Protein AF-A0A948D813-F1 (afdb_monomer_lite)

Sequence (535 aa):
MAGKLILIAVLAFLVSTSWILPLLPQMRSGVESLAISNVVDFDSWIRSTSSPLAYTFSLRHFSDMHFPQNFYYKDWTFLQNFFIALAFLPILIITWSLTKINKLEKNKKIIFFSLLALLLLFVMLVARVRPPFEISNYYIYHLWGFNTLRGYDKTAIYIPFVISCLLLITLIGIKNKKWFYGLIILALLAPLPFYVGKLQQTAGYRVNSQKDYKEAKMSFLVKIPKEYYAIQDILNSEQSKSKIATLPATYSDGSGISYFPKWEFYGADITQHLYKKKLIEANSFSFPNWNYADDFSESNLKDNDWIIGLLGMMNAKYIIYHKDAPDDAVIKTLSKMKDLESRGLIKNLEENDYFILYKISPDYFMPYISWQKENVEIQGSITSVERNSQKIIEASIEASMQEINPKKFEIDFESSDFSKNIILAEKYDSLWKAYAIDKNGKEREIQNHFVARGYANGWEICGVESEKLSSYKVGDGKLSNCDDISKIIIEYYPIRLMWRGMWISGITVFLLLVYLIFSVWRLFKKRKMYKAGEL

Secondary structure (DSSP, 8-state):
-HHHHHHHHHHHHHHHHHHHTTTHHHHHHHHHHHHHS----HHHHHHHT---HHHHHTT--SSTTSTTTS---GGGGGGHHHHHHHHTHHHHHHHHHHTTGGGS-HHHHHHHHHHHHHHHHHHHHHHTT-TTSHHHHHHHHTSTTGGGG-SHHHHTTHHHHHHHHHHHHHHHT-S-HHHHHHHHHHHTTTTHHHHSS-HHHHH-SSS-TTS-TTT-SSBSS-PPPHHHHHTHHHHHS--S--EEEEES-S-TTSS-EEEEGGGTEEEE-GGGGT-SSPEE-TTS-SBTTB-HHHHHHH---S--HHHHHHHHHTTEEEEEEETTS-HHHHHHHHHHHHHHHHTTSEEEEEE-SSEEEEEE-GGG---SEEEESS-----SSHHHHHHHHHHHHHTEEE--EEEEETTEEEEE----TTTTEEEEEEE--TTEEEEEEETT--EEE---EEEETTTEEEEESS----TT--S----S---S-GGGEEEEEEEEHHHHHHHHHHHHHHHHHHHHHHHHHHHHHHHHHHHHHHHTT--

pLDDT: mean 85.83, std 13.33, range [38.66, 98.81]

Foldseek 3Di:
DVVVVVLVVVLVVLLVCLVCQLCVVVVVVVVVVVVVDPDPVVVVVLVVQAAALLCLLLVHDRDCQAPLSLPQPVVVVVCSVVLSVLSNLLVVLLVVLVVQLVLDDPVLSVLLVVLVVVLVLLSLLRRQCPPDCNPVSVVSCPPPPSVVCNGCVNCSVVNVVSSVSSLVSSLVSDPPNPVVVVSVVSSVCSVVCVPVPLVCLRVVPPQPVNDDLVPGLAHQDFDDDCVLLVCQCVQAVDPAQAAEEEDAQQDAPQPCWHAQRVGRYIGNPPSQVSYPHGYPGQSHCLFVPARVNVCLQPDPDPADCLVLLLNQLLRHFKYWYFPRGPPSSCVSHVVVVVVCCVVPQWDFDDDDNTTTMIGGDPLRHDGQKKFFLDFQEQDRDSVSSVVPSNVRSVRIDDWQWDDPDPFKIKTFDDDDSRNQKMWGSAFDDPQKWKWFQFPVRDTATQDAWDQGHSGTIMGGQAPDPPVPPPDDPDPDRHPPDPVGGGIMMIGRNSVVSSVVSVVSSVVSVVVVVVVVVVVVVVVVVVVVCVVVPPD

Structure (mmCIF, N/CA/C/O backbone):
data_AF-A0A948D813-F1
#
_entry.id   AF-A0A948D813-F1
#
loop_
_atom_site.group_PDB
_atom_site.id
_atom_site.type_symbol
_atom_site.label_atom_id
_atom_site.label_alt_id
_atom_site.label_comp_id
_atom_site.label_asym_id
_atom_site.label_entity_id
_atom_site.label_seq_id
_atom_site.pdbx_PDB_ins_code
_atom_site.Cartn_x
_atom_site.Cartn_y
_atom_site.Cartn_z
_atom_site.occupancy
_atom_site.B_iso_or_equiv
_atom_site.auth_seq_id
_atom_site.auth_comp_id
_atom_site.auth_asym_id
_atom_site.auth_atom_id
_atom_site.pdbx_PDB_model_num
ATOM 1 N N . MET A 1 1 ? 0.479 -17.786 42.944 1.00 47.06 1 MET A N 1
ATOM 2 C CA . MET A 1 1 ? -0.151 -16.784 42.051 1.00 47.06 1 MET A CA 1
ATOM 3 C C . MET A 1 1 ? 0.903 -16.047 41.222 1.00 47.06 1 MET A C 1
ATOM 5 O O . MET A 1 1 ? 0.774 -16.051 40.007 1.00 47.06 1 MET A O 1
ATOM 9 N N . ALA A 1 2 ? 1.986 -15.548 41.837 1.00 46.88 2 ALA A N 1
ATOM 10 C CA . ALA A 1 2 ? 3.109 -14.886 41.154 1.00 46.88 2 ALA A CA 1
ATOM 11 C C . ALA A 1 2 ? 3.685 -15.660 39.950 1.00 46.88 2 ALA A C 1
ATOM 13 O O . ALA A 1 2 ? 3.757 -15.108 38.863 1.00 46.88 2 ALA A O 1
ATOM 14 N N . GLY A 1 3 ? 3.977 -16.961 40.086 1.00 58.84 3 GLY A N 1
ATOM 15 C CA . GLY A 1 3 ? 4.496 -17.758 38.961 1.00 58.84 3 GLY A CA 1
ATOM 16 C C . GLY A 1 3 ? 3.557 -17.839 37.748 1.00 58.84 3 GLY A C 1
ATOM 17 O O . GLY A 1 3 ? 4.023 -17.883 36.618 1.00 58.84 3 GLY A O 1
ATOM 18 N N . LYS A 1 4 ? 2.231 -17.785 37.958 1.00 63.25 4 LYS A N 1
ATOM 19 C CA . LYS A 1 4 ? 1.253 -17.744 36.856 1.00 63.25 4 LYS A CA 1
ATOM 20 C C . LYS A 1 4 ? 1.222 -16.372 36.181 1.00 63.25 4 LYS A C 1
ATOM 22 O O . LYS A 1 4 ? 1.092 -16.310 34.969 1.00 63.25 4 LYS A O 1
ATOM 27 N N . LEU A 1 5 ? 1.360 -15.292 36.954 1.00 52.75 5 LEU A N 1
ATOM 28 C CA . LEU A 1 5 ? 1.431 -13.927 36.424 1.00 52.75 5 LEU A CA 1
ATOM 29 C C . LEU A 1 5 ? 2.723 -13.695 35.635 1.00 52.75 5 LEU A C 1
ATOM 31 O O . LEU A 1 5 ? 2.662 -13.134 34.550 1.00 52.75 5 LEU A O 1
ATOM 35 N N . ILE A 1 6 ? 3.862 -14.186 36.135 1.00 60.53 6 ILE A N 1
ATOM 36 C CA . ILE A 1 6 ? 5.148 -14.138 35.423 1.00 60.53 6 ILE A CA 1
ATOM 37 C C . ILE A 1 6 ? 5.055 -14.931 34.122 1.00 60.53 6 ILE A C 1
ATOM 39 O O . ILE A 1 6 ? 5.446 -14.426 33.078 1.00 60.53 6 ILE A O 1
ATOM 43 N N . LEU A 1 7 ? 4.480 -16.137 34.163 1.00 66.00 7 LEU A N 1
ATOM 44 C CA . LEU A 1 7 ? 4.271 -16.940 32.962 1.00 66.00 7 LEU A CA 1
ATOM 45 C C . LEU A 1 7 ? 3.399 -16.193 31.940 1.00 66.00 7 LEU A C 1
ATOM 47 O O . LEU A 1 7 ? 3.801 -16.060 30.793 1.00 66.00 7 LEU A O 1
ATOM 51 N N . ILE A 1 8 ? 2.253 -15.640 32.353 1.00 68.75 8 ILE A N 1
ATOM 52 C CA . ILE A 1 8 ? 1.385 -14.842 31.470 1.00 68.75 8 ILE A CA 1
ATOM 53 C C . ILE A 1 8 ? 2.136 -13.632 30.898 1.00 68.75 8 ILE A C 1
ATOM 55 O O . ILE A 1 8 ? 2.016 -13.368 29.708 1.00 68.75 8 ILE A O 1
ATOM 59 N N . ALA A 1 9 ? 2.929 -12.926 31.707 1.00 60.75 9 ALA A N 1
ATOM 60 C CA . ALA A 1 9 ? 3.701 -11.767 31.264 1.00 60.75 9 ALA A CA 1
ATOM 61 C C . ALA A 1 9 ? 4.791 -12.143 30.248 1.00 60.75 9 ALA A C 1
ATOM 63 O O . ALA A 1 9 ? 4.891 -11.505 29.204 1.00 60.75 9 ALA A O 1
ATOM 64 N N . VAL A 1 10 ? 5.564 -13.202 30.511 1.00 69.06 10 VAL A N 1
ATOM 65 C CA . VAL A 1 10 ? 6.600 -13.710 29.594 1.00 69.06 10 VAL A CA 1
ATOM 66 C C . VAL A 1 10 ? 5.975 -14.162 28.279 1.00 69.06 10 VAL A C 1
ATOM 68 O O . VAL A 1 10 ? 6.497 -13.866 27.212 1.00 69.06 10 VAL A O 1
ATOM 71 N N . LEU A 1 11 ? 4.831 -14.837 28.333 1.00 67.69 11 LEU A N 1
ATOM 72 C CA . LEU A 1 11 ? 4.147 -15.312 27.135 1.00 67.69 11 LEU A CA 1
ATOM 73 C C . LEU A 1 11 ? 3.511 -14.179 26.337 1.00 67.69 11 LEU A C 1
ATOM 75 O O . LEU A 1 11 ? 3.650 -14.150 25.118 1.00 67.69 11 LEU A O 1
ATOM 79 N N . ALA A 1 12 ? 2.858 -13.229 27.007 1.00 69.06 12 ALA A N 1
ATOM 80 C CA . ALA A 1 12 ? 2.339 -12.027 26.368 1.00 69.06 12 ALA A CA 1
ATOM 81 C C . ALA A 1 12 ? 3.472 -11.237 25.702 1.00 69.06 12 ALA A C 1
ATOM 83 O O . ALA A 1 12 ? 3.309 -10.783 24.569 1.00 69.06 12 ALA A O 1
ATOM 84 N N . PHE A 1 13 ? 4.631 -11.138 26.362 1.00 72.75 13 PHE A N 1
ATOM 85 C CA . PHE A 1 13 ? 5.834 -10.551 25.786 1.00 72.75 13 PHE A CA 1
ATOM 86 C C . PHE A 1 13 ? 6.290 -11.325 24.549 1.00 72.75 13 PHE A C 1
ATOM 88 O O . PHE A 1 13 ? 6.345 -10.733 23.486 1.00 72.75 13 PHE A O 1
ATOM 95 N N . LEU A 1 14 ? 6.536 -12.637 24.630 1.00 69.94 14 LEU A N 1
ATOM 96 C CA . LEU A 1 14 ? 7.017 -13.436 23.493 1.00 69.94 14 LEU A CA 1
ATOM 97 C C . LEU A 1 14 ? 6.070 -13.385 22.284 1.00 69.94 14 LEU A C 1
ATOM 99 O O . LEU A 1 14 ? 6.526 -13.200 21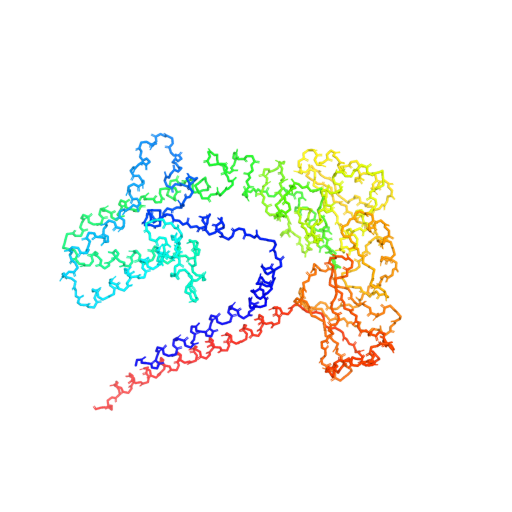.155 1.00 69.94 14 LEU A O 1
ATOM 103 N N . VAL A 1 15 ? 4.756 -13.479 22.518 1.00 69.31 15 VAL A N 1
ATOM 104 C CA . VAL A 1 15 ? 3.746 -13.317 21.463 1.00 69.31 15 VAL A CA 1
ATOM 105 C C . VAL A 1 15 ? 3.836 -11.916 20.861 1.00 69.31 15 VAL A C 1
ATOM 107 O O . VAL A 1 15 ? 3.941 -11.791 19.645 1.00 69.31 15 VAL A O 1
ATOM 110 N N . SER A 1 16 ? 3.874 -10.863 21.678 1.00 68.12 16 SER A N 1
ATOM 111 C CA . SER A 1 16 ? 3.970 -9.481 21.183 1.00 68.12 16 SER A CA 1
ATOM 112 C C . SER A 1 16 ? 5.267 -9.235 20.407 1.00 68.12 16 SER A C 1
ATOM 114 O O . SER A 1 16 ? 5.239 -8.683 19.311 1.00 68.12 16 SER A O 1
ATOM 116 N N . THR A 1 17 ? 6.400 -9.706 20.924 1.00 66.56 17 THR A N 1
ATOM 117 C CA . THR A 1 17 ? 7.720 -9.590 20.297 1.00 66.56 17 THR A CA 1
ATOM 118 C C . THR A 1 17 ? 7.739 -10.270 18.936 1.00 66.56 17 THR A C 1
ATOM 120 O O . THR A 1 17 ? 8.351 -9.750 18.012 1.00 66.56 17 THR A O 1
ATOM 123 N N . SER A 1 18 ? 7.011 -11.372 18.757 1.00 65.88 18 SER A N 1
ATOM 124 C CA . SER A 1 18 ? 6.926 -12.021 17.450 1.00 65.88 18 SER A CA 1
ATOM 125 C C . SER A 1 18 ? 6.182 -11.232 16.377 1.00 65.88 18 SER A C 1
ATOM 127 O O . SER A 1 18 ? 6.544 -11.317 15.207 1.00 65.88 18 SER A O 1
ATOM 129 N N . TRP A 1 19 ? 5.192 -10.431 16.774 1.00 61.88 19 TRP A N 1
ATOM 130 C CA . TRP A 1 19 ? 4.503 -9.506 15.875 1.00 61.88 19 TRP A CA 1
ATOM 131 C C . TRP A 1 19 ? 5.337 -8.250 15.607 1.00 61.88 19 TRP A C 1
ATOM 133 O O . TRP A 1 19 ? 5.257 -7.677 14.525 1.00 61.88 19 TRP A O 1
ATOM 143 N N . ILE A 1 20 ? 6.155 -7.828 16.576 1.00 67.38 20 ILE A N 1
ATOM 144 C CA . ILE A 1 20 ? 6.957 -6.599 16.499 1.00 67.38 20 ILE A CA 1
ATOM 145 C C . ILE A 1 20 ? 8.281 -6.818 15.752 1.00 67.38 20 ILE A C 1
ATOM 147 O O . ILE A 1 20 ? 8.689 -5.952 14.987 1.00 67.38 20 ILE A O 1
ATOM 151 N N . LEU A 1 21 ? 8.954 -7.960 15.931 1.00 68.81 21 LEU A N 1
ATOM 152 C CA . LEU A 1 21 ? 10.268 -8.251 15.334 1.00 68.81 21 LEU A CA 1
ATOM 153 C C . LEU A 1 21 ? 10.335 -8.029 13.809 1.00 68.81 21 LEU A C 1
ATOM 155 O O . LEU A 1 21 ? 11.298 -7.404 13.365 1.00 68.81 21 LEU A O 1
ATOM 159 N N . PRO A 1 22 ? 9.352 -8.469 12.998 1.00 64.88 22 PRO A N 1
ATOM 160 C CA . PRO A 1 22 ? 9.376 -8.258 11.548 1.00 64.88 22 PRO A CA 1
ATOM 161 C C . PRO A 1 22 ? 9.132 -6.794 11.168 1.00 64.88 22 PRO A C 1
ATOM 163 O O . PRO A 1 22 ? 9.554 -6.352 10.102 1.00 64.88 22 PRO A O 1
ATOM 166 N N . LEU A 1 23 ? 8.477 -6.042 12.058 1.00 65.94 23 LEU A N 1
ATOM 167 C CA . LEU A 1 23 ? 8.210 -4.618 11.905 1.00 65.94 23 LEU A CA 1
ATOM 168 C C . LEU A 1 23 ? 9.388 -3.761 12.368 1.00 65.94 23 LEU A C 1
ATOM 170 O O . LEU A 1 23 ? 9.487 -2.631 11.919 1.00 65.94 23 LEU A O 1
ATOM 174 N N . LEU A 1 24 ? 10.305 -4.255 13.211 1.00 68.62 24 LEU A N 1
ATOM 175 C CA . LEU A 1 24 ? 11.435 -3.454 13.707 1.00 68.62 24 LEU A CA 1
ATOM 176 C C . LEU A 1 24 ? 12.281 -2.814 12.591 1.00 68.62 24 LEU A C 1
ATOM 178 O O . LEU A 1 24 ? 12.575 -1.625 12.718 1.00 68.62 24 LEU A O 1
ATOM 182 N N . PRO A 1 25 ? 12.652 -3.510 11.494 1.00 69.50 25 PRO A N 1
ATOM 183 C CA . PRO A 1 25 ? 13.367 -2.872 10.391 1.00 69.50 25 PRO A CA 1
ATOM 184 C C . PRO A 1 25 ? 12.525 -1.802 9.691 1.00 69.50 25 PRO A C 1
ATOM 186 O O . PRO A 1 25 ? 13.053 -0.749 9.359 1.00 69.50 25 PRO A O 1
ATOM 189 N N . GLN A 1 26 ? 11.217 -2.033 9.522 1.00 60.03 26 GLN A N 1
ATOM 190 C CA . GLN A 1 26 ? 10.297 -1.052 8.933 1.00 60.03 26 GLN A CA 1
ATOM 191 C C . GLN A 1 26 ? 10.080 0.151 9.854 1.00 60.03 26 GLN A C 1
ATOM 193 O O . GLN A 1 26 ? 10.018 1.278 9.387 1.00 60.03 26 GLN A O 1
ATOM 198 N N . MET A 1 27 ? 10.007 -0.062 11.168 1.00 63.19 27 MET A N 1
ATOM 199 C CA . MET A 1 27 ? 9.925 0.999 12.170 1.00 63.19 27 MET A CA 1
ATOM 200 C C . MET A 1 27 ? 11.216 1.813 12.191 1.00 63.19 27 MET A C 1
ATOM 202 O O . MET A 1 27 ? 11.151 3.034 12.237 1.00 63.19 27 MET A O 1
ATOM 206 N N . ARG A 1 28 ? 12.381 1.157 12.113 1.00 66.62 28 ARG A N 1
ATOM 207 C CA . ARG A 1 28 ? 13.679 1.828 11.997 1.00 66.62 28 ARG A CA 1
ATOM 208 C C . ARG A 1 28 ? 13.770 2.633 10.702 1.00 66.62 28 ARG A C 1
ATOM 210 O O . ARG A 1 28 ? 14.097 3.806 10.773 1.00 66.62 28 ARG A O 1
ATOM 217 N N . SER A 1 29 ? 13.410 2.040 9.565 1.00 51.25 29 SER A N 1
ATOM 218 C CA . SER A 1 29 ? 13.353 2.721 8.267 1.00 51.25 29 SER A CA 1
ATOM 219 C C . SER A 1 29 ? 12.360 3.887 8.285 1.00 51.25 29 SER A C 1
ATOM 221 O O . SER A 1 29 ? 12.678 4.968 7.811 1.00 51.25 29 SER A O 1
ATOM 223 N N . GLY A 1 30 ? 11.198 3.723 8.921 1.00 54.00 30 GLY A N 1
ATOM 224 C CA . GLY A 1 30 ? 10.228 4.794 9.133 1.00 54.00 30 GLY A CA 1
ATOM 225 C C . GLY A 1 30 ? 10.801 5.930 9.982 1.00 54.00 30 GLY A C 1
ATOM 226 O O . GLY A 1 30 ? 10.637 7.092 9.632 1.00 54.00 30 GLY A O 1
ATOM 227 N N . VAL A 1 31 ? 11.537 5.621 11.052 1.00 57.72 31 VAL A N 1
ATOM 228 C CA . VAL A 1 31 ? 12.236 6.620 11.879 1.00 57.72 31 VAL A CA 1
ATOM 229 C C . VAL A 1 31 ? 13.357 7.314 11.100 1.00 57.72 31 VAL A C 1
ATOM 231 O O . VAL A 1 31 ? 13.463 8.534 11.160 1.00 57.72 31 VAL A O 1
ATOM 234 N N . GLU A 1 32 ? 14.153 6.569 10.332 1.00 53.66 32 GLU A N 1
ATOM 235 C CA . GLU A 1 32 ? 15.188 7.116 9.445 1.00 53.66 32 GLU A CA 1
ATOM 236 C C . GLU A 1 32 ? 14.558 8.008 8.360 1.00 53.66 32 GLU A C 1
ATOM 238 O O . GLU A 1 32 ? 15.040 9.108 8.116 1.00 53.66 32 GLU A O 1
ATOM 243 N N . SER A 1 33 ? 13.412 7.616 7.793 1.00 46.53 33 SER A N 1
ATOM 244 C CA . SER A 1 33 ? 12.666 8.432 6.830 1.00 46.53 33 SER A CA 1
ATOM 245 C C . SER A 1 33 ? 12.068 9.689 7.457 1.00 46.53 33 SER A C 1
ATOM 247 O O . SER A 1 33 ? 12.046 10.721 6.802 1.00 46.53 33 SER A O 1
ATOM 249 N N . LEU A 1 34 ? 11.647 9.642 8.727 1.00 51.16 34 LEU A N 1
ATOM 250 C CA . LEU A 1 34 ? 11.164 10.814 9.464 1.00 51.16 34 LEU A CA 1
ATOM 251 C C . LEU A 1 34 ? 12.301 11.795 9.770 1.00 51.16 34 LEU A C 1
ATOM 253 O O . LEU A 1 34 ? 12.061 12.995 9.834 1.00 51.16 34 LEU A O 1
ATOM 257 N N . ALA A 1 35 ? 13.530 11.297 9.941 1.00 52.12 35 ALA A N 1
ATOM 258 C CA . ALA A 1 35 ? 14.718 12.135 10.096 1.00 52.12 35 ALA A CA 1
ATOM 259 C C . ALA A 1 35 ? 15.138 12.821 8.780 1.00 52.12 35 ALA A C 1
ATOM 261 O O . ALA A 1 35 ? 15.823 13.839 8.821 1.00 52.12 35 ALA A O 1
ATOM 262 N N . ILE A 1 36 ? 14.729 12.268 7.632 1.00 45.50 36 ILE A N 1
ATOM 263 C CA . ILE A 1 36 ? 15.059 12.765 6.286 1.00 45.50 36 ILE A CA 1
ATOM 264 C C . ILE A 1 36 ? 13.891 13.559 5.669 1.00 45.50 36 ILE A C 1
ATOM 266 O O . ILE A 1 36 ? 14.109 14.417 4.816 1.00 45.50 36 ILE A O 1
ATOM 270 N N . SER A 1 37 ? 12.645 13.303 6.080 1.00 41.88 37 SER A N 1
ATOM 271 C CA . SER A 1 37 ? 11.467 13.985 5.545 1.00 41.88 37 SER A CA 1
ATOM 272 C C . SER A 1 37 ? 11.423 15.440 6.002 1.00 41.88 37 SER A C 1
ATOM 274 O O . SER A 1 37 ? 11.575 15.722 7.192 1.00 41.88 37 SER A O 1
ATOM 276 N N . ASN A 1 38 ? 11.155 16.344 5.058 1.00 49.50 38 ASN A N 1
ATOM 277 C CA . ASN A 1 38 ? 10.926 17.762 5.320 1.00 49.50 38 ASN A CA 1
ATOM 278 C C . ASN A 1 38 ? 9.941 17.984 6.472 1.00 49.50 38 ASN A C 1
ATOM 280 O O . ASN A 1 38 ? 9.009 17.204 6.656 1.00 49.50 38 ASN A O 1
ATOM 284 N N . VAL A 1 39 ? 10.177 19.080 7.199 1.00 53.25 39 VAL A N 1
ATOM 285 C CA . VAL A 1 39 ? 9.460 19.585 8.378 1.00 53.25 39 VAL A CA 1
ATOM 286 C C . VAL A 1 39 ? 7.952 19.327 8.283 1.00 53.25 39 VAL A C 1
ATOM 288 O O . VAL A 1 39 ? 7.184 20.166 7.816 1.00 53.25 39 VAL A O 1
ATOM 291 N N . VAL A 1 40 ? 7.504 18.158 8.748 1.00 58.25 40 VAL A N 1
ATOM 292 C CA . VAL A 1 40 ? 6.105 17.986 9.124 1.00 58.25 40 VAL A CA 1
ATOM 293 C C . VAL A 1 40 ? 5.927 18.918 10.306 1.00 58.25 40 VAL A C 1
ATOM 295 O O . VAL A 1 40 ? 6.574 18.722 11.335 1.00 58.25 40 VAL A O 1
ATOM 298 N N . ASP A 1 41 ? 5.098 19.948 10.146 1.00 74.75 41 ASP A N 1
ATOM 299 C CA . ASP A 1 41 ? 4.693 20.797 11.259 1.00 74.75 41 ASP A CA 1
ATOM 300 C C . ASP A 1 41 ? 4.009 19.905 12.302 1.00 74.75 41 ASP A C 1
ATOM 302 O O . ASP A 1 41 ? 2.837 19.527 12.191 1.00 74.75 41 ASP A O 1
ATOM 306 N N . PHE A 1 42 ? 4.805 19.491 13.285 1.00 76.81 42 PHE A N 1
ATOM 307 C CA . PHE A 1 42 ? 4.425 18.526 14.300 1.00 76.81 42 PHE A CA 1
ATOM 308 C C . PHE A 1 42 ? 3.237 19.034 15.110 1.00 76.81 42 PHE A C 1
ATOM 310 O O . PHE A 1 42 ? 2.370 18.241 15.476 1.00 76.81 42 PHE A O 1
ATOM 317 N N . ASP A 1 43 ? 3.144 20.348 15.316 1.00 81.19 43 ASP A N 1
ATOM 318 C CA . ASP A 1 43 ? 2.030 20.968 16.017 1.00 81.19 43 ASP A CA 1
ATOM 319 C C . ASP A 1 43 ? 0.747 20.874 15.195 1.00 81.19 43 ASP A C 1
ATOM 321 O O . ASP A 1 43 ? -0.290 20.458 15.722 1.00 81.19 43 ASP A O 1
ATOM 325 N N . SER A 1 44 ? 0.804 21.186 13.898 1.00 82.25 44 SER A N 1
ATOM 326 C CA . SER A 1 44 ? -0.335 21.006 12.987 1.00 82.25 44 SER A CA 1
ATOM 327 C C . SER A 1 44 ? -0.785 19.539 12.923 1.00 82.25 44 SER A C 1
ATOM 329 O O . SER A 1 44 ? -1.976 19.224 13.056 1.00 82.25 44 SER A O 1
ATOM 331 N N . TRP A 1 45 ? 0.161 18.602 12.829 1.00 80.94 45 TRP A N 1
ATOM 332 C CA . TRP A 1 45 ? -0.127 17.167 12.803 1.00 80.94 45 TRP A CA 1
ATOM 333 C C . TRP A 1 45 ? -0.712 16.647 14.131 1.00 80.94 45 TRP A C 1
ATOM 335 O O . TRP A 1 45 ? -1.691 15.892 14.149 1.00 80.94 45 TRP A O 1
ATOM 345 N N . ILE A 1 46 ? -0.178 17.079 15.278 1.00 84.19 46 ILE A N 1
ATOM 346 C CA . ILE A 1 46 ? -0.732 16.725 16.590 1.00 84.19 46 ILE A CA 1
ATOM 347 C C . ILE A 1 46 ? -2.135 17.305 16.753 1.00 84.19 46 ILE A C 1
ATOM 349 O O . ILE A 1 46 ? -3.031 16.605 17.230 1.00 84.19 46 ILE A O 1
ATOM 353 N N . ARG A 1 47 ? -2.349 18.569 16.368 1.00 86.50 47 ARG A N 1
ATOM 354 C CA . ARG A 1 47 ? -3.652 19.233 16.495 1.00 86.50 47 ARG A CA 1
ATOM 355 C C . ARG A 1 47 ? -4.703 18.565 15.616 1.00 86.50 47 ARG A C 1
ATOM 357 O O . ARG A 1 47 ? -5.801 18.302 16.114 1.00 86.50 47 ARG A O 1
ATOM 364 N N . SER A 1 48 ? -4.368 18.235 14.369 1.00 83.69 48 SER A N 1
ATOM 365 C CA . SER A 1 48 ? -5.278 17.561 13.428 1.00 83.69 48 SER A CA 1
ATOM 366 C C . SER A 1 48 ? -5.659 16.141 13.858 1.00 83.69 48 SER A C 1
ATOM 368 O O . SER A 1 48 ? -6.751 15.683 13.542 1.00 83.69 48 SER A O 1
ATOM 370 N N . THR A 1 49 ? -4.812 15.470 14.641 1.00 84.62 49 THR A N 1
ATOM 371 C CA . THR A 1 49 ? -5.067 14.110 15.150 1.00 84.62 49 THR A CA 1
ATOM 372 C C . THR A 1 49 ? -5.533 14.060 16.612 1.00 84.62 49 THR A C 1
ATOM 374 O O . THR A 1 49 ? -5.683 12.974 17.177 1.00 84.62 49 THR A O 1
ATOM 377 N N . SER A 1 50 ? -5.761 15.216 17.240 1.00 89.38 50 SER A N 1
ATOM 378 C CA . SER A 1 50 ? -6.269 15.331 18.614 1.00 89.38 50 SER A CA 1
ATOM 379 C C . SER A 1 50 ? -7.790 15.501 18.643 1.00 89.38 50 SER A C 1
ATOM 381 O O . SER A 1 50 ? -8.340 16.278 17.860 1.00 89.38 50 SER A O 1
ATOM 383 N N . SER A 1 51 ? -8.472 14.827 19.576 1.00 90.06 51 SER A N 1
ATOM 384 C CA . SER A 1 51 ? -9.934 14.919 19.709 1.00 90.06 51 SER A CA 1
ATOM 385 C C . SER A 1 51 ? -10.339 15.697 20.965 1.00 90.06 51 SER A C 1
ATOM 387 O O . SER A 1 51 ? -9.878 15.370 22.059 1.00 90.06 51 SER A O 1
ATOM 389 N N . PRO A 1 52 ? -11.212 16.713 20.857 1.00 92.06 52 PRO A N 1
ATOM 390 C CA . PRO A 1 52 ? -11.838 17.347 22.012 1.00 92.06 52 PRO A CA 1
ATOM 391 C C . PRO A 1 52 ? -12.415 16.337 23.014 1.00 92.06 52 PRO A C 1
ATOM 393 O O . PRO A 1 52 ? -13.074 15.371 22.629 1.00 92.06 52 PRO A O 1
ATOM 396 N N . LEU A 1 53 ? -12.245 16.603 24.314 1.00 91.44 53 LEU A N 1
ATOM 397 C CA . LEU A 1 53 ? -12.714 15.715 25.391 1.00 91.44 53 LEU A CA 1
ATOM 398 C C . LEU A 1 53 ? -14.195 15.350 25.258 1.00 91.44 53 LEU A C 1
ATOM 400 O O . LEU A 1 53 ? -14.574 14.200 25.459 1.00 91.44 53 LEU A O 1
ATOM 404 N N . ALA A 1 54 ? -15.025 16.325 24.879 1.00 92.38 54 ALA A N 1
ATOM 405 C CA . ALA A 1 54 ? -16.454 16.133 24.673 1.00 92.38 54 ALA A CA 1
ATOM 406 C C . ALA A 1 54 ? -16.749 15.062 23.609 1.00 92.38 54 ALA A C 1
ATOM 408 O O . ALA A 1 54 ? -17.654 14.249 23.798 1.00 92.38 54 ALA A O 1
ATOM 409 N N . TYR A 1 55 ? -15.979 15.018 22.518 1.00 91.25 55 TYR A N 1
ATOM 410 C CA . TYR A 1 55 ? -16.133 14.003 21.477 1.00 91.25 55 TYR A CA 1
ATOM 411 C C . TYR A 1 55 ? -15.654 12.636 21.952 1.00 91.25 55 TYR A C 1
ATOM 413 O O . TYR A 1 55 ? -16.385 11.661 21.804 1.00 91.25 55 TYR A O 1
ATOM 421 N N . THR A 1 56 ? -14.511 12.565 22.636 1.00 90.12 56 THR A N 1
ATOM 422 C CA . THR A 1 56 ? -14.008 11.300 23.190 1.00 90.12 56 THR A CA 1
ATOM 423 C C . THR A 1 56 ? -14.974 10.693 24.213 1.00 90.12 56 THR A C 1
ATOM 425 O O . THR A 1 56 ? -15.269 9.503 24.142 1.00 90.12 56 THR A O 1
ATOM 428 N N . PHE A 1 57 ? -15.532 11.497 25.127 1.00 91.00 57 PHE A N 1
ATOM 429 C CA . PHE A 1 57 ? -16.516 11.027 26.111 1.00 91.00 57 PHE A CA 1
ATOM 430 C C . PHE A 1 57 ? -17.838 10.586 25.483 1.00 91.00 57 PHE A C 1
ATOM 432 O O . PHE A 1 57 ? -18.455 9.641 25.966 1.00 91.00 57 PHE A O 1
ATOM 439 N N . SER A 1 58 ? -18.263 11.246 24.406 1.00 90.81 58 SER A N 1
ATOM 440 C CA . SER A 1 58 ? -19.465 10.855 23.662 1.00 90.81 58 SER A CA 1
ATOM 441 C C . SER A 1 58 ? -19.203 9.774 22.607 1.00 90.81 58 SER A C 1
ATOM 443 O O . SER A 1 58 ? -20.106 9.441 21.849 1.00 90.81 58 SER A O 1
ATOM 445 N N . LEU A 1 59 ? -17.984 9.217 22.542 1.00 87.94 59 LEU A N 1
ATOM 446 C CA . LEU A 1 59 ? -17.560 8.250 21.520 1.00 87.94 59 LEU A CA 1
ATOM 447 C C . LEU A 1 59 ? -17.798 8.737 20.082 1.00 87.94 59 LEU A C 1
ATOM 449 O O . LEU A 1 59 ? -17.992 7.935 19.172 1.00 87.94 59 LEU A O 1
ATOM 453 N N . ARG A 1 60 ? -17.781 10.056 19.872 1.00 87.19 60 ARG A N 1
ATOM 454 C CA . ARG A 1 60 ? -17.984 10.680 18.565 1.00 87.19 60 ARG A CA 1
ATOM 455 C C . ARG A 1 60 ? -16.652 10.925 17.875 1.00 87.19 60 ARG A C 1
ATOM 457 O O . ARG A 1 60 ? -15.643 11.216 18.520 1.00 87.19 60 ARG A O 1
ATOM 464 N N . HIS A 1 61 ? -16.678 10.864 16.549 1.00 82.44 61 HIS A N 1
ATOM 465 C CA . HIS A 1 61 ? -15.573 11.353 15.739 1.00 82.44 61 HIS A CA 1
ATOM 466 C C . HIS A 1 61 ? -15.507 12.888 15.831 1.00 82.44 61 HIS A C 1
ATOM 468 O O . HIS A 1 61 ? -16.535 13.551 15.979 1.00 82.44 61 HIS A O 1
ATOM 474 N N . PHE A 1 62 ? -14.302 13.458 15.758 1.00 81.31 62 PHE A N 1
ATOM 475 C CA . PHE A 1 62 ? -14.107 14.910 15.875 1.00 81.31 62 PHE A CA 1
ATOM 476 C C . PHE A 1 62 ? -14.536 15.684 14.619 1.00 81.31 62 PHE A C 1
ATOM 478 O O . PHE A 1 62 ? -14.694 16.898 14.678 1.00 81.31 62 PHE A O 1
ATOM 485 N N . SER A 1 63 ? -14.675 14.990 13.485 1.00 81.81 63 SER A N 1
ATOM 486 C CA . SER A 1 63 ? -15.140 15.579 12.229 1.00 81.81 63 SER A CA 1
ATOM 487 C C . SER A 1 63 ? -16.664 15.631 12.192 1.00 81.81 63 SER A C 1
ATOM 489 O O . SER A 1 63 ? -17.331 14.617 12.411 1.00 81.81 63 SER A O 1
ATOM 491 N N . ASP A 1 64 ? -17.193 16.793 11.818 1.00 81.19 64 ASP A N 1
ATOM 492 C CA . ASP A 1 64 ? -18.630 17.033 11.663 1.00 81.19 64 ASP A CA 1
ATOM 493 C C . ASP A 1 64 ? -19.248 16.268 10.485 1.00 81.19 64 ASP A C 1
ATOM 495 O O . ASP A 1 64 ? -20.462 16.276 10.323 1.00 81.19 64 ASP A O 1
ATOM 499 N N . MET A 1 65 ? -18.435 15.566 9.686 1.00 79.94 65 MET A N 1
ATOM 500 C CA . MET A 1 65 ? -18.894 14.704 8.596 1.00 79.94 65 MET A CA 1
ATOM 501 C C . MET A 1 65 ? -19.539 13.400 9.081 1.00 79.94 65 MET A C 1
ATOM 503 O O . MET A 1 65 ? -20.162 12.707 8.281 1.00 79.94 65 MET A O 1
ATOM 507 N N . HIS A 1 66 ? -19.437 13.059 10.369 1.00 83.62 66 HIS A N 1
ATOM 508 C CA . HIS A 1 66 ? -19.976 11.812 10.914 1.00 83.62 66 HIS A CA 1
ATOM 509 C C . HIS A 1 66 ? -21.236 12.035 11.749 1.00 83.62 66 HIS A C 1
ATOM 511 O O . HIS A 1 66 ? -21.439 13.080 12.364 1.00 83.62 66 HIS A O 1
ATOM 517 N N . PHE A 1 67 ? -22.075 11.007 11.815 1.00 85.38 67 PHE A N 1
ATOM 518 C CA . PHE A 1 67 ? -23.218 10.959 12.719 1.00 85.38 67 PHE A CA 1
ATOM 519 C C . PHE A 1 67 ? -22.745 11.038 14.183 1.00 85.38 67 PHE A C 1
ATOM 521 O O . PHE A 1 67 ? -21.729 10.422 14.521 1.00 85.38 67 PHE A O 1
ATOM 528 N N . PRO A 1 68 ? -23.486 11.707 15.085 1.00 89.00 68 PRO A N 1
ATOM 529 C CA . PRO A 1 68 ? -24.754 12.416 14.867 1.00 89.00 68 PRO A CA 1
ATOM 530 C C . PRO A 1 68 ? -24.635 13.854 14.339 1.00 89.00 68 PRO A C 1
ATOM 532 O O . PRO A 1 68 ? -25.665 14.460 14.066 1.00 89.00 68 PRO A O 1
ATOM 535 N N . GLN A 1 69 ? -23.434 14.423 14.192 1.00 87.06 69 GLN A N 1
ATOM 536 C CA . GLN A 1 69 ? -23.254 15.787 13.672 1.00 87.06 69 GLN A CA 1
ATOM 537 C C . GLN A 1 69 ? -23.728 15.902 12.224 1.00 87.06 69 GLN A C 1
ATOM 539 O O . GLN A 1 69 ? -24.470 16.822 11.900 1.00 87.06 69 GLN A O 1
ATOM 544 N N . ASN A 1 70 ? -23.391 14.927 11.385 1.00 84.94 70 ASN A N 1
ATOM 545 C CA . ASN A 1 70 ? -23.976 14.795 10.062 1.00 84.94 70 ASN A CA 1
ATOM 546 C C . ASN A 1 70 ? -25.218 13.903 10.134 1.00 84.94 70 ASN A C 1
ATOM 548 O O . ASN A 1 70 ? -25.125 12.672 10.158 1.00 84.94 70 ASN A O 1
ATOM 552 N N . PHE A 1 71 ? -26.389 14.523 10.263 1.00 86.62 71 PHE A N 1
ATOM 553 C CA . PHE A 1 71 ? -27.646 13.815 10.476 1.00 86.62 71 PHE A CA 1
ATOM 554 C C . PHE A 1 71 ? -28.374 13.556 9.150 1.00 86.62 71 PHE A C 1
ATOM 556 O O . PHE A 1 71 ? -29.051 14.424 8.608 1.00 86.62 71 PHE A O 1
ATOM 563 N N . TYR A 1 72 ? -28.249 12.334 8.632 1.00 80.44 72 TYR A N 1
ATOM 564 C CA . TYR A 1 72 ? -28.703 11.968 7.281 1.00 80.44 72 TYR A CA 1
ATOM 565 C C . TYR A 1 72 ? -30.217 11.773 7.115 1.00 80.44 72 TYR A C 1
ATOM 567 O O . TYR A 1 72 ? -30.707 11.656 5.991 1.00 80.44 72 TYR A O 1
ATOM 575 N N . TYR A 1 73 ? -30.972 11.724 8.212 1.00 86.12 73 TYR A N 1
ATOM 576 C CA . TYR A 1 73 ? -32.413 11.477 8.185 1.00 86.12 73 TYR A CA 1
ATOM 577 C C . TYR A 1 73 ? -33.158 12.810 8.070 1.00 86.12 73 TYR A C 1
ATOM 579 O O . TYR A 1 73 ? -33.497 13.425 9.080 1.00 86.12 73 TYR A O 1
ATOM 587 N N . LYS A 1 74 ? -33.378 13.265 6.828 1.00 85.81 74 LYS A N 1
ATOM 588 C CA . LYS A 1 74 ? -33.953 14.589 6.512 1.00 85.81 74 LYS A CA 1
ATOM 589 C C . LYS A 1 74 ? -35.275 14.863 7.236 1.00 85.81 74 LYS A C 1
ATOM 591 O O . LYS A 1 74 ? -35.449 15.947 7.787 1.00 85.81 74 LYS A O 1
ATOM 596 N N . ASP A 1 75 ? -36.147 13.863 7.316 1.00 91.00 75 ASP A N 1
ATOM 597 C CA . ASP A 1 75 ? -37.457 13.996 7.967 1.00 91.00 75 ASP A CA 1
ATOM 598 C C . ASP A 1 75 ? -37.355 14.084 9.498 1.00 91.00 75 ASP A C 1
ATOM 600 O O . ASP A 1 75 ? -38.294 14.506 10.170 1.00 91.00 75 ASP A O 1
ATOM 604 N N . TRP A 1 76 ? -36.212 13.694 10.072 1.00 91.12 76 TRP A N 1
ATOM 605 C CA . TRP A 1 76 ? -35.984 13.598 11.516 1.00 91.12 76 TRP A CA 1
ATOM 606 C C . TRP A 1 76 ? -34.864 14.520 12.006 1.00 91.12 76 TRP A C 1
ATOM 608 O O . TRP A 1 76 ? -34.304 14.284 13.073 1.00 91.12 76 TRP A O 1
ATOM 618 N N . THR A 1 77 ? -34.516 15.572 11.261 1.00 90.69 77 THR A N 1
ATOM 619 C CA . THR A 1 77 ? -33.427 16.506 11.624 1.00 90.69 77 THR A CA 1
ATOM 620 C C . THR A 1 77 ? -33.578 17.094 13.030 1.00 90.69 77 THR A C 1
ATOM 622 O O . THR A 1 77 ? -32.582 17.297 13.721 1.00 90.69 77 THR A O 1
ATOM 625 N N . PHE A 1 78 ? -34.811 17.258 13.519 1.00 94.38 78 PHE A N 1
ATOM 626 C CA . PHE A 1 78 ? -35.092 17.677 14.897 1.00 94.38 78 PHE A CA 1
ATOM 627 C C . PHE A 1 78 ? -34.526 16.722 15.972 1.00 94.38 78 PHE A C 1
ATOM 629 O O . PHE A 1 78 ? -34.271 17.148 17.098 1.00 94.38 78 PHE A O 1
ATOM 636 N N . LEU A 1 79 ? -34.285 15.445 15.643 1.00 94.56 79 LEU A N 1
ATOM 637 C CA . LEU A 1 79 ? -33.678 14.455 16.540 1.00 94.56 79 LEU A CA 1
ATOM 638 C C . LEU A 1 79 ? -32.149 14.554 16.613 1.00 94.56 79 LEU A C 1
ATOM 640 O O . LEU A 1 79 ? -31.550 13.899 17.463 1.00 94.56 79 LEU A O 1
ATOM 644 N N . GLN A 1 80 ? -31.489 15.366 15.786 1.00 93.00 80 GLN A N 1
ATOM 645 C CA . GLN A 1 80 ? -30.027 15.482 15.783 1.00 93.00 80 GLN A CA 1
ATOM 646 C C . GLN A 1 80 ? -29.467 15.799 17.178 1.00 93.00 80 GLN A C 1
ATOM 648 O O . GLN A 1 80 ? -28.611 15.079 17.696 1.00 93.00 80 GLN A O 1
ATOM 653 N N . ASN A 1 81 ? -30.006 16.833 17.829 1.00 94.88 81 ASN A N 1
ATOM 654 C CA . ASN A 1 81 ? -29.600 17.224 19.181 1.00 94.88 81 ASN A CA 1
ATOM 655 C C . ASN A 1 81 ? -29.910 16.135 20.214 1.00 94.88 81 ASN A C 1
ATOM 657 O O . ASN A 1 81 ? -29.142 15.942 21.157 1.00 94.88 81 ASN A O 1
ATOM 661 N N . PHE A 1 82 ? -30.998 15.387 20.012 1.00 94.69 82 PHE A N 1
ATOM 662 C CA . PHE A 1 82 ? -31.330 14.239 20.848 1.00 94.69 82 PHE A CA 1
ATOM 663 C C . PHE A 1 82 ? -30.257 13.148 20.741 1.00 94.69 82 PHE A C 1
ATOM 665 O O . PHE A 1 82 ? -29.773 12.688 21.771 1.00 94.69 82 PHE A O 1
ATOM 672 N N . PHE A 1 83 ? -29.802 12.791 19.535 1.00 93.62 83 PHE A N 1
ATOM 673 C CA . PHE A 1 83 ? -28.728 11.805 19.357 1.00 93.62 83 PHE A CA 1
ATOM 674 C C . PHE A 1 83 ? -27.365 12.297 19.860 1.00 93.62 83 PHE A C 1
ATOM 676 O O . PHE A 1 83 ? -26.596 11.509 20.412 1.00 93.62 83 PHE A O 1
ATOM 683 N N . ILE A 1 84 ? -27.075 13.597 19.741 1.00 92.56 84 ILE A N 1
ATOM 684 C CA . ILE A 1 84 ? -25.885 14.204 20.356 1.00 92.56 84 ILE A CA 1
ATOM 685 C C . ILE A 1 84 ? -25.933 14.046 21.880 1.00 92.56 84 ILE A C 1
ATOM 687 O O . ILE A 1 84 ? -24.958 13.589 22.475 1.00 92.56 84 ILE A O 1
ATOM 691 N N . ALA A 1 85 ? -27.058 14.384 22.514 1.00 94.00 85 ALA A N 1
ATOM 692 C CA . ALA A 1 85 ? -27.231 14.237 23.958 1.00 94.00 85 ALA A CA 1
ATOM 693 C C . ALA A 1 85 ? -27.167 12.764 24.389 1.00 94.00 85 ALA A C 1
ATOM 695 O O . ALA A 1 85 ? -26.538 12.423 25.392 1.00 94.00 85 ALA A O 1
ATOM 696 N N . LEU A 1 86 ? -27.765 11.880 23.592 1.00 93.81 86 LEU A N 1
ATOM 697 C CA . LEU A 1 86 ? -27.790 10.448 23.836 1.00 93.81 86 LEU A CA 1
ATOM 698 C C . LEU A 1 86 ? -26.388 9.832 23.873 1.00 93.81 86 LEU A C 1
ATOM 700 O O . LEU A 1 86 ? -26.120 8.958 24.695 1.00 93.81 86 LEU A O 1
ATOM 704 N N . ALA A 1 87 ? -25.473 10.325 23.039 1.00 92.88 87 ALA A N 1
ATOM 705 C CA . ALA A 1 87 ? -24.090 9.866 23.003 1.00 92.88 87 ALA A CA 1
ATOM 706 C C . ALA A 1 87 ? -23.331 10.121 24.326 1.00 92.88 87 ALA A C 1
ATOM 708 O O . ALA A 1 87 ? -22.395 9.394 24.651 1.00 92.88 87 ALA A O 1
ATOM 709 N N . PHE A 1 88 ? -23.752 11.100 25.138 1.00 94.69 88 PHE A N 1
ATOM 710 C CA . PHE A 1 88 ? -23.180 11.348 26.472 1.00 94.69 88 PHE A CA 1
ATOM 711 C C . PHE A 1 88 ? -23.759 10.454 27.573 1.00 94.69 88 PHE A C 1
ATOM 713 O O . PHE A 1 88 ? -23.193 10.387 28.668 1.00 94.69 88 PHE A O 1
ATOM 720 N N . LEU A 1 89 ? -24.865 9.754 27.310 1.00 94.19 89 LEU A N 1
ATOM 721 C CA . LEU A 1 89 ? -25.592 8.993 28.322 1.00 94.19 89 LEU A CA 1
ATOM 722 C C . LEU A 1 89 ? -24.727 7.951 29.062 1.00 94.19 89 LEU A C 1
ATOM 724 O O . LEU A 1 89 ? -24.823 7.899 30.292 1.00 94.19 89 LEU A O 1
ATOM 728 N N . PRO A 1 90 ? -23.831 7.182 28.403 1.00 93.31 90 PRO A N 1
ATOM 729 C CA . PRO A 1 90 ? -22.919 6.271 29.097 1.00 93.31 90 PRO A CA 1
ATOM 730 C C . PRO A 1 90 ? -22.060 6.961 30.164 1.00 93.31 90 PRO A C 1
ATOM 732 O O . PRO A 1 90 ? -21.981 6.496 31.301 1.00 93.31 90 PRO A O 1
ATOM 735 N N . ILE A 1 91 ? -21.451 8.100 29.825 1.00 95.31 91 ILE A N 1
ATOM 736 C CA . ILE A 1 91 ? -20.591 8.844 30.751 1.00 95.31 91 ILE A CA 1
ATOM 737 C C . ILE A 1 91 ? -21.415 9.500 31.856 1.00 95.31 91 ILE A C 1
ATOM 739 O O . ILE A 1 91 ? -20.989 9.466 33.007 1.00 95.31 91 ILE A O 1
ATOM 743 N N . LEU A 1 92 ? -22.612 10.014 31.556 1.00 95.19 92 LEU A N 1
ATOM 744 C CA . LEU A 1 92 ? -23.524 10.558 32.570 1.00 95.19 92 LEU A CA 1
ATOM 745 C C . LEU A 1 92 ? -23.958 9.497 33.595 1.00 95.19 92 LEU A C 1
ATOM 747 O O . LEU A 1 92 ? -24.043 9.781 34.789 1.00 95.19 92 LEU A O 1
ATOM 751 N N . ILE A 1 93 ? -24.191 8.255 33.159 1.00 92.94 93 ILE A N 1
ATOM 752 C CA . ILE A 1 93 ? -24.488 7.134 34.062 1.00 92.94 93 ILE A CA 1
ATOM 753 C C . ILE A 1 93 ? -23.278 6.816 34.949 1.00 92.94 93 ILE A C 1
ATOM 755 O O . ILE A 1 93 ? -23.428 6.638 36.163 1.00 92.94 93 ILE A O 1
ATOM 759 N N . ILE A 1 94 ? -22.079 6.758 34.362 1.00 94.44 94 ILE A N 1
ATOM 760 C CA . ILE A 1 94 ? -20.837 6.484 35.096 1.00 94.44 94 ILE A CA 1
ATOM 761 C C . ILE A 1 94 ? -20.572 7.586 36.129 1.00 94.44 94 ILE A C 1
ATOM 763 O O . ILE A 1 94 ? -20.303 7.273 37.291 1.00 94.44 94 ILE A O 1
ATOM 767 N N . THR A 1 95 ? -20.702 8.862 35.761 1.00 95.19 95 THR A N 1
ATOM 768 C CA . THR A 1 95 ? -20.484 9.995 36.675 1.00 95.19 95 THR A CA 1
ATOM 769 C C . THR A 1 95 ? -21.534 10.027 37.780 1.00 95.19 95 THR A C 1
ATOM 771 O O . THR A 1 95 ? -21.181 10.167 38.949 1.00 95.19 95 THR A O 1
ATOM 774 N N . TRP A 1 96 ? -22.810 9.785 37.464 1.00 94.00 96 TRP A N 1
ATOM 775 C CA . TRP A 1 96 ? -23.861 9.651 38.474 1.00 94.00 96 TRP A CA 1
ATOM 776 C C . TRP A 1 96 ? -23.563 8.521 39.466 1.00 94.00 96 TRP A C 1
ATOM 778 O O . TRP A 1 96 ? -23.794 8.665 40.672 1.00 94.00 96 TRP A O 1
ATOM 788 N N . SER A 1 97 ? -22.990 7.410 38.993 1.00 92.56 97 SER A N 1
ATOM 789 C CA . SER A 1 97 ? -22.649 6.267 39.843 1.00 92.56 97 SER A CA 1
ATOM 790 C C . SER A 1 97 ? -21.588 6.574 40.902 1.00 92.56 97 SER A C 1
ATOM 792 O O . SER A 1 97 ? -21.604 5.944 41.963 1.00 92.56 97 SER A O 1
ATOM 794 N N . LEU A 1 98 ? -20.754 7.604 40.698 1.00 94.75 98 LEU A N 1
ATOM 795 C CA . LEU A 1 98 ? -19.817 8.090 41.715 1.00 94.75 98 LEU A CA 1
ATOM 796 C C . LEU A 1 98 ? -20.548 8.492 43.003 1.00 94.75 98 LEU A C 1
ATOM 798 O O . LEU A 1 98 ? -20.074 8.193 44.097 1.00 94.75 98 LEU A O 1
ATOM 802 N N . THR A 1 99 ? -21.759 9.052 42.896 1.00 93.56 99 THR A N 1
ATOM 803 C CA . THR A 1 99 ? -22.583 9.422 44.064 1.00 93.56 99 THR A CA 1
ATOM 804 C C . THR A 1 99 ? -23.085 8.212 44.860 1.00 93.56 99 THR A C 1
ATOM 806 O O . THR A 1 99 ? -23.507 8.341 46.011 1.00 93.56 99 THR A O 1
ATOM 809 N N . LYS A 1 100 ? -23.062 7.014 44.262 1.00 90.69 100 LYS A N 1
ATOM 810 C CA . LYS A 1 100 ? -23.521 5.755 44.867 1.00 90.69 100 LYS A CA 1
ATOM 811 C C . LYS A 1 100 ? -22.383 4.765 45.127 1.00 90.69 100 LYS A C 1
ATOM 813 O O . LYS A 1 100 ? -22.649 3.685 45.651 1.00 90.69 100 LYS A O 1
ATOM 818 N N . ILE A 1 101 ? -21.133 5.132 44.839 1.00 91.62 101 ILE A N 1
ATOM 819 C CA . ILE A 1 101 ? -19.973 4.228 44.877 1.00 91.62 101 ILE A CA 1
ATOM 820 C C . ILE A 1 101 ? -19.742 3.596 46.256 1.00 91.62 101 ILE A C 1
ATOM 822 O O . ILE A 1 101 ? -19.280 2.464 46.354 1.00 91.62 101 ILE A O 1
ATOM 826 N N . ASN A 1 102 ? -20.115 4.291 47.336 1.00 91.25 102 ASN A N 1
ATOM 827 C CA . ASN A 1 102 ? -19.965 3.791 48.706 1.00 91.25 102 ASN A CA 1
ATOM 828 C C . ASN A 1 102 ? -20.864 2.585 49.020 1.00 91.25 102 ASN A C 1
ATOM 830 O O . ASN A 1 102 ? -20.669 1.938 50.041 1.00 91.25 102 ASN A O 1
ATOM 834 N N . LYS A 1 103 ? -21.827 2.266 48.145 1.00 90.75 103 LYS A N 1
ATOM 835 C CA . LYS A 1 103 ? -22.672 1.070 48.257 1.00 90.75 103 LYS A CA 1
ATOM 836 C C . LYS A 1 103 ? -22.054 -0.169 47.603 1.00 90.75 103 LYS A C 1
ATOM 838 O O . LYS A 1 103 ? -22.604 -1.256 47.749 1.00 90.75 103 LYS A O 1
ATOM 843 N N . LEU A 1 104 ? -20.957 -0.019 46.858 1.00 91.75 104 LEU A N 1
ATOM 844 C CA . LEU A 1 104 ? -20.255 -1.138 46.237 1.00 91.75 104 LEU A CA 1
ATOM 845 C C . LEU A 1 104 ? -19.336 -1.834 47.243 1.00 91.75 104 LEU A C 1
ATOM 847 O O . LEU A 1 104 ? -18.699 -1.196 48.080 1.00 91.75 104 LEU A O 1
ATOM 851 N N . GLU A 1 105 ? -19.204 -3.151 47.101 1.00 93.56 105 GLU A N 1
ATOM 852 C CA . GLU A 1 105 ? -18.175 -3.924 47.800 1.00 93.56 105 GLU A CA 1
ATOM 853 C C . GLU A 1 105 ? -16.772 -3.377 47.494 1.00 93.56 105 GLU A C 1
ATOM 855 O O . GLU A 1 105 ? -16.490 -2.936 46.375 1.00 93.56 105 GLU A O 1
ATOM 860 N N . LYS A 1 106 ? -15.859 -3.481 48.468 1.00 94.88 106 LYS A N 1
ATOM 861 C CA . LYS A 1 106 ? -14.484 -2.960 48.376 1.00 94.88 106 LYS A CA 1
ATOM 862 C C . LYS A 1 106 ? -13.765 -3.378 47.085 1.00 94.88 106 LYS A C 1
ATOM 864 O O . LYS A 1 106 ? -13.174 -2.532 46.422 1.00 94.88 106 LYS A O 1
ATOM 869 N N . ASN A 1 107 ? -13.865 -4.650 46.692 1.00 91.31 107 ASN A N 1
ATOM 870 C CA . ASN A 1 107 ? -13.208 -5.164 45.484 1.00 91.31 107 ASN A CA 1
ATOM 871 C C . ASN A 1 107 ? -13.768 -4.521 44.206 1.00 91.31 107 ASN A C 1
ATOM 873 O O . ASN A 1 107 ? -13.006 -4.095 43.342 1.00 91.31 107 ASN A O 1
ATOM 877 N N . LYS A 1 108 ? -15.096 -4.383 44.110 1.00 91.31 108 LYS A N 1
ATOM 878 C CA . LYS A 1 108 ? -15.770 -3.735 42.972 1.00 91.31 108 LYS A CA 1
ATOM 879 C C . LYS A 1 108 ? -15.421 -2.249 42.898 1.00 91.31 108 LYS A C 1
ATOM 881 O O . LYS A 1 108 ? -15.202 -1.736 41.807 1.00 91.31 108 LYS A O 1
ATOM 886 N N . LYS A 1 109 ? -15.308 -1.580 44.051 1.00 94.69 109 LYS A N 1
ATOM 887 C CA . LYS A 1 109 ? -14.873 -0.180 44.153 1.00 94.69 109 LYS A CA 1
ATOM 888 C C . LYS A 1 109 ? -13.452 0.008 43.612 1.00 94.69 109 LYS A C 1
ATOM 890 O O . LYS A 1 109 ? -13.235 0.920 42.823 1.00 94.69 109 LYS A O 1
ATOM 895 N N . ILE A 1 110 ? -12.510 -0.864 43.983 1.00 94.25 110 ILE A N 1
ATOM 896 C CA . ILE A 1 110 ? -11.129 -0.818 43.469 1.00 94.25 110 ILE A CA 1
ATOM 897 C C . ILE A 1 110 ? -11.123 -0.980 41.947 1.00 94.25 110 ILE A C 1
ATOM 899 O O . ILE A 1 110 ? -10.581 -0.125 41.255 1.00 94.25 110 ILE A O 1
ATOM 903 N N . ILE A 1 111 ? -11.788 -2.018 41.425 1.00 92.75 111 ILE A N 1
ATOM 904 C CA . ILE A 1 111 ? -11.862 -2.271 39.977 1.00 92.75 111 ILE A CA 1
ATOM 905 C C . ILE A 1 111 ? -12.480 -1.074 39.244 1.00 92.75 111 ILE A C 1
ATOM 907 O O . ILE A 1 111 ? -11.955 -0.649 38.218 1.00 92.75 111 ILE A O 1
ATOM 911 N N . PHE A 1 112 ? -13.559 -0.501 39.782 1.00 95.31 112 PHE A N 1
ATOM 912 C CA . PHE A 1 112 ? -14.208 0.676 39.210 1.00 95.31 112 PHE A CA 1
ATOM 913 C C . PHE A 1 112 ? -13.241 1.859 39.094 1.00 95.31 112 PHE A C 1
ATOM 915 O O . PHE A 1 112 ? -13.116 2.437 38.019 1.00 95.31 112 PHE A O 1
ATOM 922 N N . PHE A 1 113 ? -12.524 2.206 40.168 1.00 96.81 113 PHE A N 1
ATOM 923 C CA . PHE A 1 113 ? -11.575 3.321 40.127 1.00 96.81 113 PHE A CA 1
ATOM 924 C C . PHE A 1 113 ? -10.369 3.040 39.229 1.00 96.81 113 PHE A C 1
ATOM 926 O O . PHE A 1 113 ? -9.909 3.956 38.554 1.00 96.81 113 PHE A O 1
ATOM 933 N N . SER A 1 114 ? -9.892 1.794 39.153 1.00 94.88 114 SER A N 1
ATOM 934 C CA . SER A 1 114 ? -8.838 1.413 38.206 1.00 94.88 114 SER A CA 1
ATOM 935 C C . SER A 1 114 ? -9.286 1.590 36.753 1.00 94.88 114 SER A C 1
ATOM 937 O O . SER A 1 114 ? -8.553 2.164 35.952 1.00 94.88 114 SER A O 1
ATOM 939 N N . LEU A 1 115 ? -10.502 1.150 36.415 1.00 94.69 115 LEU A N 1
ATOM 940 C CA . LEU A 1 115 ? -11.073 1.327 35.078 1.00 94.69 115 LEU A CA 1
ATOM 941 C C . LEU A 1 115 ? -11.360 2.799 34.764 1.00 94.69 115 LEU A C 1
ATOM 943 O O . LEU A 1 115 ? -11.126 3.235 33.643 1.00 94.69 115 LEU A O 1
ATOM 947 N N . LEU A 1 116 ? -11.821 3.581 35.743 1.00 97.00 116 LEU A N 1
ATOM 948 C CA . LEU A 1 116 ? -12.040 5.016 35.573 1.00 97.00 116 LEU A CA 1
ATOM 949 C C . LEU A 1 116 ? -10.719 5.759 35.340 1.00 97.00 116 LEU A C 1
ATOM 951 O O . LEU A 1 116 ? -10.646 6.599 34.450 1.00 97.00 116 LEU A O 1
ATOM 955 N N . ALA A 1 117 ? -9.668 5.425 36.093 1.00 96.31 117 ALA A N 1
ATOM 956 C CA . ALA A 1 117 ? -8.335 5.983 35.883 1.00 96.31 117 ALA A CA 1
ATOM 957 C C . ALA A 1 117 ? -7.797 5.631 34.489 1.00 96.31 117 ALA A C 1
ATOM 959 O O . ALA A 1 117 ? -7.267 6.499 33.799 1.00 96.31 117 ALA A O 1
ATOM 960 N N . LEU A 1 118 ? -7.999 4.387 34.041 1.00 94.44 118 LEU A N 1
ATOM 961 C CA . LEU A 1 118 ? -7.633 3.953 32.694 1.00 94.44 118 LEU A CA 1
ATOM 962 C C . LEU A 1 118 ? -8.425 4.698 31.606 1.00 94.44 118 LEU A C 1
ATOM 964 O O . LEU A 1 118 ? -7.848 5.109 30.603 1.00 94.44 118 LEU A O 1
ATOM 968 N N . LEU A 1 119 ? -9.729 4.914 31.808 1.00 95.12 119 LEU A N 1
ATOM 969 C CA . LEU A 1 119 ? -10.560 5.703 30.897 1.00 95.12 119 LEU A CA 1
ATOM 970 C C . LEU A 1 119 ? -10.048 7.140 30.787 1.00 95.12 119 LEU A C 1
ATOM 972 O O . LEU A 1 119 ? -9.870 7.638 29.679 1.00 95.12 119 LEU A O 1
ATOM 976 N N . LEU A 1 120 ? -9.794 7.796 31.924 1.00 94.75 120 LEU A N 1
ATOM 977 C CA . LEU A 1 120 ? -9.262 9.159 31.955 1.00 94.75 120 LEU A CA 1
ATOM 978 C C . LEU A 1 120 ? -7.912 9.231 31.245 1.00 94.75 120 LEU A C 1
ATOM 980 O O . LEU A 1 120 ? -7.708 10.116 30.424 1.00 94.75 120 LEU A O 1
ATOM 984 N N . LEU A 1 121 ? -7.036 8.257 31.480 1.00 93.31 121 LEU A N 1
ATOM 985 C CA . LEU A 1 121 ? -5.750 8.165 30.805 1.00 93.31 121 LEU A CA 1
ATOM 986 C C . LEU A 1 121 ? -5.899 8.087 29.277 1.00 93.31 121 LEU A C 1
ATOM 988 O O . LEU A 1 121 ? -5.243 8.843 28.563 1.00 93.31 121 LEU A O 1
ATOM 992 N N . PHE A 1 122 ? -6.786 7.229 28.761 1.00 93.38 122 PHE A N 1
ATOM 993 C CA . PHE A 1 122 ? -7.057 7.164 27.319 1.00 93.38 122 PHE A CA 1
ATOM 994 C C . PHE A 1 122 ? -7.640 8.468 26.778 1.00 93.38 122 PHE A C 1
ATOM 996 O O . PHE A 1 122 ? -7.227 8.933 25.719 1.00 93.38 122 PHE A O 1
ATOM 1003 N N . VAL A 1 123 ? -8.556 9.091 27.516 1.00 93.00 123 VAL A N 1
ATOM 1004 C CA . VAL A 1 123 ? -9.145 10.375 27.134 1.00 93.00 123 VAL A CA 1
ATOM 1005 C C . VAL A 1 123 ? -8.075 11.471 27.045 1.00 93.00 123 VAL A C 1
ATOM 1007 O O . VAL A 1 123 ? -8.058 12.219 26.068 1.00 93.00 123 VAL A O 1
ATOM 1010 N N . MET A 1 124 ? -7.145 11.530 28.002 1.00 92.94 124 MET A N 1
ATOM 1011 C CA . MET A 1 124 ? -6.021 12.474 27.997 1.00 92.94 124 MET A CA 1
ATOM 1012 C C . MET A 1 124 ? -5.071 12.231 26.812 1.00 92.94 124 MET A C 1
ATOM 1014 O O . MET A 1 124 ? -4.677 13.182 26.134 1.00 92.94 124 MET A O 1
ATOM 1018 N N . LEU A 1 125 ? -4.766 10.965 26.498 1.00 91.94 125 LEU A N 1
ATOM 1019 C CA . LEU A 1 125 ? -3.926 10.590 25.349 1.00 91.94 125 LEU A CA 1
ATOM 1020 C C . LEU A 1 125 ? -4.535 10.946 23.994 1.00 91.94 125 LEU A C 1
ATOM 1022 O O . LEU A 1 125 ? -3.806 11.241 23.048 1.00 91.94 125 LEU A O 1
ATOM 1026 N N . VAL A 1 126 ? -5.860 10.900 23.890 1.00 91.69 126 VAL A N 1
ATOM 1027 C CA . VAL A 1 126 ? -6.590 11.280 22.678 1.00 91.69 126 VAL A CA 1
ATOM 1028 C C . VAL A 1 126 ? -6.723 12.801 22.570 1.00 91.69 126 VAL A C 1
ATOM 1030 O O . VAL A 1 126 ? -6.615 13.355 21.474 1.00 91.69 126 VAL A O 1
ATOM 1033 N N . ALA A 1 127 ? -6.937 13.488 23.695 1.00 92.00 127 ALA A N 1
ATOM 1034 C CA . ALA A 1 127 ? -7.095 14.937 23.728 1.00 92.00 127 ALA A CA 1
ATOM 1035 C C . ALA A 1 127 ? -5.789 15.696 23.487 1.00 92.00 127 ALA A C 1
ATOM 1037 O O . ALA A 1 127 ? -5.817 16.726 22.818 1.00 92.00 127 ALA A O 1
ATOM 1038 N N . ARG A 1 128 ? -4.646 15.183 23.961 1.00 91.00 128 ARG A N 1
ATOM 1039 C CA . ARG A 1 128 ? -3.297 15.730 23.717 1.00 91.00 128 ARG A CA 1
ATOM 1040 C C . ARG A 1 128 ? -3.205 17.240 23.973 1.00 91.00 128 ARG A C 1
ATOM 1042 O O . ARG A 1 128 ? -3.112 17.669 25.105 1.00 91.00 128 ARG A O 1
ATOM 1049 N N . VAL A 1 129 ? -3.267 18.061 22.930 1.00 91.81 129 VAL A N 1
ATOM 1050 C CA . VAL A 1 129 ? -3.111 19.524 22.990 1.00 91.81 129 VAL A CA 1
ATOM 1051 C C . VAL A 1 129 ? -4.446 20.274 23.066 1.00 91.81 129 VAL A C 1
ATOM 1053 O O . VAL A 1 129 ? -4.496 21.480 22.830 1.00 91.81 129 VAL A O 1
ATOM 1056 N N . ARG A 1 130 ? -5.554 19.571 23.328 1.00 91.88 130 ARG A N 1
ATOM 1057 C CA . ARG A 1 130 ? -6.890 20.170 23.434 1.00 91.88 130 ARG A CA 1
ATOM 1058 C C . ARG A 1 130 ? -7.194 20.617 24.871 1.00 91.88 130 ARG A C 1
ATOM 1060 O O . ARG A 1 130 ? -6.889 19.872 25.808 1.00 91.88 130 ARG A O 1
ATOM 1067 N N . PRO A 1 131 ? -7.856 21.778 25.036 1.00 92.06 131 PRO A N 1
ATOM 1068 C CA . PRO A 1 131 ? -8.254 22.280 26.344 1.00 92.06 131 PRO A CA 1
ATOM 1069 C C . PRO A 1 131 ? -9.263 21.368 27.053 1.00 92.06 131 PRO A C 1
ATOM 1071 O O . PRO A 1 131 ? -9.960 20.585 26.393 1.00 92.06 131 PRO A O 1
ATOM 1074 N N . PRO A 1 132 ? -9.369 21.456 28.396 1.00 94.00 132 PRO A N 1
ATOM 1075 C CA . PRO A 1 132 ? -8.709 22.417 29.297 1.00 94.00 132 PRO A CA 1
ATOM 1076 C C . PRO A 1 132 ? -7.434 21.882 29.980 1.00 94.00 132 PRO A C 1
ATOM 1078 O O . PRO A 1 132 ? -6.946 22.480 30.934 1.00 94.00 132 PRO A O 1
ATOM 1081 N N . PHE A 1 133 ? -6.944 20.710 29.569 1.00 94.56 133 PHE A N 1
ATOM 1082 C CA . PHE A 1 133 ? -5.825 20.016 30.215 1.00 94.56 133 PHE A CA 1
ATOM 1083 C C . PHE A 1 133 ? -4.642 19.830 29.260 1.00 94.56 133 PHE A C 1
ATOM 1085 O O . PHE A 1 133 ? -3.909 18.852 29.366 1.00 94.56 133 PHE A O 1
ATOM 1092 N N . GLU A 1 134 ? -4.458 20.739 28.303 1.00 93.81 134 GLU A N 1
ATOM 1093 C CA . GLU A 1 134 ? -3.470 20.613 27.231 1.00 93.81 134 GLU A CA 1
ATOM 1094 C C . GLU A 1 134 ? -2.055 20.367 27.763 1.00 93.81 134 GLU A C 1
ATOM 1096 O O . GLU A 1 134 ? -1.352 19.507 27.243 1.00 93.81 134 GLU A O 1
ATOM 1101 N N . ILE A 1 135 ? -1.668 21.035 28.853 1.00 94.31 135 ILE A N 1
ATOM 1102 C CA . ILE A 1 135 ? -0.339 20.891 29.455 1.00 94.31 135 ILE A CA 1
ATOM 1103 C C . ILE A 1 135 ? -0.140 19.464 29.989 1.00 94.31 135 ILE A C 1
ATOM 1105 O O . ILE A 1 135 ? 0.817 18.786 29.619 1.00 94.31 135 ILE A O 1
ATOM 1109 N N . SER A 1 136 ? -1.043 18.969 30.841 1.00 93.94 136 SER A N 1
ATOM 1110 C CA . SER A 1 136 ? -0.898 17.642 31.460 1.00 93.94 136 SER A CA 1
ATOM 1111 C C . SER A 1 136 ? -1.088 16.506 30.455 1.00 93.94 136 SER A C 1
ATOM 1113 O O . SER A 1 136 ? -0.342 15.526 30.484 1.00 93.94 136 SER A O 1
ATOM 1115 N N . ASN A 1 137 ? -2.035 16.654 29.530 1.00 92.50 137 ASN A N 1
ATOM 1116 C CA . ASN A 1 137 ? -2.248 15.727 28.425 1.00 92.50 137 ASN A CA 1
ATOM 1117 C C . ASN A 1 137 ? -1.003 15.634 27.530 1.00 92.50 137 ASN A C 1
ATOM 1119 O O . ASN A 1 137 ? -0.600 14.530 27.161 1.00 92.50 137 ASN A O 1
ATOM 1123 N N . TYR A 1 138 ? -0.365 16.768 27.214 1.00 90.88 138 TYR A N 1
ATOM 1124 C CA . TYR A 1 138 ? 0.877 16.812 26.442 1.00 90.88 138 TYR A CA 1
ATOM 1125 C C . TYR A 1 138 ? 2.025 16.097 27.163 1.00 90.88 138 TYR A C 1
ATOM 1127 O O . TYR A 1 138 ? 2.739 15.313 26.537 1.00 90.88 138 TYR A O 1
ATOM 1135 N N . TYR A 1 139 ? 2.174 16.283 28.479 1.00 92.62 139 TYR A N 1
ATOM 1136 C CA . TYR A 1 139 ? 3.176 15.551 29.263 1.00 92.62 139 TYR A CA 1
ATOM 1137 C C . TYR A 1 139 ? 2.934 14.038 29.262 1.00 92.62 139 TYR A C 1
ATOM 1139 O O . TYR A 1 139 ? 3.863 13.276 29.004 1.00 92.62 139 TYR A O 1
ATOM 1147 N N . ILE A 1 140 ? 1.696 13.592 29.501 1.00 89.06 140 ILE A N 1
ATOM 1148 C CA . ILE A 1 140 ? 1.339 12.163 29.476 1.00 89.06 140 ILE A CA 1
ATOM 1149 C C . ILE A 1 140 ? 1.575 11.557 28.096 1.00 89.06 140 ILE A C 1
ATOM 1151 O O . ILE A 1 140 ? 2.085 10.443 27.992 1.00 89.06 140 ILE A O 1
ATOM 1155 N N . TYR A 1 141 ? 1.237 12.292 27.039 1.00 85.50 141 TYR A N 1
ATOM 1156 C CA . TYR A 1 141 ? 1.498 11.879 25.667 1.00 85.50 141 TYR A CA 1
ATOM 1157 C C . TYR A 1 141 ? 2.995 11.606 25.442 1.00 85.50 141 TYR A C 1
ATOM 1159 O O . TYR A 1 141 ? 3.335 10.571 24.878 1.00 85.50 141 TYR A O 1
ATOM 1167 N N . HIS A 1 142 ? 3.888 12.450 25.972 1.00 85.81 142 HIS A N 1
ATOM 1168 C CA . HIS A 1 142 ? 5.342 12.283 25.844 1.00 85.81 142 HIS A CA 1
ATOM 1169 C C . HIS A 1 142 ? 5.951 11.192 26.735 1.00 85.81 142 HIS A C 1
ATOM 1171 O O . HIS A 1 142 ? 7.138 10.888 26.584 1.00 85.81 142 HIS A O 1
ATOM 1177 N N . LEU A 1 143 ? 5.181 10.563 27.630 1.00 84.69 143 LEU A N 1
ATOM 1178 C CA . LEU A 1 143 ? 5.684 9.433 28.405 1.00 84.69 143 LEU A CA 1
ATOM 1179 C C . LEU A 1 143 ? 6.040 8.266 27.480 1.00 84.69 143 LEU A C 1
ATOM 1181 O O . LEU A 1 143 ? 5.336 7.931 26.520 1.00 84.69 143 LEU A O 1
ATOM 1185 N N . TRP A 1 144 ? 7.160 7.616 27.783 1.00 78.19 144 TRP A N 1
ATOM 1186 C CA . TRP A 1 144 ? 7.649 6.506 26.979 1.00 78.19 144 TRP A CA 1
ATOM 1187 C C . TRP A 1 144 ? 6.617 5.366 26.916 1.00 78.19 144 TRP A C 1
ATOM 1189 O O . TRP A 1 144 ? 6.005 5.000 27.917 1.00 78.19 144 TRP A O 1
ATOM 1199 N N . GLY A 1 145 ? 6.377 4.838 25.712 1.00 71.81 145 GLY A N 1
ATOM 1200 C CA . GLY A 1 145 ? 5.347 3.830 25.433 1.00 71.81 145 GLY A CA 1
ATOM 1201 C C . GLY A 1 145 ? 3.944 4.394 25.171 1.00 71.81 145 GLY A C 1
ATOM 1202 O O . GLY A 1 145 ? 3.238 3.872 24.307 1.00 71.81 145 GLY A O 1
ATOM 1203 N N . PHE A 1 146 ? 3.554 5.502 25.805 1.00 79.06 146 PHE A N 1
ATOM 1204 C CA . PHE A 1 146 ? 2.209 6.085 25.676 1.00 79.06 146 PHE A CA 1
ATOM 1205 C C . PHE A 1 146 ? 1.956 6.695 24.294 1.00 79.06 146 PHE A C 1
ATOM 1207 O O . PHE A 1 146 ? 0.859 6.572 23.746 1.00 79.06 146 PHE A O 1
ATOM 1214 N N . ASN A 1 147 ? 3.012 7.213 23.664 1.00 72.06 147 ASN A N 1
ATOM 1215 C CA . ASN A 1 147 ? 3.013 7.641 22.266 1.00 72.06 147 ASN A CA 1
ATOM 1216 C C . ASN A 1 147 ? 2.493 6.569 21.291 1.00 72.06 147 ASN A C 1
ATOM 1218 O O . ASN A 1 147 ? 1.939 6.900 20.242 1.00 72.06 147 ASN A O 1
ATOM 1222 N N . THR A 1 148 ? 2.629 5.277 21.610 1.00 75.25 148 THR A N 1
ATOM 1223 C CA . THR A 1 148 ? 2.123 4.205 20.738 1.00 75.25 148 THR A CA 1
ATOM 1224 C C . THR A 1 148 ? 0.599 4.120 20.742 1.00 75.25 148 THR A C 1
ATOM 1226 O O . THR A 1 148 ? 0.030 3.760 19.714 1.00 75.25 148 THR A O 1
ATOM 1229 N N . LEU A 1 149 ? -0.055 4.535 21.833 1.00 78.25 149 LEU A N 1
ATOM 1230 C CA . LEU A 1 149 ? -1.508 4.540 22.034 1.00 78.25 149 LEU A CA 1
ATOM 1231 C C . LEU A 1 149 ? -2.155 5.889 21.686 1.00 78.25 149 LEU A C 1
ATOM 1233 O O . LEU A 1 149 ? -3.322 6.109 21.981 1.00 78.25 149 LEU A O 1
ATOM 1237 N N . ARG A 1 150 ? -1.417 6.808 21.054 1.00 73.56 150 ARG A N 1
ATOM 1238 C CA . ARG A 1 150 ? -1.881 8.185 20.836 1.00 73.56 150 ARG A CA 1
ATOM 1239 C C . ARG A 1 150 ? -3.096 8.329 19.921 1.00 73.56 150 ARG A C 1
ATOM 1241 O O . ARG A 1 150 ? -3.820 9.316 20.019 1.00 73.56 150 ARG A O 1
ATOM 1248 N N . GLY A 1 151 ? -3.274 7.413 18.977 1.00 75.56 151 GLY A N 1
ATOM 1249 C CA . GLY A 1 151 ? -4.316 7.501 17.957 1.00 75.56 151 GLY A CA 1
ATOM 1250 C C . GLY A 1 151 ? -5.715 7.272 18.533 1.00 75.56 151 GLY A C 1
ATOM 1251 O O . GLY A 1 151 ? -5.904 6.374 19.360 1.00 75.56 151 GLY A O 1
ATOM 1252 N N . TYR A 1 152 ? -6.700 8.072 18.104 1.00 81.56 152 TYR A N 1
ATOM 1253 C CA . TYR A 1 152 ? -8.103 7.804 18.440 1.00 81.56 152 TYR A CA 1
ATOM 1254 C C . TYR A 1 152 ? -8.507 6.409 17.957 1.00 81.56 152 TYR A C 1
ATOM 1256 O O . TYR A 1 152 ? -9.076 5.650 18.721 1.00 81.56 152 TYR A O 1
ATOM 1264 N N . ASP A 1 153 ? -8.102 6.022 16.750 1.00 75.62 153 ASP A N 1
ATOM 1265 C CA . ASP A 1 153 ? -8.237 4.676 16.182 1.00 75.62 153 ASP A CA 1
ATOM 1266 C C . ASP A 1 153 ? -7.719 3.567 17.116 1.00 75.62 153 ASP A C 1
ATOM 1268 O O . ASP A 1 153 ? -8.356 2.527 17.278 1.00 75.62 153 ASP A O 1
ATOM 1272 N N . LYS A 1 154 ? -6.600 3.811 17.804 1.00 81.25 154 LYS A N 1
ATOM 1273 C CA . LYS A 1 154 ? -5.971 2.833 18.705 1.00 81.25 154 LYS A CA 1
ATOM 1274 C C . LYS A 1 154 ? -6.696 2.705 20.037 1.00 81.25 154 LYS A C 1
ATOM 1276 O O . LYS A 1 154 ? -6.778 1.619 20.603 1.00 81.25 154 LYS A O 1
ATOM 1281 N N . THR A 1 155 ? -7.204 3.816 20.558 1.00 84.44 155 THR A N 1
ATOM 1282 C CA . THR A 1 155 ? -7.929 3.861 21.837 1.00 84.44 155 THR A CA 1
ATOM 1283 C C . THR A 1 155 ? -9.419 3.580 21.677 1.00 84.44 155 THR A C 1
ATOM 1285 O O . THR A 1 155 ? -10.038 3.096 22.621 1.00 84.44 155 THR A O 1
ATOM 1288 N N . ALA A 1 156 ? -9.988 3.785 20.488 1.00 79.31 156 ALA A N 1
ATOM 1289 C CA . ALA A 1 156 ? -11.393 3.551 20.161 1.00 79.31 156 ALA A CA 1
ATOM 1290 C C . ALA A 1 156 ? -11.813 2.084 20.314 1.00 79.31 156 ALA A C 1
ATOM 1292 O O . ALA A 1 156 ? -12.995 1.811 20.481 1.00 79.31 156 ALA A O 1
ATOM 1293 N N . ILE A 1 157 ? -10.869 1.141 20.327 1.00 78.25 157 ILE A N 1
ATOM 1294 C CA . ILE A 1 157 ? -11.146 -0.267 20.647 1.00 78.25 157 ILE A CA 1
ATOM 1295 C C . ILE A 1 157 ? -11.287 -0.461 22.167 1.00 78.25 157 ILE A C 1
ATOM 1297 O O . ILE A 1 157 ? -12.156 -1.196 22.635 1.00 78.25 157 ILE A O 1
ATOM 1301 N N . TYR A 1 158 ? -10.457 0.221 22.960 1.00 86.88 158 TYR A N 1
ATOM 1302 C CA . TYR A 1 158 ? -10.398 0.037 24.412 1.00 86.88 158 TYR A CA 1
ATOM 1303 C C . TYR A 1 158 ? -11.416 0.888 25.174 1.00 86.88 158 TYR A C 1
ATOM 1305 O O . TYR A 1 158 ? -11.984 0.421 26.160 1.00 86.88 158 TYR A O 1
ATOM 1313 N N . ILE A 1 159 ? -11.670 2.124 24.740 1.00 91.00 159 ILE A N 1
ATOM 1314 C CA . ILE A 1 159 ? -12.565 3.057 25.436 1.00 91.00 159 ILE A CA 1
ATOM 1315 C C . ILE A 1 159 ? -13.993 2.482 25.565 1.00 91.00 159 ILE A C 1
ATOM 1317 O O . ILE A 1 159 ? -14.495 2.448 26.693 1.00 91.00 159 ILE A O 1
ATOM 1321 N N . PRO A 1 160 ? -14.651 1.966 24.502 1.00 89.38 160 PRO A N 1
ATOM 1322 C CA . PRO A 1 160 ? -15.984 1.372 24.621 1.00 89.38 160 PRO A CA 1
ATOM 1323 C C . PRO A 1 160 ? -16.014 0.158 25.552 1.00 89.38 160 PRO A C 1
ATOM 1325 O O . PRO A 1 160 ? -16.972 -0.014 26.307 1.00 89.38 160 PRO A O 1
ATOM 1328 N N . PHE A 1 161 ? -14.955 -0.659 25.552 1.00 89.00 161 PHE A N 1
ATOM 1329 C CA . PHE A 1 161 ? -14.822 -1.791 26.469 1.00 89.00 161 PHE A CA 1
ATOM 1330 C C . PHE A 1 161 ? -14.745 -1.323 27.928 1.00 89.00 161 PHE A C 1
ATOM 1332 O O . PHE A 1 161 ? -15.517 -1.786 28.767 1.00 89.00 161 PHE A O 1
ATOM 1339 N N . VAL A 1 162 ? -13.876 -0.352 28.226 1.00 93.25 162 VAL A N 1
ATOM 1340 C CA . VAL A 1 162 ? -13.731 0.212 29.577 1.00 93.25 162 VAL A CA 1
ATOM 1341 C C . VAL A 1 162 ? -15.041 0.850 30.050 1.00 93.25 162 VAL A C 1
ATOM 1343 O O . VAL A 1 162 ? -15.472 0.588 31.173 1.00 93.25 162 VAL A O 1
ATOM 1346 N N . ILE A 1 163 ? -15.719 1.620 29.190 1.00 93.31 163 ILE A N 1
ATOM 1347 C CA . ILE A 1 163 ? -17.041 2.196 29.481 1.00 93.31 163 ILE A CA 1
ATOM 1348 C C . ILE A 1 163 ? -18.065 1.093 29.762 1.00 93.31 163 ILE A C 1
ATOM 1350 O O . ILE A 1 163 ? -18.797 1.183 30.743 1.00 93.31 163 ILE A O 1
ATOM 1354 N N . SER A 1 164 ? -18.092 0.025 28.964 1.00 91.00 164 SER A N 1
ATOM 1355 C CA . SER A 1 164 ? -19.014 -1.101 29.162 1.00 91.00 164 SER A CA 1
ATOM 1356 C C . SER A 1 164 ? -18.785 -1.801 30.504 1.00 91.00 164 SER A C 1
ATOM 1358 O O . SER A 1 164 ? -19.741 -2.098 31.221 1.00 91.00 164 SER A O 1
ATOM 1360 N N . CYS A 1 165 ? -17.525 -2.015 30.895 1.00 93.00 165 CYS A N 1
ATOM 1361 C CA . CYS A 1 165 ? -17.187 -2.568 32.206 1.00 93.00 165 CYS A CA 1
ATOM 1362 C C . CYS A 1 165 ? -17.602 -1.635 33.353 1.00 93.00 165 CYS A C 1
ATOM 1364 O O . CYS A 1 165 ? -18.162 -2.103 34.346 1.00 93.00 165 CYS A O 1
ATOM 1366 N N . LEU A 1 166 ? -17.367 -0.326 33.218 1.00 94.50 166 LEU A N 1
ATOM 1367 C CA . LEU A 1 166 ? -17.800 0.667 34.203 1.00 94.50 166 LEU A CA 1
ATOM 1368 C C . LEU A 1 166 ? -19.325 0.667 34.350 1.00 94.50 166 LEU A C 1
ATOM 1370 O O . LEU A 1 166 ? -19.820 0.557 35.471 1.00 94.50 166 LEU A O 1
ATOM 1374 N N . LEU A 1 167 ? -20.065 0.683 33.237 1.00 92.44 167 LEU A N 1
ATOM 1375 C CA . LEU A 1 167 ? -21.526 0.582 33.224 1.00 92.44 167 LEU A CA 1
ATOM 1376 C C . LEU A 1 167 ? -22.018 -0.702 33.900 1.00 92.44 167 LEU A C 1
ATOM 1378 O O . LEU A 1 167 ? -22.945 -0.652 34.707 1.00 92.44 167 LEU A O 1
ATOM 1382 N N . LEU A 1 168 ? -21.387 -1.848 33.630 1.00 92.25 168 LEU A N 1
ATOM 1383 C CA . LEU A 1 168 ? -21.746 -3.116 34.265 1.00 92.25 168 LEU A CA 1
ATOM 1384 C C . LEU A 1 168 ? -21.574 -3.058 35.789 1.00 92.25 168 LEU A C 1
ATOM 1386 O O . LEU A 1 168 ? -22.469 -3.468 36.531 1.00 92.25 168 LEU A O 1
ATOM 1390 N N . ILE A 1 169 ? -20.450 -2.518 36.271 1.00 92.56 169 ILE A N 1
ATOM 1391 C CA . ILE A 1 169 ? -20.206 -2.356 37.711 1.00 92.56 169 ILE A CA 1
ATOM 1392 C C . ILE A 1 169 ? -21.237 -1.400 38.324 1.00 92.56 169 ILE A C 1
ATOM 1394 O O . ILE A 1 169 ? -21.790 -1.694 39.388 1.00 92.56 169 ILE A O 1
ATOM 1398 N N . THR A 1 170 ? -21.550 -0.300 37.635 1.00 91.31 170 THR A N 1
ATOM 1399 C CA . THR A 1 170 ? -22.599 0.646 38.030 1.00 91.31 170 THR A CA 1
ATOM 1400 C C . THR A 1 170 ? -23.953 -0.056 38.182 1.00 91.31 170 THR A C 1
ATOM 1402 O O . THR A 1 170 ? -24.591 0.080 39.227 1.00 91.31 170 THR A O 1
ATOM 1405 N N . LEU A 1 171 ? -24.372 -0.868 37.205 1.00 89.62 171 LEU A N 1
ATOM 1406 C CA . LEU A 1 171 ? -25.643 -1.608 37.231 1.00 89.62 171 LEU A CA 1
ATOM 1407 C C . LEU A 1 171 ? -25.753 -2.586 38.402 1.00 89.62 171 LEU A C 1
ATOM 1409 O O . LEU A 1 171 ? -26.833 -2.745 38.976 1.00 89.62 171 LEU A O 1
ATOM 1413 N N . ILE A 1 172 ? -24.650 -3.244 38.767 1.00 88.56 172 ILE A N 1
ATOM 1414 C CA . ILE A 1 172 ? -24.615 -4.178 39.899 1.00 88.56 172 ILE A CA 1
ATOM 1415 C C . ILE A 1 172 ? -24.936 -3.453 41.215 1.00 88.56 172 ILE A C 1
ATOM 1417 O O . ILE A 1 172 ? -25.581 -4.034 42.087 1.00 88.56 172 ILE A O 1
ATOM 1421 N N . GLY A 1 173 ? -24.529 -2.188 41.357 1.00 84.94 173 GLY A N 1
ATOM 1422 C CA . GLY A 1 173 ? -24.723 -1.394 42.574 1.00 84.94 173 GLY A CA 1
ATOM 1423 C C . GLY A 1 173 ? -26.101 -0.738 42.732 1.00 84.94 173 GLY A C 1
ATOM 1424 O O . GLY A 1 173 ? -26.380 -0.152 43.783 1.00 84.94 173 GLY A O 1
ATOM 1425 N N . ILE A 1 174 ? -26.971 -0.796 41.719 1.00 86.88 174 ILE A N 1
ATOM 1426 C CA . ILE A 1 174 ? -28.234 -0.044 41.697 1.00 86.88 174 ILE A CA 1
ATOM 1427 C C . ILE A 1 174 ? -29.423 -0.938 42.060 1.00 86.88 174 ILE A C 1
ATOM 1429 O O . ILE A 1 174 ? -29.645 -1.990 41.464 1.00 86.88 174 ILE A O 1
ATOM 1433 N N . LYS A 1 175 ? -30.248 -0.474 43.013 1.00 85.69 175 LYS A N 1
ATOM 1434 C CA . LYS A 1 175 ? -31.468 -1.181 43.444 1.00 85.69 175 LYS A CA 1
ATOM 1435 C C . LYS A 1 175 ? -32.555 -1.208 42.359 1.00 85.69 175 LYS A C 1
ATOM 1437 O O . LYS A 1 175 ? -33.143 -2.255 42.118 1.00 85.69 175 LYS A O 1
ATOM 1442 N N . ASN A 1 176 ? -32.824 -0.079 41.696 1.00 86.75 176 ASN A N 1
ATOM 1443 C CA . ASN A 1 176 ? -33.864 0.015 40.666 1.00 86.75 176 ASN A CA 1
ATOM 1444 C C . ASN A 1 176 ? -33.275 -0.129 39.256 1.00 86.75 176 ASN A C 1
ATOM 1446 O O . ASN A 1 176 ? -32.995 0.857 38.576 1.00 86.75 176 ASN A O 1
ATOM 1450 N N . LYS A 1 177 ? -33.073 -1.376 38.824 1.00 85.88 177 LYS A N 1
ATOM 1451 C CA . LYS A 1 177 ? -32.430 -1.680 37.537 1.00 85.88 177 LYS A CA 1
ATOM 1452 C C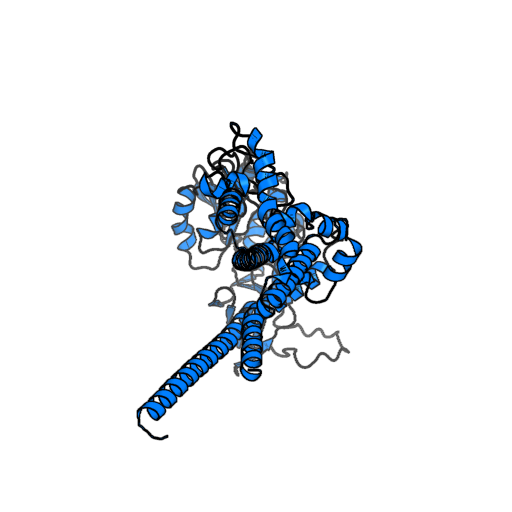 . LYS A 1 177 ? -33.287 -1.317 36.317 1.00 85.88 177 LYS A C 1
ATOM 1454 O O . LYS A 1 177 ? -32.728 -1.059 35.260 1.00 85.88 177 LYS A O 1
ATOM 1459 N N . LYS A 1 178 ? -34.621 -1.245 36.457 1.00 90.38 178 LYS A N 1
ATOM 1460 C CA . LYS A 1 178 ? -35.555 -1.016 35.333 1.00 90.38 178 LYS A CA 1
ATOM 1461 C C . LYS A 1 178 ? -35.282 0.302 34.602 1.00 90.38 178 LYS A C 1
ATOM 1463 O O . LYS A 1 178 ? -35.160 0.301 33.383 1.00 90.38 178 LYS A O 1
ATOM 1468 N N . TRP A 1 179 ? -35.113 1.398 35.345 1.00 87.19 179 TRP A N 1
ATOM 1469 C CA . TRP A 1 179 ? -34.785 2.705 34.760 1.00 87.19 179 TRP A CA 1
ATOM 1470 C C . TRP A 1 179 ? -33.438 2.693 34.035 1.00 87.19 179 TRP A C 1
ATOM 1472 O O . TRP A 1 179 ? -33.321 3.238 32.944 1.00 87.19 179 TRP A O 1
ATOM 1482 N N . PHE A 1 180 ? -32.437 2.015 34.598 1.00 84.62 180 PHE A N 1
ATOM 1483 C CA . PHE A 1 180 ? -31.120 1.904 33.972 1.00 84.62 180 PHE A CA 1
ATOM 1484 C C . PHE A 1 180 ? -31.127 1.055 32.709 1.00 84.62 180 PHE A C 1
ATOM 1486 O O . PHE A 1 180 ? -30.466 1.421 31.744 1.00 84.62 180 PHE A O 1
ATOM 1493 N N . TYR A 1 181 ? -31.894 -0.036 32.682 1.00 85.50 181 TYR A N 1
ATOM 1494 C CA . TYR A 1 181 ? -32.103 -0.786 31.448 1.00 85.50 181 TYR A CA 1
ATOM 1495 C C . TYR A 1 181 ? -32.756 0.088 30.377 1.00 85.50 181 TYR A C 1
ATOM 1497 O O . TYR A 1 181 ? -32.292 0.067 29.245 1.00 85.50 181 TYR A O 1
ATOM 1505 N N . GLY A 1 182 ? -33.738 0.921 30.740 1.00 90.69 182 GLY A N 1
ATOM 1506 C CA . GLY A 1 182 ? -34.318 1.911 29.827 1.00 90.69 182 GLY A CA 1
ATOM 1507 C C . GLY A 1 182 ? -33.278 2.885 29.264 1.00 90.69 182 GLY A C 1
ATOM 1508 O O . GLY A 1 182 ? -33.219 3.076 28.054 1.00 90.69 182 GLY A O 1
ATOM 1509 N N . LEU A 1 183 ? -32.405 3.441 30.112 1.00 89.00 183 LEU A N 1
ATOM 1510 C CA . LEU A 1 183 ? -31.326 4.334 29.668 1.00 89.00 183 LEU A CA 1
ATOM 1511 C C . LEU A 1 183 ? -30.295 3.624 28.780 1.00 89.00 183 LEU A C 1
ATOM 1513 O O . LEU A 1 183 ? -29.823 4.204 27.811 1.00 89.00 183 LEU A O 1
ATOM 1517 N N . ILE A 1 184 ? -29.951 2.371 29.077 1.00 82.88 184 ILE A N 1
ATOM 1518 C CA . ILE A 1 184 ? -29.032 1.588 28.240 1.00 82.88 184 ILE A CA 1
ATOM 1519 C C . ILE A 1 184 ? -29.668 1.275 26.890 1.00 82.88 184 ILE A C 1
ATOM 1521 O O . ILE A 1 184 ? -29.014 1.452 25.870 1.00 82.88 184 ILE A O 1
ATOM 1525 N N . ILE A 1 185 ? -30.937 0.861 26.868 1.00 86.50 185 ILE A N 1
ATOM 1526 C CA . ILE A 1 185 ? -31.691 0.650 25.626 1.00 86.50 185 ILE A CA 1
ATOM 1527 C C . ILE A 1 185 ? -31.720 1.942 24.810 1.00 86.50 185 ILE A C 1
ATOM 1529 O O . ILE A 1 185 ? -31.499 1.903 23.605 1.00 86.50 185 ILE A O 1
ATOM 1533 N N . LEU A 1 186 ? -31.914 3.089 25.467 1.00 90.19 186 LEU A N 1
ATOM 1534 C CA . LEU A 1 186 ? -31.833 4.380 24.800 1.00 90.19 186 LEU A CA 1
ATOM 1535 C C . LEU A 1 186 ? -30.433 4.596 24.219 1.00 90.19 186 LEU A C 1
ATOM 1537 O O . LEU A 1 186 ? -30.322 4.919 23.046 1.00 90.19 186 LEU A O 1
ATOM 1541 N N . ALA A 1 187 ? -29.364 4.379 24.993 1.00 86.19 187 ALA A N 1
ATOM 1542 C CA . ALA A 1 187 ? -27.984 4.533 24.524 1.00 86.19 187 ALA A CA 1
ATOM 1543 C C . ALA A 1 187 ? -27.662 3.615 23.332 1.00 86.19 187 ALA A C 1
ATOM 1545 O O . ALA A 1 187 ? -26.885 3.997 22.460 1.00 86.19 187 ALA A O 1
ATOM 1546 N N . LEU A 1 188 ? -28.292 2.438 23.250 1.00 84.81 188 LEU A N 1
ATOM 1547 C CA . LEU A 1 188 ? -28.165 1.536 22.106 1.00 84.81 188 LEU A CA 1
ATOM 1548 C C . LEU A 1 188 ? -28.771 2.100 20.819 1.00 84.81 188 LEU A C 1
ATOM 1550 O O . LEU A 1 188 ? -28.432 1.580 19.764 1.00 84.81 188 LEU A O 1
ATOM 1554 N N . LEU A 1 189 ? -29.590 3.157 20.872 1.00 89.19 189 LEU A N 1
ATOM 1555 C CA . LEU A 1 189 ? -30.041 3.881 19.680 1.00 89.19 189 LEU A CA 1
ATOM 1556 C C . LEU A 1 189 ? -28.951 4.803 19.113 1.00 89.19 189 LEU A C 1
ATOM 1558 O O . LEU A 1 189 ? -29.040 5.175 17.949 1.00 89.19 189 LEU A O 1
ATOM 1562 N N . ALA A 1 190 ? -27.920 5.164 19.891 1.00 85.62 190 ALA A N 1
ATOM 1563 C CA . ALA A 1 190 ? -26.875 6.095 19.460 1.00 85.62 190 ALA A CA 1
ATOM 1564 C C . ALA A 1 190 ? -26.198 5.699 18.129 1.00 85.62 190 ALA A C 1
ATOM 1566 O O . ALA A 1 190 ? -26.015 6.581 17.297 1.00 85.62 190 ALA A O 1
ATOM 1567 N N . PRO A 1 191 ? -25.885 4.422 17.839 1.00 85.00 191 PRO A N 1
ATOM 1568 C CA . PRO A 1 191 ? -25.426 4.014 16.512 1.00 85.00 191 PRO A CA 1
ATOM 1569 C C . PRO A 1 191 ? -26.587 3.789 15.519 1.00 85.00 191 PRO A C 1
ATOM 1571 O O . PRO A 1 191 ? -26.599 2.788 14.809 1.00 85.00 191 PRO A O 1
ATOM 1574 N N . LEU A 1 192 ? -27.562 4.707 15.425 1.00 89.19 192 LEU A N 1
ATOM 1575 C CA . LEU A 1 192 ? -28.738 4.584 14.542 1.00 89.19 192 LEU A CA 1
ATOM 1576 C C . LEU A 1 192 ? -28.397 4.164 13.092 1.00 89.19 192 LEU A C 1
ATOM 1578 O O . LEU A 1 192 ? -29.066 3.257 12.586 1.00 89.19 192 LEU A O 1
ATOM 1582 N N . PRO A 1 193 ? -27.354 4.725 12.431 1.00 86.31 193 PRO A N 1
ATOM 1583 C CA . PRO A 1 193 ? -26.969 4.322 11.072 1.00 86.31 193 PRO A CA 1
ATOM 1584 C C . PRO A 1 193 ? -26.564 2.853 10.911 1.00 86.31 193 PRO A C 1
ATOM 1586 O O . PRO A 1 193 ? -26.524 2.334 9.797 1.00 86.31 193 PRO A O 1
ATOM 1589 N N . PHE A 1 194 ? -26.248 2.163 12.007 1.00 85.12 194 PHE A N 1
ATOM 1590 C CA . PHE A 1 194 ? -25.987 0.729 11.975 1.00 85.12 194 PHE A CA 1
ATOM 1591 C C . PHE A 1 194 ? -27.279 -0.081 11.799 1.00 85.12 194 PHE A C 1
ATOM 1593 O O . PHE A 1 194 ? -27.284 -1.067 11.071 1.00 85.12 194 PHE A O 1
ATOM 1600 N N . TYR A 1 195 ? -28.381 0.342 12.429 1.00 87.25 195 TYR A N 1
ATOM 1601 C CA . TYR A 1 195 ? -29.644 -0.409 12.416 1.00 87.25 195 TYR A CA 1
ATOM 1602 C C . TYR A 1 195 ? -30.546 -0.055 11.239 1.00 87.25 195 TYR A C 1
ATOM 1604 O O . TYR A 1 195 ? -31.210 -0.926 10.690 1.00 87.25 195 TYR A O 1
ATOM 1612 N N . VAL A 1 196 ? -30.594 1.227 10.873 1.00 87.38 196 VAL A N 1
ATOM 1613 C CA . VAL A 1 196 ? -31.525 1.741 9.851 1.00 87.38 196 VAL A CA 1
ATOM 1614 C C . VAL A 1 196 ? -30.845 1.845 8.474 1.00 87.38 196 VAL A C 1
ATOM 1616 O O . VAL A 1 196 ? -31.474 2.185 7.475 1.00 87.38 196 VAL A O 1
ATOM 1619 N N . GLY A 1 197 ? -29.555 1.507 8.394 1.00 82.38 197 GLY A N 1
ATOM 1620 C CA . GLY A 1 197 ? -28.722 1.726 7.217 1.00 82.38 197 GLY A CA 1
ATOM 1621 C C . GLY A 1 197 ? -28.130 3.136 7.195 1.00 82.38 197 GLY A C 1
ATOM 1622 O O . GLY A 1 197 ? -28.252 3.902 8.142 1.00 82.38 197 GLY A O 1
ATOM 1623 N N . LYS A 1 198 ? -27.464 3.492 6.095 1.00 81.56 198 LYS A N 1
ATOM 1624 C CA . LYS A 1 198 ? -26.670 4.727 5.942 1.00 81.56 198 LYS A CA 1
ATOM 1625 C C . LYS A 1 198 ? -25.303 4.750 6.637 1.00 81.56 198 LYS A C 1
ATOM 1627 O O . LYS A 1 198 ? -24.658 5.799 6.718 1.00 81.56 198 LYS A O 1
ATOM 1632 N N . LEU A 1 199 ? -24.814 3.591 7.088 1.00 80.75 199 LEU A N 1
ATOM 1633 C CA . LEU A 1 199 ? -23.468 3.462 7.654 1.00 80.75 199 LEU A CA 1
ATOM 1634 C C . LEU A 1 199 ? -22.387 3.947 6.679 1.00 80.75 199 LEU A C 1
ATOM 1636 O O . LEU A 1 199 ? -21.461 4.622 7.104 1.00 80.75 199 LEU A O 1
ATOM 1640 N N . GLN A 1 200 ? -22.509 3.656 5.382 1.00 75.69 200 GLN A N 1
ATOM 1641 C CA . GLN A 1 200 ? -21.512 4.066 4.388 1.00 75.69 200 GLN A CA 1
ATOM 1642 C C . GLN A 1 200 ? -21.503 5.577 4.142 1.00 75.69 200 GLN A C 1
ATOM 1644 O O . GLN A 1 200 ? -20.427 6.153 4.062 1.00 75.69 200 GLN A O 1
ATOM 1649 N N . GLN A 1 201 ? -22.665 6.234 4.118 1.00 76.38 201 GLN A N 1
ATOM 1650 C CA . GLN A 1 201 ? -22.757 7.698 4.084 1.00 76.38 201 GLN A CA 1
ATOM 1651 C C . GLN A 1 201 ? -22.160 8.319 5.354 1.00 76.38 201 GLN A C 1
ATOM 1653 O O . GLN A 1 201 ? -21.545 9.375 5.303 1.00 76.38 201 GLN A O 1
ATOM 1658 N N . THR A 1 202 ? -22.312 7.632 6.490 1.00 71.12 202 THR A N 1
ATOM 1659 C CA . THR A 1 202 ? -21.856 8.094 7.805 1.00 71.12 202 THR A CA 1
ATOM 1660 C C . THR A 1 202 ? -20.363 7.906 8.043 1.00 71.12 202 THR A C 1
ATOM 1662 O O . THR A 1 202 ? -19.729 8.763 8.651 1.00 71.12 202 THR A O 1
ATOM 1665 N N . ALA A 1 203 ? -19.812 6.762 7.651 1.00 68.88 203 ALA A N 1
ATOM 1666 C CA . ALA A 1 203 ? -18.452 6.336 7.974 1.00 68.88 203 ALA A CA 1
ATOM 1667 C C . ALA A 1 203 ? -17.508 6.398 6.764 1.00 68.88 203 ALA A C 1
ATOM 1669 O O . ALA A 1 203 ? -16.291 6.369 6.936 1.00 68.88 203 ALA A O 1
ATOM 1670 N N . GLY A 1 204 ? -18.043 6.485 5.545 1.00 68.88 204 GLY A N 1
ATOM 1671 C CA . GLY A 1 204 ? -17.257 6.583 4.325 1.00 68.88 204 GLY A CA 1
ATOM 1672 C C . GLY A 1 204 ? -16.644 7.970 4.191 1.00 68.88 204 GLY A C 1
ATOM 1673 O O . GLY A 1 204 ? -17.330 8.920 3.846 1.00 68.88 204 GLY A O 1
ATOM 1674 N N . TYR A 1 205 ? -15.333 8.076 4.405 1.00 64.44 205 TYR A N 1
ATOM 1675 C CA . TYR A 1 205 ? -14.594 9.342 4.319 1.00 64.44 205 TYR A CA 1
ATOM 1676 C C . TYR A 1 205 ? -14.691 10.039 2.943 1.00 64.44 205 TYR A C 1
ATOM 1678 O O . TYR A 1 205 ? -14.438 11.236 2.855 1.00 64.44 205 TYR A O 1
ATOM 1686 N N . ARG A 1 206 ? -15.047 9.317 1.865 1.00 66.00 206 ARG A N 1
ATOM 1687 C CA . ARG A 1 206 ? -15.093 9.877 0.496 1.00 66.00 206 ARG A CA 1
ATOM 1688 C C . ARG A 1 206 ? -16.350 9.580 -0.313 1.00 66.00 206 ARG A C 1
ATOM 1690 O O . ARG A 1 206 ? -16.444 10.012 -1.457 1.00 66.00 206 ARG A O 1
ATOM 1697 N N . VAL A 1 207 ? -17.321 8.880 0.267 1.00 63.53 207 VAL A N 1
ATOM 1698 C CA . VAL A 1 207 ? -18.662 8.858 -0.323 1.00 63.53 207 VAL A CA 1
ATOM 1699 C C . VAL A 1 207 ? -19.270 10.200 0.053 1.00 63.53 207 VAL A C 1
ATOM 1701 O O . VAL A 1 207 ? -19.275 10.543 1.234 1.00 63.53 207 VAL A O 1
ATOM 1704 N N . ASN A 1 208 ? -19.700 11.002 -0.928 1.00 62.50 208 ASN A N 1
ATOM 1705 C CA . ASN A 1 208 ? -20.364 12.272 -0.632 1.00 62.50 208 ASN A CA 1
ATOM 1706 C C . ASN A 1 208 ? -21.454 11.992 0.404 1.00 62.50 208 ASN A C 1
ATOM 1708 O O . ASN A 1 208 ? -22.339 11.175 0.158 1.00 62.50 208 ASN A O 1
ATOM 1712 N N . SER A 1 209 ? -21.366 12.657 1.553 1.00 59.28 209 SER A N 1
ATOM 1713 C CA . SER A 1 209 ? -22.186 12.360 2.722 1.00 59.28 209 SER A CA 1
ATOM 1714 C C . SER A 1 209 ? -23.693 12.430 2.419 1.00 59.28 209 SER A C 1
ATOM 1716 O O . SER A 1 209 ? -24.509 11.789 3.072 1.00 59.28 209 SER A O 1
ATOM 1718 N N . GLN A 1 210 ? -24.084 13.129 1.352 1.00 66.62 210 GLN A N 1
ATOM 1719 C CA . GLN A 1 210 ? -25.474 13.254 0.929 1.00 66.62 210 GLN A CA 1
ATOM 1720 C C . GLN A 1 210 ? -25.978 12.152 -0.016 1.00 66.62 210 GLN A C 1
ATOM 1722 O O . GLN A 1 210 ? -27.186 12.087 -0.246 1.00 66.62 210 GLN A O 1
ATOM 1727 N N . LYS A 1 211 ? -25.107 11.308 -0.583 1.00 70.06 211 LYS A N 1
ATOM 1728 C CA . LYS A 1 211 ? -25.466 10.339 -1.633 1.00 70.06 211 LYS A CA 1
ATOM 1729 C C . LYS A 1 211 ? -25.104 8.910 -1.251 1.00 70.06 211 LYS A C 1
ATOM 1731 O O . LYS A 1 211 ? -24.151 8.663 -0.522 1.00 70.06 211 LYS A O 1
ATOM 1736 N N . ASP A 1 212 ? -25.896 7.955 -1.728 1.00 74.19 212 ASP A N 1
ATOM 1737 C CA . ASP A 1 212 ? -25.527 6.539 -1.668 1.00 74.19 212 ASP A CA 1
ATOM 1738 C C . ASP A 1 212 ? -24.288 6.265 -2.530 1.00 74.19 212 ASP A C 1
ATOM 1740 O O . ASP A 1 212 ? -24.049 6.986 -3.495 1.00 74.19 212 ASP A O 1
ATOM 1744 N N . TYR A 1 213 ? -23.507 5.229 -2.211 1.00 75.25 213 TYR A N 1
ATOM 1745 C CA . TYR A 1 213 ? -22.354 4.848 -3.035 1.00 75.25 213 TYR A CA 1
ATOM 1746 C C . TYR A 1 213 ? -22.775 4.500 -4.469 1.00 75.25 213 TYR A C 1
ATOM 1748 O O . TYR A 1 213 ? -21.974 4.642 -5.380 1.00 75.25 213 TYR A O 1
ATOM 1756 N N . LYS A 1 214 ? -24.037 4.089 -4.661 1.00 77.62 214 LYS A N 1
ATOM 1757 C CA . LYS A 1 214 ? -24.651 3.838 -5.975 1.00 77.62 214 LYS A CA 1
ATOM 1758 C C . LYS A 1 214 ? -24.972 5.101 -6.782 1.00 77.62 214 LYS A C 1
ATOM 1760 O O . LYS A 1 214 ? -25.278 4.997 -7.959 1.00 77.62 214 LYS A O 1
ATOM 1765 N N . GLU A 1 215 ? -25.016 6.261 -6.132 1.00 80.19 215 GLU A N 1
ATOM 1766 C CA . GLU A 1 215 ? -25.361 7.556 -6.743 1.00 80.19 215 GLU A CA 1
ATOM 1767 C C . GLU A 1 215 ? -24.191 8.552 -6.678 1.00 80.19 215 GLU A C 1
ATOM 1769 O O . GLU A 1 215 ? -24.280 9.697 -7.146 1.00 80.19 215 GLU A O 1
ATOM 1774 N N . ALA A 1 216 ? -23.112 8.162 -6.002 1.00 76.88 216 ALA A N 1
ATOM 1775 C CA . ALA A 1 216 ? -21.925 8.967 -5.851 1.00 76.88 216 ALA A CA 1
ATOM 1776 C C . ALA A 1 216 ? -21.114 8.886 -7.143 1.00 76.88 216 ALA A C 1
ATOM 1778 O O . ALA A 1 216 ? -20.776 7.805 -7.596 1.00 76.88 216 ALA A O 1
ATOM 1779 N N . LYS A 1 217 ? -20.704 10.044 -7.674 1.00 78.25 217 LYS A N 1
ATOM 1780 C CA . LYS A 1 217 ? -19.798 10.115 -8.837 1.00 78.25 217 LYS A CA 1
ATOM 1781 C C . LYS A 1 217 ? -18.460 9.388 -8.612 1.00 78.25 217 LYS A C 1
ATOM 1783 O O . LYS A 1 217 ? -17.720 9.161 -9.558 1.00 78.25 217 LYS A O 1
ATOM 1788 N N . MET A 1 218 ? -18.125 9.123 -7.350 1.00 81.38 218 MET A N 1
ATOM 1789 C CA . MET A 1 218 ? -16.908 8.458 -6.909 1.00 81.38 218 MET A CA 1
ATOM 1790 C C . MET A 1 218 ? -17.253 7.505 -5.766 1.00 81.38 218 MET A C 1
ATOM 1792 O O . MET A 1 218 ? -17.861 7.915 -4.771 1.00 81.38 218 MET A O 1
ATOM 1796 N N . SER A 1 219 ? -16.836 6.252 -5.897 1.00 81.81 219 SER A N 1
ATOM 1797 C CA . SER A 1 219 ? -17.084 5.184 -4.939 1.00 81.81 219 SER A CA 1
ATOM 1798 C C . SER A 1 219 ? -15.872 4.254 -4.832 1.00 81.81 219 SER A C 1
ATOM 1800 O O . SER A 1 219 ? -15.204 3.938 -5.814 1.00 81.81 219 SER A O 1
ATOM 1802 N N . PHE A 1 220 ? -15.614 3.770 -3.614 1.00 79.62 220 PHE A N 1
ATOM 1803 C CA . PHE A 1 220 ? -14.690 2.654 -3.371 1.00 79.62 220 PHE A CA 1
ATOM 1804 C C . PHE A 1 220 ? -15.356 1.292 -3.596 1.00 79.62 220 PHE A C 1
ATOM 1806 O O . PHE A 1 220 ? -14.679 0.275 -3.716 1.00 79.62 220 PHE A O 1
ATOM 1813 N N . LEU A 1 221 ? -16.691 1.262 -3.583 1.00 83.25 221 LEU A N 1
ATOM 1814 C CA . LEU A 1 221 ? -17.488 0.059 -3.745 1.00 83.25 221 LEU A CA 1
ATOM 1815 C C . LEU A 1 221 ? -18.125 0.089 -5.128 1.00 83.25 221 LEU A C 1
ATOM 1817 O O . LEU A 1 221 ? -19.221 0.614 -5.320 1.00 83.25 221 LEU A O 1
ATOM 1821 N N . VAL A 1 222 ? -17.401 -0.471 -6.082 1.00 87.56 222 VAL A N 1
ATOM 1822 C CA . VAL A 1 222 ? -17.801 -0.574 -7.482 1.00 87.56 222 VAL A CA 1
ATOM 1823 C C . VAL A 1 222 ? -17.601 -2.006 -7.952 1.00 87.56 222 VAL A C 1
ATOM 1825 O O . VAL A 1 222 ? -16.860 -2.787 -7.349 1.00 87.56 222 VAL A O 1
ATOM 1828 N N . LYS A 1 223 ? -18.266 -2.364 -9.045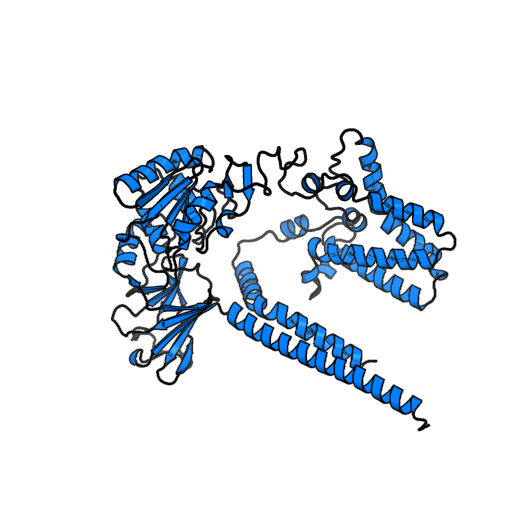 1.00 92.19 223 LYS A N 1
ATOM 1829 C CA . LYS A 1 223 ? -18.007 -3.624 -9.732 1.00 92.19 223 LYS A CA 1
ATOM 1830 C C . LYS A 1 223 ? -16.963 -3.375 -10.814 1.00 92.19 223 LYS A C 1
ATOM 1832 O O . LYS A 1 223 ? -17.202 -2.545 -11.683 1.00 92.19 223 LYS A O 1
ATOM 1837 N N . ILE A 1 224 ? -15.858 -4.120 -10.782 1.00 95.94 224 ILE A N 1
ATOM 1838 C CA . ILE A 1 224 ? -14.851 -4.046 -11.845 1.00 95.94 224 ILE A CA 1
ATOM 1839 C C . ILE A 1 224 ? -15.487 -4.503 -13.175 1.00 95.94 224 ILE A C 1
ATOM 1841 O O . ILE A 1 224 ? -16.167 -5.541 -13.182 1.00 95.94 224 ILE A O 1
ATOM 1845 N N . PRO A 1 225 ? -15.315 -3.750 -14.281 1.00 97.62 225 PRO A N 1
ATOM 1846 C CA . PRO A 1 225 ? -15.780 -4.153 -15.605 1.00 97.62 225 PRO A CA 1
ATOM 1847 C C . PRO A 1 225 ? -15.267 -5.541 -16.002 1.00 97.62 225 PRO A C 1
ATOM 1849 O O . PRO A 1 225 ? -14.164 -5.943 -15.627 1.00 97.62 225 PRO A O 1
ATOM 1852 N N . LYS A 1 226 ? -16.078 -6.303 -16.747 1.00 98.00 226 LYS A N 1
ATOM 1853 C CA . LYS A 1 226 ? -15.766 -7.703 -17.102 1.00 98.00 226 LYS A CA 1
ATOM 1854 C C . LYS A 1 226 ? -14.536 -7.809 -18.003 1.00 98.00 226 LYS A C 1
ATOM 1856 O O . LYS A 1 226 ? -13.840 -8.815 -17.973 1.00 98.00 226 LYS A O 1
ATOM 1861 N N . GLU A 1 227 ? -14.271 -6.762 -18.760 1.00 98.25 227 GLU A N 1
ATOM 1862 C CA . GLU A 1 227 ? -13.159 -6.587 -19.680 1.00 98.25 227 GLU A CA 1
ATOM 1863 C C . GLU A 1 227 ? -11.811 -6.740 -18.958 1.00 98.25 227 GLU A C 1
ATOM 1865 O O . GLU A 1 227 ? -10.919 -7.420 -19.453 1.00 98.25 227 GLU A O 1
ATOM 1870 N N . TYR A 1 228 ? -11.682 -6.226 -17.728 1.00 98.06 228 TYR A N 1
ATOM 1871 C CA . TYR A 1 228 ? -10.468 -6.419 -16.923 1.00 98.06 228 TYR A CA 1
ATOM 1872 C C . TYR A 1 228 ? -10.266 -7.884 -16.502 1.00 98.06 228 TYR A C 1
ATOM 1874 O O . TYR A 1 228 ? -9.137 -8.342 -16.342 1.00 98.06 228 TYR A O 1
ATOM 1882 N N . TYR A 1 229 ? -11.350 -8.650 -16.344 1.00 98.00 229 TYR A N 1
ATOM 1883 C CA . TYR A 1 229 ? -11.252 -10.090 -16.098 1.00 98.00 229 TYR A CA 1
ATOM 1884 C C . TYR A 1 229 ? -10.884 -10.858 -17.373 1.00 98.00 229 TYR A C 1
ATOM 1886 O O . TYR A 1 229 ? -10.170 -11.852 -17.288 1.00 98.00 229 TYR A O 1
ATOM 1894 N N . ALA A 1 230 ? -11.329 -10.402 -18.549 1.00 97.50 230 ALA A N 1
ATOM 1895 C CA . ALA A 1 230 ? -11.078 -11.082 -19.821 1.00 97.50 230 ALA A CA 1
ATOM 1896 C C . ALA A 1 230 ? -9.579 -11.164 -20.166 1.00 97.50 230 ALA A C 1
ATOM 1898 O O . ALA A 1 230 ? -9.114 -12.193 -20.651 1.00 97.50 230 ALA A O 1
ATOM 1899 N N . ILE A 1 231 ? -8.794 -10.140 -19.813 1.00 97.81 231 ILE A N 1
ATOM 1900 C CA . ILE A 1 231 ? -7.343 -10.130 -20.058 1.00 97.81 231 ILE A CA 1
ATOM 1901 C C . ILE A 1 231 ? -6.520 -10.941 -19.047 1.00 97.81 231 ILE A C 1
ATOM 1903 O O . ILE A 1 231 ? -5.296 -11.038 -19.189 1.00 97.81 231 ILE A O 1
ATOM 1907 N N . GLN A 1 232 ? -7.148 -11.544 -18.028 1.00 96.94 232 GLN A N 1
ATOM 1908 C CA . GLN A 1 232 ? -6.435 -12.350 -17.032 1.00 96.94 232 GLN A CA 1
ATOM 1909 C C . GLN A 1 232 ? -5.675 -13.505 -17.677 1.00 96.94 232 GLN A C 1
ATOM 1911 O O . GLN A 1 232 ? -4.546 -13.766 -17.276 1.00 96.94 232 GLN A O 1
ATOM 1916 N N . ASP A 1 233 ? -6.248 -14.168 -18.679 1.00 95.50 233 ASP A N 1
ATOM 1917 C CA . ASP A 1 233 ? -5.601 -15.308 -19.333 1.00 95.50 233 ASP A CA 1
ATOM 1918 C C . ASP A 1 233 ? -4.374 -14.871 -20.143 1.00 95.50 233 ASP A C 1
ATOM 1920 O O . ASP A 1 233 ? -3.327 -15.522 -20.097 1.00 95.50 233 ASP A O 1
ATOM 1924 N N . ILE A 1 234 ? -4.446 -13.712 -20.807 1.00 96.44 234 ILE A N 1
ATOM 1925 C CA . ILE A 1 234 ? -3.315 -13.131 -21.545 1.00 96.44 234 ILE A CA 1
ATOM 1926 C C . ILE A 1 234 ? -2.179 -12.790 -20.576 1.00 96.44 234 ILE A C 1
ATOM 1928 O O . ILE A 1 234 ? -1.028 -13.156 -20.808 1.00 96.44 234 ILE A O 1
ATOM 1932 N N . LEU A 1 235 ? -2.501 -12.119 -19.470 1.00 96.75 235 LEU A N 1
ATOM 1933 C CA . LEU A 1 235 ? -1.506 -11.642 -18.514 1.00 96.75 235 LEU A CA 1
ATOM 1934 C C . LEU A 1 235 ? -0.955 -12.757 -17.618 1.00 96.75 235 LEU A C 1
ATOM 1936 O O . LEU A 1 235 ? 0.218 -12.721 -17.259 1.00 96.75 235 LEU A O 1
ATOM 1940 N N . ASN A 1 236 ? -1.763 -13.752 -17.250 1.00 94.75 236 ASN A N 1
ATOM 1941 C CA . ASN A 1 236 ? -1.375 -14.801 -16.303 1.00 94.75 236 ASN A CA 1
ATOM 1942 C C . ASN A 1 236 ? -0.823 -16.068 -16.970 1.00 94.75 236 ASN A C 1
ATOM 1944 O O . ASN A 1 236 ? -0.261 -16.904 -16.259 1.00 94.75 236 ASN A O 1
ATOM 1948 N N . SER A 1 237 ? -0.988 -16.238 -18.287 1.00 94.00 237 SER A N 1
ATOM 1949 C CA . SER A 1 237 ? -0.403 -17.370 -19.026 1.00 94.00 237 SER A CA 1
ATOM 1950 C C . SER A 1 237 ? 1.121 -17.288 -19.108 1.00 94.00 237 SER A C 1
ATOM 1952 O O . SER A 1 237 ? 1.798 -18.313 -19.194 1.00 94.00 237 SER A O 1
ATOM 1954 N N . GLU A 1 238 ? 1.682 -16.081 -19.042 1.00 92.38 238 GLU A N 1
ATOM 1955 C CA . GLU A 1 238 ? 3.118 -15.887 -19.116 1.00 92.38 238 GLU A CA 1
ATOM 1956 C C . GLU A 1 238 ? 3.817 -16.160 -17.775 1.00 92.38 238 GLU A C 1
ATOM 1958 O O . GLU A 1 238 ? 3.639 -15.424 -16.801 1.00 92.38 238 GLU A O 1
ATOM 1963 N N . GLN A 1 239 ? 4.698 -17.166 -17.772 1.00 90.31 239 GLN A N 1
ATOM 1964 C CA . GLN A 1 239 ? 5.472 -17.583 -16.598 1.00 90.31 239 GLN A CA 1
ATOM 1965 C C . GLN A 1 239 ? 6.600 -16.616 -16.216 1.00 90.31 239 GLN A C 1
ATOM 1967 O O . GLN A 1 239 ? 7.018 -16.606 -15.059 1.00 90.31 239 GLN A O 1
ATOM 1972 N N . SER A 1 240 ? 7.097 -15.806 -17.159 1.00 91.69 240 SER A N 1
ATOM 1973 C CA . SER A 1 240 ? 8.184 -14.865 -16.880 1.00 91.69 240 SER A CA 1
ATOM 1974 C C . SER A 1 240 ? 7.773 -13.867 -15.794 1.00 91.69 240 SER A C 1
ATOM 1976 O O . SER A 1 240 ? 6.635 -13.376 -15.752 1.00 91.69 240 SER A O 1
ATOM 1978 N N . LYS A 1 241 ? 8.707 -13.553 -14.893 1.00 94.44 241 LYS A N 1
ATOM 1979 C CA . LYS A 1 241 ? 8.492 -12.511 -13.893 1.00 94.44 241 LYS A CA 1
ATOM 1980 C C . LYS A 1 241 ? 8.588 -11.162 -14.597 1.00 94.44 241 LYS A C 1
ATOM 1982 O O . LYS A 1 241 ? 9.665 -10.707 -14.965 1.00 94.44 241 LYS A O 1
ATOM 1987 N N . SER A 1 242 ? 7.432 -10.569 -14.848 1.00 96.75 242 SER A N 1
ATOM 1988 C CA . SER A 1 242 ? 7.294 -9.267 -15.488 1.00 96.75 242 SER A CA 1
ATOM 1989 C C . SER A 1 242 ? 6.211 -8.457 -14.795 1.00 96.75 242 SER A C 1
ATOM 1991 O O . SER A 1 242 ? 5.395 -8.995 -14.034 1.00 96.75 242 SER A O 1
ATOM 1993 N N . LYS A 1 243 ? 6.217 -7.153 -15.045 1.00 97.81 243 LYS A N 1
ATOM 1994 C CA . LYS A 1 243 ? 5.228 -6.215 -14.522 1.00 97.81 243 LYS A CA 1
ATOM 1995 C C . LYS A 1 243 ? 4.295 -5.714 -15.612 1.00 97.81 243 LYS A C 1
ATOM 1997 O O . LYS A 1 243 ? 4.562 -5.849 -16.810 1.00 97.81 243 LYS A O 1
ATOM 2002 N N . ILE A 1 244 ? 3.207 -5.112 -15.157 1.00 98.19 244 ILE A N 1
ATOM 2003 C CA . ILE A 1 244 ? 2.229 -4.416 -15.983 1.00 98.19 244 ILE A CA 1
ATOM 2004 C C . ILE A 1 244 ? 2.299 -2.941 -15.602 1.00 98.19 244 ILE A C 1
ATOM 2006 O O . ILE A 1 244 ? 2.118 -2.603 -14.439 1.00 98.19 244 ILE A O 1
ATOM 2010 N N . ALA A 1 245 ? 2.591 -2.062 -16.547 1.00 98.00 245 ALA A N 1
ATOM 2011 C CA . ALA A 1 245 ? 2.475 -0.631 -16.315 1.00 98.00 245 ALA A CA 1
ATOM 2012 C C . ALA A 1 245 ? 1.032 -0.180 -16.541 1.00 98.00 245 ALA A C 1
ATOM 2014 O O . ALA A 1 245 ? 0.343 -0.718 -17.405 1.00 98.00 245 ALA A O 1
ATOM 2015 N N . THR A 1 246 ? 0.583 0.820 -15.796 1.00 97.56 246 THR A N 1
ATOM 2016 C CA . THR A 1 246 ? -0.680 1.515 -16.072 1.00 97.56 246 THR A CA 1
ATOM 2017 C C . THR A 1 246 ? -0.371 2.897 -16.630 1.00 97.56 246 THR A C 1
ATOM 2019 O O . THR A 1 246 ? 0.557 3.541 -16.144 1.00 97.56 246 THR A O 1
ATOM 2022 N N . LEU A 1 247 ? -1.137 3.361 -17.612 1.00 97.69 247 LEU A N 1
ATOM 2023 C CA . LEU A 1 247 ? -1.103 4.729 -18.142 1.00 97.69 247 LEU A CA 1
ATOM 2024 C C . LEU A 1 247 ? -2.527 5.146 -18.546 1.00 97.69 247 LEU A C 1
ATOM 2026 O O . LEU A 1 247 ? -3.348 4.264 -18.755 1.00 97.69 247 LEU A O 1
ATOM 2030 N N . PRO A 1 248 ? -2.839 6.439 -18.718 1.00 96.75 248 PRO A N 1
ATOM 2031 C CA . PRO A 1 248 ? -2.068 7.589 -18.247 1.00 96.75 248 PRO A CA 1
ATOM 2032 C C . PRO A 1 248 ? -2.177 7.742 -16.718 1.00 96.75 248 PRO A C 1
ATOM 2034 O O . PRO A 1 248 ? -2.766 6.898 -16.040 1.00 96.75 248 PRO A O 1
ATOM 2037 N N . ALA A 1 249 ? -1.613 8.819 -16.165 1.00 94.38 249 ALA A N 1
ATOM 2038 C CA . ALA A 1 249 ? -1.967 9.232 -14.812 1.00 94.38 249 ALA A CA 1
ATOM 2039 C C . ALA A 1 249 ? -3.465 9.562 -14.763 1.00 94.38 249 ALA A C 1
ATOM 2041 O O . ALA A 1 249 ? -3.994 10.259 -15.628 1.00 94.38 249 ALA A O 1
ATOM 2042 N N . THR A 1 250 ? -4.160 9.044 -13.756 1.00 92.31 250 THR A N 1
ATOM 2043 C CA . THR A 1 250 ? -5.595 9.287 -13.565 1.00 92.31 250 THR A CA 1
ATOM 2044 C C . THR A 1 250 ? -5.877 10.298 -12.461 1.00 92.31 250 THR A C 1
ATOM 2046 O O . THR A 1 250 ? -6.987 10.816 -12.366 1.00 92.31 250 THR A O 1
ATOM 2049 N N . TYR A 1 251 ? -4.901 10.534 -11.581 1.00 85.31 251 TYR A N 1
ATOM 2050 C CA . TYR A 1 251 ? -5.001 11.491 -10.488 1.00 85.31 251 TYR A CA 1
ATOM 2051 C C . TYR A 1 251 ? -3.603 11.995 -10.095 1.00 85.31 251 TYR A C 1
ATOM 2053 O O . TYR A 1 251 ? -2.765 11.233 -9.613 1.00 85.31 251 TYR A O 1
ATOM 2061 N N . SER A 1 252 ? -3.350 13.287 -10.304 1.00 70.50 252 SER A N 1
ATOM 2062 C CA . SER A 1 252 ? -2.028 13.907 -10.131 1.00 70.50 252 SER A CA 1
ATOM 2063 C C . SER A 1 252 ? -1.898 14.573 -8.754 1.00 70.50 252 SER A C 1
ATOM 2065 O O . SER A 1 252 ? -1.892 15.793 -8.609 1.00 70.50 252 SER A O 1
ATOM 2067 N N . ASP A 1 253 ? -1.851 13.762 -7.696 1.00 72.31 253 ASP A N 1
ATOM 2068 C CA . ASP A 1 253 ? -1.430 14.213 -6.356 1.00 72.31 253 ASP A CA 1
ATOM 2069 C C . ASP A 1 253 ? -0.299 13.350 -5.767 1.00 72.31 253 ASP A C 1
ATOM 2071 O O . ASP A 1 253 ? 0.148 13.577 -4.641 1.00 72.31 253 ASP A O 1
ATOM 2075 N N . GLY A 1 254 ? 0.153 12.342 -6.525 1.00 65.75 254 GLY A N 1
ATOM 2076 C CA . GLY A 1 254 ? 1.213 11.421 -6.129 1.00 65.75 254 GLY A CA 1
ATOM 2077 C C . GLY A 1 254 ? 0.854 10.477 -4.977 1.00 65.75 254 GLY A C 1
ATOM 2078 O O . GLY A 1 254 ? 1.731 9.809 -4.425 1.00 65.75 254 GLY A O 1
ATOM 2079 N N . SER A 1 255 ? -0.423 10.409 -4.592 1.00 75.94 255 SER A N 1
ATOM 2080 C CA . SER A 1 255 ? -0.905 9.564 -3.495 1.00 75.94 255 SER A CA 1
ATOM 2081 C C . SER A 1 255 ? -1.025 8.078 -3.854 1.00 75.94 255 SER A C 1
ATOM 2083 O O . SER A 1 255 ? -1.309 7.268 -2.970 1.00 75.94 255 SER A O 1
ATOM 2085 N N . GLY A 1 256 ? -0.854 7.711 -5.132 1.00 83.75 256 GLY A N 1
ATOM 2086 C CA . GLY A 1 256 ? -1.170 6.374 -5.646 1.00 83.75 256 GLY A CA 1
ATOM 2087 C C . GLY A 1 256 ? -2.673 6.108 -5.801 1.00 83.75 256 GLY A C 1
ATOM 2088 O O . GLY A 1 256 ? -3.081 4.976 -6.041 1.00 83.75 256 GLY A O 1
ATOM 2089 N N . ILE A 1 257 ? -3.529 7.123 -5.644 1.00 89.44 257 ILE A N 1
ATOM 2090 C CA . ILE A 1 257 ? -4.968 6.979 -5.882 1.00 89.44 257 ILE A CA 1
ATOM 2091 C C . ILE A 1 257 ? -5.234 6.944 -7.387 1.00 89.44 257 ILE A C 1
ATOM 2093 O O . ILE A 1 257 ? -4.804 7.827 -8.121 1.00 89.44 257 ILE A O 1
ATOM 2097 N N . SER A 1 258 ? -6.008 5.960 -7.828 1.00 92.25 258 SER A N 1
ATOM 2098 C CA . SER A 1 258 ? -6.595 5.898 -9.161 1.00 92.25 258 SER A CA 1
ATOM 2099 C C . SER A 1 258 ? -8.024 6.440 -9.174 1.00 92.25 258 SER A C 1
ATOM 2101 O O . SER A 1 258 ? -8.780 6.303 -8.205 1.00 92.25 258 SER A O 1
ATOM 2103 N N . TYR A 1 259 ? -8.397 7.053 -10.294 1.00 93.25 259 TYR A N 1
ATOM 2104 C CA . TYR A 1 259 ? -9.726 7.609 -10.534 1.00 93.25 259 TYR A CA 1
ATOM 2105 C C . TYR A 1 259 ? -10.205 7.200 -11.926 1.00 93.25 259 TYR A C 1
ATOM 2107 O O . TYR A 1 259 ? -9.658 7.656 -12.927 1.00 93.25 259 TYR A O 1
ATOM 2115 N N . PHE A 1 260 ? -11.236 6.356 -11.989 1.00 95.19 260 PHE A N 1
ATOM 2116 C CA . PHE A 1 260 ? -11.797 5.878 -13.253 1.00 95.19 260 PHE A CA 1
ATOM 2117 C C . PHE A 1 260 ? -13.273 6.298 -13.388 1.00 95.19 260 PHE A C 1
ATOM 2119 O O . PHE A 1 260 ? -14.173 5.544 -12.992 1.00 95.19 260 PHE A O 1
ATOM 2126 N N . PRO A 1 261 ? -13.556 7.510 -13.912 1.00 93.12 261 PRO A N 1
ATOM 2127 C CA . PRO A 1 261 ? -14.912 8.048 -14.011 1.00 93.12 261 PRO A CA 1
ATOM 2128 C C . PRO A 1 261 ? -15.928 7.135 -14.708 1.00 93.12 261 PRO A C 1
ATOM 2130 O O . PRO A 1 261 ? -17.089 7.112 -14.305 1.00 93.12 261 PRO A O 1
ATOM 2133 N N . LYS A 1 262 ? -15.519 6.359 -15.726 1.00 94.19 262 LYS A N 1
ATOM 2134 C CA . LYS A 1 262 ? -16.442 5.546 -16.548 1.00 94.19 262 LYS A CA 1
ATOM 2135 C C . LYS A 1 262 ? -17.214 4.486 -15.750 1.00 94.19 262 LYS A C 1
ATOM 2137 O O . LYS A 1 262 ? -18.275 4.038 -16.176 1.00 94.19 262 LYS A O 1
ATOM 2142 N N . TRP A 1 263 ? -16.685 4.080 -14.601 1.00 93.88 263 TRP A N 1
ATOM 2143 C CA . TRP A 1 263 ? -17.321 3.134 -13.682 1.00 93.88 263 TRP A CA 1
ATOM 2144 C C . TRP A 1 263 ? -17.275 3.632 -12.233 1.00 93.88 263 TRP A C 1
ATOM 2146 O O . TRP A 1 263 ? -17.336 2.836 -11.297 1.00 93.88 263 TRP A O 1
ATOM 2156 N N . GLU A 1 264 ? -17.194 4.959 -12.072 1.00 91.38 264 GLU A N 1
ATOM 2157 C CA . GLU A 1 264 ? -17.308 5.688 -10.803 1.00 91.38 264 GLU A CA 1
ATOM 2158 C C . GLU A 1 264 ? -16.294 5.249 -9.732 1.00 91.38 264 GLU A C 1
ATOM 2160 O O . GLU A 1 264 ? -16.532 5.408 -8.533 1.00 91.38 264 GLU A O 1
ATOM 2165 N N . PHE A 1 265 ? -15.145 4.699 -10.135 1.00 91.94 265 PHE A N 1
ATOM 2166 C CA . PHE A 1 265 ? -14.140 4.210 -9.196 1.00 91.94 265 PHE A CA 1
ATOM 2167 C C . PHE A 1 265 ? -13.225 5.327 -8.697 1.00 91.94 265 PHE A C 1
ATOM 2169 O O . PHE A 1 265 ? -12.694 6.105 -9.488 1.00 91.94 265 PHE A O 1
ATOM 2176 N N . TYR A 1 266 ? -12.969 5.349 -7.388 1.00 89.31 266 TYR A N 1
ATOM 2177 C CA . TYR A 1 266 ? -11.960 6.209 -6.774 1.00 89.31 266 TYR A CA 1
ATOM 2178 C C . TYR A 1 266 ? -11.288 5.502 -5.592 1.00 89.31 266 TYR A C 1
ATOM 2180 O O . TYR A 1 266 ? -11.950 5.185 -4.604 1.00 89.31 266 TYR A O 1
ATOM 2188 N N . GLY A 1 267 ? -9.974 5.275 -5.657 1.00 89.75 267 GLY A N 1
ATOM 2189 C CA . GLY A 1 267 ? -9.222 4.585 -4.605 1.00 89.75 267 GLY A CA 1
ATOM 2190 C C . GLY A 1 267 ? -7.886 4.020 -5.080 1.00 89.75 267 GLY A C 1
ATOM 2191 O O . GLY A 1 267 ? -7.456 4.309 -6.186 1.00 89.75 267 GLY A O 1
ATOM 2192 N N . ALA A 1 268 ? -7.215 3.220 -4.249 1.00 88.81 268 ALA A N 1
ATOM 2193 C CA . ALA A 1 268 ? -6.033 2.471 -4.692 1.00 88.81 268 ALA A CA 1
ATOM 2194 C C . ALA A 1 268 ? -6.436 1.484 -5.792 1.00 88.81 268 ALA A C 1
ATOM 2196 O O . ALA A 1 268 ? -7.463 0.826 -5.635 1.00 88.81 268 ALA A O 1
ATOM 2197 N N . ASP A 1 269 ? -5.663 1.380 -6.874 1.00 91.06 269 ASP A N 1
ATOM 2198 C CA . ASP A 1 269 ? -6.054 0.613 -8.059 1.00 91.06 269 ASP A CA 1
ATOM 2199 C C . ASP A 1 269 ? -6.417 -0.841 -7.714 1.00 91.06 269 ASP A C 1
ATOM 2201 O O . ASP A 1 269 ? -5.557 -1.668 -7.411 1.00 91.06 269 ASP A O 1
ATOM 2205 N N . ILE A 1 270 ? -7.711 -1.167 -7.756 1.00 90.44 270 ILE A N 1
ATOM 2206 C CA . ILE A 1 270 ? -8.204 -2.499 -7.388 1.00 90.44 270 ILE A CA 1
ATOM 2207 C C . ILE A 1 270 ? -7.972 -3.542 -8.484 1.00 90.44 270 ILE A C 1
ATOM 2209 O O . ILE A 1 270 ? -8.086 -4.739 -8.211 1.00 90.44 270 ILE A O 1
ATOM 2213 N N . THR A 1 271 ? -7.616 -3.127 -9.705 1.00 92.38 271 THR A N 1
ATOM 2214 C CA . THR A 1 271 ? -7.322 -4.059 -10.803 1.00 92.38 271 THR A CA 1
ATOM 2215 C C . THR A 1 271 ? -6.037 -4.843 -10.544 1.00 92.38 271 THR A C 1
ATOM 2217 O O . THR A 1 271 ? -5.907 -5.972 -11.015 1.00 92.38 271 THR A O 1
ATOM 2220 N N . GLN A 1 272 ? -5.141 -4.328 -9.692 1.00 91.44 272 GLN A N 1
ATOM 2221 C CA . GLN A 1 272 ? -3.908 -5.015 -9.305 1.00 91.44 272 GLN A CA 1
ATOM 2222 C C . GLN A 1 272 ? -4.143 -6.401 -8.686 1.00 91.44 272 GLN A C 1
ATOM 2224 O O . GLN A 1 272 ? -3.278 -7.270 -8.751 1.00 91.44 272 GLN A O 1
ATOM 2229 N N . HIS A 1 273 ? -5.320 -6.632 -8.099 1.00 91.31 273 HIS A N 1
ATOM 2230 C CA . HIS A 1 273 ? -5.685 -7.912 -7.495 1.00 91.31 273 HIS A CA 1
ATOM 2231 C C . HIS A 1 273 ? -6.196 -8.948 -8.506 1.00 91.31 273 HIS A C 1
ATOM 2233 O O . HIS A 1 273 ? -6.382 -10.110 -8.144 1.00 91.31 273 HIS A O 1
ATOM 2239 N N . LEU A 1 274 ? -6.432 -8.552 -9.761 1.00 94.31 274 LEU A N 1
ATOM 2240 C CA . LEU A 1 274 ? -6.894 -9.451 -10.818 1.00 94.31 274 LEU A CA 1
ATOM 2241 C C . LEU A 1 274 ? -5.753 -10.227 -11.475 1.00 94.31 274 LEU A C 1
ATOM 2243 O O . LEU A 1 274 ? -5.998 -11.276 -12.075 1.00 94.31 274 LEU A O 1
ATOM 2247 N N . TYR A 1 275 ? -4.520 -9.740 -11.370 1.00 95.31 275 TYR A N 1
ATOM 2248 C CA . TYR A 1 275 ? -3.383 -10.290 -12.098 1.00 95.31 275 TYR A CA 1
ATOM 2249 C C . TYR A 1 275 ? -2.345 -10.862 -11.138 1.00 95.31 275 TYR A C 1
ATOM 2251 O O . TYR A 1 275 ? -2.135 -10.370 -10.033 1.00 95.31 275 TYR A O 1
ATOM 2259 N N . LYS A 1 276 ? -1.652 -11.914 -11.575 1.00 93.81 276 LYS A N 1
ATOM 2260 C CA . LYS A 1 276 ? -0.533 -12.504 -10.824 1.00 93.81 276 LYS A CA 1
ATOM 2261 C C . LYS A 1 276 ? 0.739 -11.651 -10.909 1.00 93.81 276 LYS A C 1
ATOM 2263 O O . LYS A 1 276 ? 1.685 -11.884 -10.158 1.00 93.81 276 LYS A O 1
ATOM 2268 N N . LYS A 1 277 ? 0.777 -10.691 -11.837 1.00 95.06 277 LYS A N 1
ATOM 2269 C CA . LYS A 1 277 ? 1.894 -9.770 -12.073 1.00 95.06 277 LYS A CA 1
ATOM 2270 C C . LYS A 1 277 ? 1.695 -8.478 -11.283 1.00 95.06 277 LYS A C 1
ATOM 2272 O O . LYS A 1 277 ? 0.571 -8.027 -11.095 1.00 95.06 277 LYS A O 1
ATOM 2277 N N . LYS A 1 278 ? 2.797 -7.872 -10.835 1.00 94.75 278 LYS A N 1
ATOM 2278 C CA . LYS A 1 278 ? 2.759 -6.583 -10.127 1.00 94.75 278 LYS A CA 1
ATOM 2279 C C . LYS A 1 278 ? 2.463 -5.445 -11.096 1.00 94.75 278 LYS A C 1
ATOM 2281 O O . LYS A 1 278 ? 2.940 -5.474 -12.234 1.00 94.75 278 LYS A O 1
ATOM 2286 N N . LEU A 1 279 ? 1.760 -4.430 -10.605 1.00 95.56 279 LEU A N 1
ATOM 2287 C CA . LEU A 1 279 ? 1.537 -3.196 -11.345 1.00 95.56 279 LEU A CA 1
ATOM 2288 C C . LEU A 1 279 ? 2.637 -2.175 -11.051 1.00 95.56 279 LEU A C 1
ATOM 2290 O O . LEU A 1 279 ? 3.158 -2.097 -9.937 1.00 95.56 279 LEU A O 1
ATOM 2294 N N . ILE A 1 280 ? 2.985 -1.400 -12.070 1.00 95.38 280 ILE A N 1
ATOM 2295 C CA . ILE A 1 280 ? 3.669 -0.119 -11.931 1.00 95.38 280 ILE A CA 1
ATOM 2296 C C . ILE A 1 280 ? 2.582 0.938 -12.114 1.00 95.38 280 ILE A C 1
ATOM 2298 O O . ILE A 1 280 ? 2.175 1.230 -13.238 1.00 95.38 280 ILE A O 1
ATOM 2302 N N . GLU A 1 281 ? 2.077 1.449 -10.995 1.00 93.62 281 GLU A N 1
ATOM 2303 C CA . GLU A 1 281 ? 0.957 2.388 -10.978 1.00 93.62 281 GLU A CA 1
ATOM 2304 C C . GLU A 1 281 ? 1.389 3.769 -11.492 1.00 93.62 281 GLU A C 1
ATOM 2306 O O . GLU A 1 281 ? 2.404 4.314 -11.042 1.00 93.62 281 GLU A O 1
ATOM 2311 N N . ALA A 1 282 ? 0.584 4.350 -12.385 1.00 94.06 282 ALA A N 1
ATOM 2312 C CA . ALA A 1 282 ? 0.817 5.657 -13.000 1.00 94.06 282 ALA A CA 1
ATOM 2313 C C . ALA A 1 282 ? 0.853 6.781 -11.959 1.00 94.06 282 ALA A C 1
ATOM 2315 O O . ALA A 1 282 ? 1.667 7.688 -12.038 1.00 94.06 282 ALA A O 1
ATOM 2316 N N . ASN A 1 283 ? -0.014 6.696 -10.948 1.00 90.44 283 ASN A N 1
ATOM 2317 C CA . ASN A 1 283 ? -0.188 7.741 -9.936 1.00 90.44 283 ASN A CA 1
ATOM 2318 C C . ASN A 1 283 ? 0.813 7.623 -8.770 1.00 90.44 283 ASN A C 1
ATOM 2320 O O . ASN A 1 283 ? 0.681 8.324 -7.764 1.00 90.44 283 ASN A O 1
ATOM 2324 N N . SER A 1 284 ? 1.775 6.695 -8.857 1.00 86.81 284 SER A N 1
ATOM 2325 C CA . SER A 1 284 ? 2.730 6.398 -7.787 1.00 86.81 284 SER A CA 1
ATOM 2326 C C . SER A 1 284 ? 4.137 6.909 -8.109 1.00 86.81 284 SER A C 1
ATOM 2328 O O . SER A 1 284 ? 4.652 6.743 -9.216 1.00 86.81 284 SER A O 1
ATOM 2330 N N . PHE A 1 285 ? 4.823 7.462 -7.105 1.00 84.44 285 PHE A N 1
ATOM 2331 C CA . PHE A 1 285 ? 6.241 7.806 -7.227 1.00 84.44 285 PHE A CA 1
ATOM 2332 C C . PHE A 1 285 ? 7.105 6.540 -7.204 1.00 84.44 285 PHE A C 1
ATOM 2334 O O . PHE A 1 285 ? 7.464 6.000 -6.144 1.00 84.44 285 PHE A O 1
ATOM 2341 N N . SER A 1 286 ? 7.447 6.059 -8.397 1.00 83.94 286 SER A N 1
ATOM 2342 C CA . SER A 1 286 ? 8.446 5.001 -8.575 1.00 83.94 286 SER A CA 1
ATOM 2343 C C . SER A 1 286 ? 9.869 5.530 -8.380 1.00 83.94 286 SER A C 1
ATOM 2345 O O . SER A 1 286 ? 10.703 4.835 -7.801 1.00 83.94 286 SER A O 1
ATOM 2347 N N . PHE A 1 287 ? 10.109 6.780 -8.778 1.00 87.62 287 PHE A N 1
ATOM 2348 C CA . PHE A 1 287 ? 11.357 7.512 -8.584 1.00 87.62 287 PHE A CA 1
ATOM 2349 C C . PHE A 1 287 ? 11.183 8.565 -7.482 1.00 87.62 287 PHE A C 1
ATOM 2351 O O . PHE A 1 287 ? 10.083 9.107 -7.332 1.00 87.62 287 PHE A O 1
ATOM 2358 N N . PRO A 1 288 ? 12.234 8.891 -6.710 1.00 83.62 288 PRO A N 1
ATOM 2359 C CA . PRO A 1 288 ? 12.168 9.983 -5.746 1.00 83.62 288 PRO A CA 1
ATOM 2360 C C . PRO A 1 288 ? 11.776 11.296 -6.439 1.00 83.62 288 PRO A C 1
ATOM 2362 O O . PRO A 1 288 ? 12.492 11.768 -7.317 1.00 83.62 288 PRO A O 1
ATOM 2365 N N . ASN A 1 289 ? 10.646 11.881 -6.033 1.00 84.62 289 ASN A N 1
ATOM 2366 C CA . ASN A 1 289 ? 10.136 13.172 -6.515 1.00 84.62 289 ASN A CA 1
ATOM 2367 C C . ASN A 1 289 ? 9.838 13.269 -8.024 1.00 84.62 289 ASN A C 1
ATOM 2369 O O . ASN A 1 289 ? 9.717 14.380 -8.533 1.00 84.62 289 ASN A O 1
ATOM 2373 N N . TRP A 1 290 ? 9.697 12.149 -8.740 1.00 90.62 290 TRP A N 1
ATOM 2374 C CA . TRP A 1 290 ? 9.365 12.169 -10.167 1.00 90.62 290 TRP A CA 1
ATOM 2375 C C . TRP A 1 290 ? 8.155 11.288 -10.483 1.00 90.62 290 TRP A C 1
ATOM 2377 O O . TRP A 1 290 ? 8.182 10.072 -10.265 1.00 90.62 290 TRP A O 1
ATOM 2387 N N . ASN A 1 291 ? 7.091 11.918 -10.993 1.00 91.75 291 ASN A N 1
ATOM 2388 C CA . ASN A 1 291 ? 5.920 11.239 -11.537 1.00 91.75 291 ASN A CA 1
ATOM 2389 C C . ASN A 1 291 ? 6.021 11.202 -13.068 1.00 91.75 291 ASN A C 1
ATOM 2391 O O . ASN A 1 291 ? 5.614 12.132 -13.762 1.00 91.75 291 ASN A O 1
ATOM 2395 N N . TYR A 1 292 ? 6.569 10.107 -13.591 1.00 94.56 292 TYR A N 1
ATOM 2396 C CA . TYR A 1 292 ? 6.773 9.947 -15.028 1.00 94.56 292 TYR A CA 1
ATOM 2397 C C . TYR A 1 292 ? 5.452 9.913 -15.818 1.00 94.56 292 TYR A C 1
ATOM 2399 O O . TYR A 1 292 ? 5.443 10.254 -16.996 1.00 94.56 292 TYR A O 1
ATOM 2407 N N . ALA A 1 293 ? 4.333 9.501 -15.214 1.00 95.12 293 ALA A N 1
ATOM 2408 C CA . ALA A 1 293 ? 3.059 9.429 -15.924 1.00 95.12 293 ALA A CA 1
ATOM 2409 C C . ALA A 1 293 ? 2.422 10.817 -16.100 1.00 95.12 293 ALA A C 1
ATOM 2411 O O . ALA A 1 293 ? 1.800 11.073 -17.135 1.00 95.12 293 ALA A O 1
ATOM 2412 N N . ASP A 1 294 ? 2.623 11.722 -15.136 1.00 93.00 294 ASP A N 1
ATOM 2413 C CA . ASP A 1 294 ? 2.246 13.136 -15.268 1.00 93.00 294 ASP A CA 1
ATOM 2414 C C . ASP A 1 294 ? 3.094 13.807 -16.355 1.00 93.00 294 ASP A C 1
ATOM 2416 O O . ASP A 1 294 ? 2.551 14.429 -17.265 1.00 93.00 294 ASP A O 1
ATOM 2420 N N . ASP A 1 295 ? 4.411 13.587 -16.339 1.00 94.19 295 ASP A N 1
ATOM 2421 C CA . ASP A 1 295 ? 5.323 14.079 -17.378 1.00 94.19 295 ASP A CA 1
ATOM 2422 C C . ASP A 1 295 ? 4.959 13.542 -18.770 1.00 94.19 295 ASP A C 1
ATOM 2424 O O . ASP A 1 295 ? 4.957 14.290 -19.745 1.00 94.19 295 ASP A O 1
ATOM 2428 N N . PHE A 1 296 ? 4.589 12.263 -18.881 1.00 95.62 296 PHE A N 1
ATOM 2429 C CA . PHE A 1 296 ? 4.069 11.693 -20.126 1.00 95.62 296 PHE A CA 1
ATOM 2430 C C . PHE A 1 296 ? 2.740 12.328 -20.548 1.00 95.62 296 PHE A C 1
ATOM 2432 O O . PHE A 1 296 ? 2.474 12.459 -21.743 1.00 95.62 296 PHE A O 1
ATOM 2439 N N . SER A 1 297 ? 1.910 12.757 -19.599 1.00 93.44 297 SER A N 1
ATOM 2440 C CA . SER A 1 297 ? 0.642 13.429 -19.890 1.00 93.44 297 SER A CA 1
ATOM 2441 C C . SER A 1 297 ? 0.856 14.865 -20.371 1.00 93.44 297 SER A C 1
ATOM 2443 O O . SER A 1 297 ? 0.261 15.265 -21.371 1.00 93.44 297 SER A O 1
ATOM 2445 N N . GLU A 1 298 ? 1.760 15.611 -19.735 1.00 92.38 298 GLU A N 1
ATOM 2446 C CA . GLU A 1 298 ? 1.997 17.035 -20.006 1.00 92.38 298 GLU A CA 1
ATOM 2447 C C . GLU A 1 298 ? 3.079 17.313 -21.064 1.00 92.38 298 GLU A C 1
ATOM 2449 O O . GLU A 1 298 ? 3.160 18.428 -21.583 1.00 92.38 298 GLU A O 1
ATOM 2454 N N . SER A 1 299 ? 3.914 16.330 -21.424 1.00 90.38 299 SER A N 1
ATOM 2455 C CA . SER A 1 299 ? 4.965 16.535 -22.426 1.00 90.38 299 SER A CA 1
ATOM 2456 C C . SER A 1 299 ? 4.375 16.960 -23.778 1.00 90.38 299 SER A C 1
ATOM 2458 O O . SER A 1 299 ? 3.456 16.341 -24.307 1.00 90.38 299 SER A O 1
ATOM 2460 N N . ASN A 1 300 ? 4.954 17.983 -24.404 1.00 87.44 300 ASN A N 1
ATOM 2461 C CA . ASN A 1 300 ? 4.667 18.336 -25.804 1.00 87.44 300 ASN A CA 1
ATOM 2462 C C . ASN A 1 300 ? 5.744 17.794 -26.756 1.00 87.44 300 ASN A C 1
ATOM 2464 O O . ASN A 1 300 ? 5.938 18.310 -27.859 1.00 87.44 300 ASN A O 1
ATOM 2468 N N . LEU A 1 301 ? 6.498 16.788 -26.307 1.00 84.56 301 LEU A N 1
ATOM 2469 C CA . LEU A 1 301 ? 7.559 16.186 -27.098 1.00 84.56 301 LEU A CA 1
ATOM 2470 C C . LEU A 1 301 ? 6.950 15.432 -28.278 1.00 84.56 301 LEU A C 1
ATOM 2472 O O . LEU A 1 301 ? 5.972 14.695 -28.129 1.00 84.56 301 LEU A O 1
ATOM 2476 N N . LYS A 1 302 ? 7.545 15.636 -29.458 1.00 80.94 302 LYS A N 1
ATOM 2477 C CA . LYS A 1 302 ? 7.169 14.907 -30.674 1.00 80.94 302 LYS A CA 1
ATOM 2478 C C . LYS A 1 302 ? 7.495 13.423 -30.553 1.00 80.94 302 LYS A C 1
ATOM 2480 O O . LYS A 1 302 ? 6.729 12.608 -31.045 1.00 80.94 302 LYS A O 1
ATOM 2485 N N . ASP A 1 303 ? 8.604 13.105 -29.893 1.00 88.69 303 ASP A N 1
ATOM 2486 C CA . ASP A 1 303 ? 9.029 11.740 -29.615 1.00 88.69 303 ASP A CA 1
ATOM 2487 C C . ASP A 1 303 ? 8.755 11.408 -28.146 1.00 88.69 303 ASP A C 1
ATOM 2489 O O . ASP A 1 303 ? 9.135 12.156 -27.246 1.00 88.69 303 ASP A O 1
ATOM 2493 N N . ASN A 1 304 ? 8.045 10.308 -27.912 1.00 93.69 304 ASN A N 1
ATOM 2494 C CA . ASN A 1 304 ? 7.715 9.828 -26.574 1.00 93.69 304 ASN A CA 1
ATOM 2495 C C . ASN A 1 304 ? 8.309 8.440 -26.298 1.00 93.69 304 ASN A C 1
ATOM 2497 O O . ASN A 1 304 ? 7.883 7.783 -25.354 1.00 93.69 304 ASN A O 1
ATOM 2501 N N . ASP A 1 305 ? 9.302 7.992 -27.072 1.00 96.06 305 ASP A N 1
ATOM 2502 C CA . ASP A 1 305 ? 9.928 6.665 -26.924 1.00 96.06 305 ASP A CA 1
ATOM 2503 C C . ASP A 1 305 ? 10.536 6.435 -25.542 1.00 96.06 305 ASP A C 1
ATOM 2505 O O . ASP A 1 305 ? 10.588 5.304 -25.048 1.00 96.06 305 ASP A O 1
ATOM 2509 N N . TRP A 1 306 ? 10.931 7.522 -24.875 1.00 96.75 306 TRP A N 1
ATOM 2510 C CA . TRP A 1 306 ? 11.469 7.499 -23.522 1.00 96.75 306 TRP A CA 1
ATOM 2511 C C . TRP A 1 306 ? 10.558 6.756 -22.540 1.00 96.75 306 TRP A C 1
ATOM 2513 O O . TRP A 1 306 ? 11.072 6.081 -21.649 1.00 96.75 306 TRP A O 1
ATOM 2523 N N . ILE A 1 307 ? 9.227 6.819 -22.697 1.00 97.88 307 ILE A N 1
ATOM 2524 C CA . ILE A 1 307 ? 8.307 6.125 -21.787 1.00 97.88 307 ILE A CA 1
ATOM 2525 C C . ILE A 1 307 ? 8.419 4.608 -21.944 1.00 97.88 307 ILE A C 1
ATOM 2527 O O . ILE A 1 307 ? 8.393 3.883 -20.954 1.00 97.88 307 ILE A O 1
ATOM 2531 N N . ILE A 1 308 ? 8.624 4.117 -23.168 1.00 98.06 308 ILE A N 1
ATOM 2532 C CA . ILE A 1 308 ? 8.788 2.689 -23.440 1.00 98.06 308 ILE A CA 1
ATOM 2533 C C . ILE A 1 308 ? 10.143 2.212 -22.924 1.00 98.06 308 ILE A C 1
ATOM 2535 O O . ILE A 1 308 ? 10.202 1.190 -22.239 1.00 98.06 308 ILE A O 1
ATOM 2539 N N . GLY A 1 309 ? 11.204 2.995 -23.147 1.00 97.00 309 GLY A N 1
ATOM 2540 C CA . GLY A 1 309 ? 12.518 2.732 -22.558 1.00 97.00 309 GLY A CA 1
ATOM 2541 C C . GLY A 1 309 ? 12.474 2.696 -21.026 1.00 97.00 309 GLY A C 1
ATOM 2542 O O . GLY A 1 309 ? 13.018 1.782 -20.408 1.00 97.00 309 GLY A O 1
ATOM 2543 N N . LEU A 1 310 ? 11.771 3.642 -20.395 1.00 97.56 310 LEU A N 1
ATOM 2544 C CA . LEU A 1 310 ? 11.586 3.680 -18.944 1.00 97.56 310 LEU A CA 1
ATOM 2545 C C . LEU A 1 310 ? 10.848 2.446 -18.423 1.00 97.56 310 LEU A C 1
ATOM 2547 O O . LEU A 1 310 ? 11.349 1.752 -17.539 1.00 97.56 310 LEU A O 1
ATOM 2551 N N . LEU A 1 311 ? 9.660 2.170 -18.962 1.00 98.00 311 LEU A N 1
ATOM 2552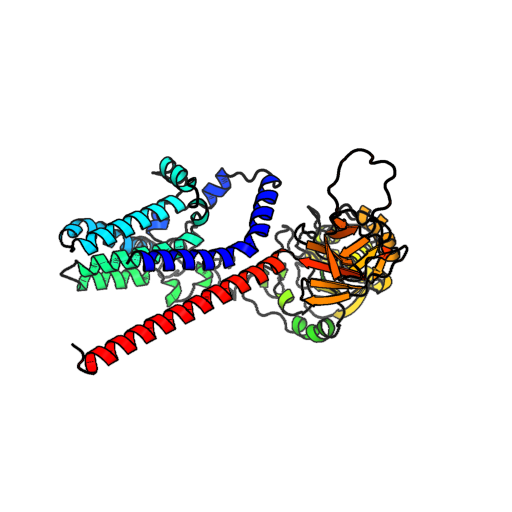 C CA . LEU A 1 311 ? 8.823 1.057 -18.520 1.00 98.00 311 LEU A CA 1
ATOM 2553 C C . LEU A 1 311 ? 9.523 -0.289 -18.747 1.00 98.00 311 LEU A C 1
ATOM 2555 O O . LEU A 1 311 ? 9.503 -1.154 -17.868 1.00 98.00 311 LEU A O 1
ATOM 2559 N N . GLY A 1 312 ? 10.227 -0.430 -19.868 1.00 97.00 312 GLY A N 1
ATOM 2560 C CA . GLY A 1 312 ? 11.092 -1.563 -20.165 1.00 97.00 312 GLY A CA 1
ATOM 2561 C C . GLY A 1 312 ? 12.187 -1.776 -19.115 1.00 97.00 312 GLY A C 1
ATOM 2562 O O . GLY A 1 312 ? 12.297 -2.871 -18.556 1.00 97.00 312 GLY A O 1
ATOM 2563 N N . MET A 1 313 ? 12.910 -0.713 -18.733 1.00 96.31 313 MET A N 1
ATOM 2564 C CA . MET A 1 313 ? 13.882 -0.732 -17.624 1.00 96.31 313 MET A CA 1
ATOM 2565 C C . MET A 1 313 ? 13.265 -1.074 -16.264 1.00 96.31 313 MET A C 1
ATOM 2567 O O . MET A 1 313 ? 13.948 -1.596 -15.367 1.00 96.31 313 MET A O 1
ATOM 2571 N N . MET A 1 314 ? 11.971 -0.794 -16.113 1.00 97.12 314 MET A N 1
ATOM 2572 C CA . MET A 1 314 ? 11.166 -1.139 -14.948 1.00 97.12 314 MET A CA 1
ATOM 2573 C C . MET A 1 314 ? 10.643 -2.584 -14.950 1.00 97.12 314 MET A C 1
ATOM 2575 O O . MET A 1 314 ? 9.904 -2.965 -14.033 1.00 97.12 314 MET A O 1
ATOM 2579 N N . ASN A 1 315 ? 11.063 -3.390 -15.937 1.00 97.81 315 ASN A N 1
ATOM 2580 C CA . ASN A 1 315 ? 10.610 -4.759 -16.191 1.00 97.81 315 ASN A CA 1
ATOM 2581 C C . ASN A 1 315 ? 9.101 -4.836 -16.523 1.00 97.81 315 ASN A C 1
ATOM 2583 O O . ASN A 1 315 ? 8.446 -5.868 -16.346 1.00 97.81 315 ASN A O 1
ATOM 2587 N N . ALA A 1 316 ? 8.522 -3.745 -17.033 1.00 98.19 316 ALA A N 1
ATOM 2588 C CA . ALA A 1 316 ? 7.186 -3.778 -17.606 1.00 98.19 316 ALA A CA 1
ATOM 2589 C C . ALA A 1 316 ? 7.234 -4.494 -18.956 1.00 98.19 316 ALA A C 1
ATOM 2591 O O . ALA A 1 316 ? 8.026 -4.148 -19.828 1.00 98.19 316 ALA A O 1
ATOM 2592 N N . LYS A 1 317 ? 6.363 -5.485 -19.134 1.00 98.19 317 LYS A N 1
ATOM 2593 C CA . LYS A 1 317 ? 6.171 -6.158 -20.427 1.00 98.19 317 LYS A CA 1
ATOM 2594 C C . LYS A 1 317 ? 4.863 -5.765 -21.097 1.00 98.19 317 LYS A C 1
ATOM 2596 O O . LYS A 1 317 ? 4.747 -5.814 -22.320 1.00 98.19 317 LYS A O 1
ATOM 2601 N N . TYR A 1 318 ? 3.892 -5.374 -20.285 1.00 98.62 318 TYR A N 1
ATOM 2602 C CA . TYR A 1 318 ? 2.568 -4.969 -20.718 1.00 98.62 318 TYR A CA 1
ATOM 2603 C C . TYR A 1 318 ? 2.257 -3.570 -20.208 1.00 98.62 318 TYR A C 1
ATOM 2605 O O . TYR A 1 318 ? 2.760 -3.169 -19.156 1.00 98.62 318 TYR A O 1
ATOM 2613 N N . ILE A 1 319 ? 1.401 -2.863 -20.937 1.00 98.75 319 ILE A N 1
ATOM 2614 C CA . ILE A 1 319 ? 0.830 -1.584 -20.526 1.00 98.75 319 ILE A CA 1
ATOM 2615 C C . ILE A 1 319 ? -0.688 -1.721 -20.600 1.00 98.75 319 ILE A C 1
ATOM 2617 O O . ILE A 1 319 ? -1.221 -2.040 -21.660 1.00 98.75 319 ILE A O 1
ATOM 2621 N N . ILE A 1 320 ? -1.382 -1.475 -19.493 1.00 98.62 320 ILE A N 1
ATOM 2622 C CA . ILE A 1 320 ? -2.821 -1.217 -19.499 1.00 98.62 320 ILE A CA 1
ATOM 2623 C C . ILE A 1 320 ? -2.986 0.291 -19.659 1.00 98.62 320 ILE A C 1
ATOM 2625 O O . ILE A 1 320 ? -2.685 1.063 -18.748 1.00 98.62 320 ILE A O 1
ATOM 2629 N N . TYR A 1 321 ? -3.415 0.710 -20.845 1.00 98.56 321 TYR A N 1
ATOM 2630 C CA . TYR A 1 321 ? -3.765 2.094 -21.118 1.00 98.56 321 TYR A CA 1
ATOM 2631 C C . TYR A 1 321 ? -5.251 2.323 -20.814 1.00 98.56 321 TYR A C 1
ATOM 2633 O O . TYR A 1 321 ? -6.118 1.886 -21.568 1.00 98.56 321 TYR A O 1
ATOM 2641 N N . HIS A 1 322 ? -5.544 2.988 -19.706 1.00 98.12 322 HIS A N 1
ATOM 2642 C CA . HIS A 1 322 ? -6.871 3.305 -19.194 1.00 98.12 322 HIS A CA 1
ATOM 2643 C C . HIS A 1 322 ? -7.555 4.383 -20.042 1.00 98.12 322 HIS A C 1
ATOM 2645 O O . HIS A 1 322 ? -7.232 5.567 -19.958 1.00 98.12 322 HIS A O 1
ATOM 2651 N N . LYS A 1 323 ? -8.548 3.973 -20.839 1.00 98.06 323 LYS A N 1
ATOM 2652 C CA . LYS A 1 323 ? -9.491 4.876 -21.526 1.00 98.06 323 LYS A CA 1
ATOM 2653 C C . LYS A 1 323 ? -10.623 5.337 -20.608 1.00 98.06 323 LYS A C 1
ATOM 2655 O O . LYS A 1 323 ? -11.383 6.226 -20.970 1.00 98.06 323 LYS A O 1
ATOM 2660 N N . ASP A 1 324 ? -10.746 4.711 -19.443 1.00 97.00 324 ASP A N 1
ATOM 2661 C CA . ASP A 1 324 ? -11.663 5.065 -18.368 1.00 97.00 324 ASP A CA 1
ATOM 2662 C C . ASP A 1 324 ? -11.076 6.062 -17.359 1.00 97.00 324 ASP A C 1
ATOM 2664 O O . ASP A 1 324 ? -11.766 6.400 -16.397 1.00 97.00 324 ASP A O 1
ATOM 2668 N N . ALA A 1 325 ? -9.850 6.547 -17.588 1.00 96.44 325 ALA A N 1
ATOM 2669 C CA . ALA A 1 325 ? -9.256 7.705 -16.922 1.00 96.44 325 ALA A CA 1
ATOM 2670 C C . ALA A 1 325 ? -10.001 9.018 -17.280 1.00 96.44 325 ALA A C 1
ATOM 2672 O O . ALA A 1 325 ? -10.837 9.018 -18.185 1.00 96.44 325 ALA A O 1
ATOM 2673 N N . PRO A 1 326 ? -9.729 10.149 -16.596 1.00 95.38 326 PRO A N 1
ATOM 2674 C CA . PRO A 1 326 ? -10.289 11.450 -16.972 1.00 95.38 326 PRO A CA 1
ATOM 2675 C C . PRO A 1 326 ? -10.058 11.806 -18.448 1.00 95.38 326 PRO A C 1
ATOM 2677 O O . PRO A 1 326 ? -8.966 11.598 -18.982 1.00 95.38 326 PRO A O 1
ATOM 2680 N N . ASP A 1 327 ? -11.087 12.358 -19.099 1.00 95.88 327 ASP A N 1
ATOM 2681 C CA . ASP A 1 327 ? -11.087 12.619 -20.546 1.00 95.88 327 ASP A CA 1
ATOM 2682 C C . ASP A 1 327 ? -9.900 13.485 -20.993 1.00 95.88 327 ASP A C 1
ATOM 2684 O O . ASP A 1 327 ? -9.330 13.255 -22.056 1.00 95.88 327 ASP A O 1
ATOM 2688 N N . ASP A 1 328 ? -9.494 14.464 -20.183 1.00 95.00 328 ASP A N 1
ATOM 2689 C CA . ASP A 1 328 ? -8.354 15.334 -20.467 1.00 95.00 328 ASP A CA 1
ATOM 2690 C C . ASP A 1 328 ? -7.031 14.557 -20.515 1.00 95.00 328 ASP A C 1
ATOM 2692 O O . ASP A 1 328 ? -6.247 14.741 -21.450 1.00 95.00 328 ASP A O 1
ATOM 2696 N N . ALA A 1 329 ? -6.808 13.639 -19.571 1.00 95.00 329 ALA A N 1
ATOM 2697 C CA . ALA A 1 329 ? -5.639 12.764 -19.560 1.00 95.00 329 ALA A CA 1
ATOM 2698 C C . ALA A 1 329 ? -5.628 11.826 -20.780 1.00 95.00 329 ALA A C 1
ATOM 2700 O O . ALA A 1 329 ? -4.590 11.664 -21.433 1.00 95.00 329 ALA A O 1
ATOM 2701 N N . VAL A 1 330 ? -6.785 11.254 -21.135 1.00 97.06 330 VAL A N 1
ATOM 2702 C CA . VAL A 1 330 ? -6.928 10.373 -22.307 1.00 97.06 330 VAL A CA 1
ATOM 2703 C C . VAL A 1 330 ? -6.669 11.145 -23.604 1.00 97.06 330 VAL A C 1
ATOM 2705 O O . VAL A 1 330 ? -5.870 10.708 -24.432 1.00 97.06 330 VAL A O 1
ATOM 2708 N N . ILE A 1 331 ? -7.271 12.325 -23.776 1.00 96.06 331 ILE A N 1
ATOM 2709 C CA . ILE A 1 331 ? -7.098 13.170 -24.970 1.00 96.06 331 ILE A CA 1
ATOM 2710 C C . ILE A 1 331 ? -5.625 13.553 -25.169 1.00 96.06 331 ILE A C 1
ATOM 2712 O O . ILE A 1 331 ? -5.127 13.483 -26.294 1.00 96.06 331 ILE A O 1
ATOM 2716 N N . LYS A 1 332 ? -4.913 13.919 -24.094 1.00 95.12 332 LYS A N 1
ATOM 2717 C CA . LYS A 1 332 ? -3.493 14.303 -24.161 1.00 95.12 332 LYS A CA 1
ATOM 2718 C C . LYS A 1 332 ? -2.563 13.145 -24.539 1.00 95.12 332 LYS A C 1
ATOM 2720 O O . LYS A 1 332 ? -1.517 13.380 -25.143 1.00 95.12 332 LYS A O 1
ATOM 2725 N N . THR A 1 333 ? -2.907 11.907 -24.179 1.00 97.19 333 THR A N 1
ATOM 2726 C CA . THR A 1 333 ? -1.969 10.771 -24.248 1.00 97.19 333 THR A CA 1
ATOM 2727 C C . THR A 1 333 ? -2.310 9.714 -25.294 1.00 97.19 333 THR A C 1
ATOM 2729 O O . THR A 1 333 ? -1.404 9.031 -25.768 1.00 97.19 333 THR A O 1
ATOM 2732 N N . LEU A 1 334 ? -3.571 9.583 -25.716 1.00 97.75 334 LEU A N 1
ATOM 2733 C CA . LEU A 1 334 ? -3.987 8.520 -26.639 1.00 97.75 334 LEU A CA 1
ATOM 2734 C C . LEU A 1 334 ? -3.303 8.641 -28.006 1.00 97.75 334 LEU A C 1
ATOM 2736 O O . LEU A 1 334 ? -2.923 7.635 -28.600 1.00 97.75 334 LEU A O 1
ATOM 2740 N N . SER A 1 335 ? -3.117 9.865 -28.505 1.00 96.81 335 SER A N 1
ATOM 2741 C CA . SER A 1 335 ? -2.383 10.111 -29.754 1.00 96.81 335 SER A CA 1
ATOM 2742 C C . SER A 1 335 ? -0.920 9.674 -29.653 1.00 96.81 335 SER A C 1
ATOM 2744 O O . SER A 1 335 ? -0.410 9.070 -30.592 1.00 96.81 335 SER A O 1
ATOM 2746 N N . LYS A 1 336 ? -0.277 9.896 -28.498 1.00 97.56 336 LYS A N 1
ATOM 2747 C CA . LYS A 1 336 ? 1.097 9.451 -28.217 1.00 97.56 336 LYS A CA 1
ATOM 2748 C C . LYS A 1 336 ? 1.188 7.926 -28.206 1.00 97.56 336 LYS A C 1
ATOM 2750 O O . LYS A 1 336 ? 2.087 7.366 -28.818 1.00 97.56 336 LYS A O 1
ATOM 2755 N N . MET A 1 337 ? 0.231 7.246 -27.571 1.00 98.25 337 MET A N 1
ATOM 2756 C CA . MET A 1 337 ? 0.183 5.778 -27.567 1.00 98.25 337 MET A CA 1
ATOM 2757 C C . MET A 1 337 ? 0.006 5.202 -28.976 1.00 98.25 337 MET A C 1
ATOM 2759 O O . MET A 1 337 ? 0.706 4.262 -29.343 1.00 98.25 337 MET A O 1
ATOM 2763 N N . LYS A 1 338 ? -0.878 5.791 -29.790 1.00 98.06 338 LYS A N 1
ATOM 2764 C CA . LYS A 1 338 ? -1.071 5.384 -31.191 1.00 98.06 338 LYS A CA 1
ATOM 2765 C C . LYS A 1 338 ? 0.170 5.621 -32.050 1.00 98.06 338 LYS A C 1
ATOM 2767 O O . LYS A 1 338 ? 0.463 4.812 -32.925 1.00 98.06 338 LYS A O 1
ATOM 2772 N N . ASP A 1 339 ? 0.902 6.703 -31.802 1.00 97.69 339 ASP A N 1
ATOM 2773 C CA . ASP A 1 339 ? 2.179 6.965 -32.466 1.00 97.69 339 ASP A CA 1
ATOM 2774 C C . ASP A 1 339 ? 3.227 5.892 -32.111 1.00 97.69 339 ASP A C 1
ATOM 2776 O O . ASP A 1 339 ? 3.798 5.281 -33.016 1.00 97.69 339 ASP A O 1
ATOM 2780 N N . LEU A 1 340 ? 3.392 5.575 -30.820 1.00 98.19 340 LEU A N 1
ATOM 2781 C CA . LEU A 1 340 ? 4.280 4.504 -30.340 1.00 98.19 340 LEU A CA 1
ATOM 2782 C C . LEU A 1 340 ? 3.917 3.134 -30.939 1.00 98.19 340 LEU A C 1
ATOM 2784 O O . LEU A 1 340 ? 4.800 2.356 -31.307 1.00 98.19 340 LEU A O 1
ATOM 2788 N N . GLU A 1 341 ? 2.620 2.843 -31.063 1.00 98.44 341 GLU A N 1
ATOM 2789 C CA . GLU A 1 341 ? 2.111 1.636 -31.721 1.00 98.44 341 GLU A CA 1
ATOM 2790 C C . GLU A 1 341 ? 2.449 1.622 -33.218 1.00 98.44 341 GLU A C 1
ATOM 2792 O O . GLU A 1 341 ? 2.953 0.623 -33.728 1.00 98.44 341 GLU A O 1
ATOM 2797 N N . SER A 1 342 ? 2.235 2.739 -33.922 1.00 98.06 342 SER A N 1
ATOM 2798 C CA . SER A 1 342 ? 2.507 2.852 -35.363 1.00 98.06 342 SER A CA 1
ATOM 2799 C C . SER A 1 342 ? 3.988 2.679 -35.713 1.00 98.06 342 SER A C 1
ATOM 2801 O O . SER A 1 342 ? 4.317 2.169 -36.784 1.00 98.06 342 SER A O 1
ATOM 2803 N N . ARG A 1 343 ? 4.877 3.057 -34.787 1.00 97.75 343 ARG A N 1
ATOM 2804 C CA . ARG A 1 343 ? 6.330 2.884 -34.889 1.00 97.75 343 ARG A CA 1
ATOM 2805 C C . ARG A 1 343 ? 6.810 1.503 -34.424 1.00 97.75 343 ARG A C 1
ATOM 2807 O O . ARG A 1 343 ? 7.997 1.211 -34.519 1.00 97.75 343 ARG A O 1
ATOM 2814 N N . GLY A 1 344 ? 5.912 0.640 -33.945 1.00 97.94 344 GLY A N 1
ATOM 2815 C CA . GLY A 1 344 ? 6.226 -0.734 -33.547 1.00 97.94 344 GLY A CA 1
ATOM 2816 C C . GLY A 1 344 ? 6.892 -0.881 -32.175 1.00 97.94 344 GLY A C 1
ATOM 2817 O O . GLY A 1 344 ? 7.313 -1.986 -31.834 1.00 97.94 344 GLY A O 1
ATOM 2818 N N . LEU A 1 345 ? 6.969 0.183 -31.364 1.00 98.06 345 LEU A N 1
ATOM 2819 C CA . LEU A 1 345 ? 7.528 0.104 -30.005 1.00 98.06 345 LEU A CA 1
ATOM 2820 C C . LEU A 1 345 ? 6.617 -0.674 -29.051 1.00 98.06 345 LEU A C 1
ATOM 2822 O O . LEU A 1 345 ? 7.078 -1.288 -28.084 1.00 98.06 345 LEU A O 1
ATOM 2826 N N . ILE A 1 346 ? 5.316 -0.657 -29.329 1.00 98.62 346 ILE A N 1
ATOM 2827 C CA . ILE A 1 346 ? 4.295 -1.414 -28.615 1.00 98.62 346 ILE A CA 1
ATOM 2828 C C . ILE A 1 346 ? 3.341 -2.075 -29.607 1.00 98.62 346 ILE A C 1
ATOM 2830 O O . ILE A 1 346 ? 3.144 -1.597 -30.720 1.00 98.62 346 ILE A O 1
ATOM 2834 N N . LYS A 1 347 ? 2.715 -3.173 -29.187 1.00 98.62 347 LYS A N 1
ATOM 2835 C CA . LYS A 1 347 ? 1.708 -3.898 -29.964 1.00 98.62 347 LYS A CA 1
ATOM 2836 C C . LYS A 1 347 ? 0.398 -3.967 -29.193 1.00 98.62 347 LYS A C 1
ATOM 2838 O O . LYS A 1 347 ? 0.390 -4.487 -28.078 1.00 98.62 347 LYS A O 1
ATOM 2843 N N . ASN A 1 348 ? -0.696 -3.501 -29.788 1.00 98.56 348 ASN A N 1
ATOM 2844 C CA . ASN A 1 348 ? -2.038 -3.692 -29.245 1.00 98.56 348 ASN A CA 1
ATOM 2845 C C . ASN A 1 348 ? -2.405 -5.189 -29.262 1.00 98.56 348 ASN A C 1
ATOM 2847 O O . ASN A 1 348 ? -2.249 -5.874 -30.278 1.00 98.56 348 ASN A O 1
ATOM 2851 N N . LEU A 1 349 ? -2.813 -5.710 -28.105 1.00 98.44 349 LEU A N 1
ATOM 2852 C CA . LEU A 1 349 ? -3.283 -7.084 -27.929 1.00 98.44 349 LEU A CA 1
ATOM 2853 C C . LEU A 1 349 ? -4.802 -7.152 -27.786 1.00 98.44 349 LEU A C 1
ATOM 2855 O O . LEU A 1 349 ? -5.410 -8.097 -28.280 1.00 98.44 349 LEU A O 1
ATOM 2859 N N . GLU A 1 350 ? -5.388 -6.180 -27.093 1.00 98.31 350 GLU A N 1
ATOM 2860 C CA . GLU A 1 350 ? -6.823 -6.088 -26.864 1.00 98.31 350 GLU A CA 1
ATOM 2861 C C . GLU A 1 350 ? -7.227 -4.628 -26.666 1.00 98.31 350 GLU A C 1
ATOM 2863 O O . GLU A 1 350 ? -6.575 -3.884 -25.934 1.00 98.31 350 GLU A O 1
ATOM 2868 N N . GLU A 1 351 ? -8.338 -4.230 -27.275 1.00 98.50 351 GLU A N 1
ATOM 2869 C CA . GLU A 1 351 ? -8.930 -2.912 -27.100 1.00 98.50 351 GLU A CA 1
ATOM 2870 C C . GLU A 1 351 ? -10.428 -3.054 -26.846 1.00 98.50 351 GLU A C 1
ATOM 2872 O O . GLU A 1 351 ? -11.143 -3.731 -27.582 1.00 98.50 351 GLU A O 1
ATOM 2877 N N . ASN A 1 352 ? -10.909 -2.386 -25.803 1.00 98.25 352 ASN A N 1
ATOM 2878 C CA . ASN A 1 352 ? -12.320 -2.346 -25.446 1.00 98.25 352 ASN A CA 1
ATOM 2879 C C . ASN A 1 352 ? -12.690 -0.950 -24.956 1.00 98.25 352 ASN A C 1
ATOM 2881 O O . ASN A 1 352 ? -11.925 -0.006 -25.076 1.00 98.25 352 ASN A O 1
ATOM 2885 N N . ASP A 1 353 ? -13.872 -0.797 -24.395 1.00 97.88 353 ASP A N 1
ATOM 2886 C CA . ASP A 1 353 ? -14.399 0.484 -23.959 1.00 97.88 353 ASP A CA 1
ATOM 2887 C C . ASP A 1 353 ? -13.658 1.126 -22.770 1.00 97.88 353 ASP A C 1
ATOM 2889 O O . ASP A 1 353 ? -13.746 2.341 -22.589 1.00 97.88 353 ASP A O 1
ATOM 2893 N N . TYR A 1 354 ? -12.954 0.343 -21.958 1.00 98.25 354 TYR A N 1
ATOM 2894 C CA . TYR A 1 354 ? -12.327 0.781 -20.708 1.00 98.25 354 TYR A CA 1
ATOM 2895 C C . TYR A 1 354 ? -10.819 0.954 -20.837 1.00 98.25 354 TYR A C 1
ATOM 2897 O O . TYR A 1 354 ? -10.262 1.867 -20.238 1.00 98.25 354 TYR A O 1
ATOM 2905 N N . PHE A 1 355 ? -10.147 0.120 -21.629 1.00 98.56 355 PHE A N 1
ATOM 2906 C CA . PHE A 1 355 ? -8.696 0.184 -21.772 1.00 98.56 355 PHE A CA 1
ATOM 2907 C C . PHE A 1 355 ? -8.204 -0.349 -23.122 1.00 98.56 355 PHE A C 1
ATOM 2909 O O . PHE A 1 355 ? -8.959 -0.918 -23.915 1.00 98.56 355 PHE A O 1
ATOM 2916 N N . ILE A 1 356 ? -6.907 -0.158 -23.360 1.00 98.69 356 ILE A N 1
ATOM 2917 C CA . ILE A 1 356 ? -6.128 -0.835 -24.397 1.00 98.69 356 ILE A CA 1
ATOM 2918 C C . ILE A 1 356 ? -4.985 -1.587 -23.715 1.00 98.69 356 ILE A C 1
ATOM 2920 O O . ILE A 1 356 ? -4.224 -1.002 -22.943 1.00 98.69 356 ILE A O 1
ATOM 2924 N N . LEU A 1 357 ? -4.869 -2.887 -23.974 1.00 98.75 357 LEU A N 1
ATOM 2925 C CA . LEU A 1 357 ? -3.759 -3.705 -23.513 1.00 98.75 357 LEU A CA 1
ATOM 2926 C C . LEU A 1 357 ? -2.673 -3.720 -24.585 1.00 98.75 357 LEU A C 1
ATOM 2928 O O . LEU A 1 357 ? -2.838 -4.310 -25.653 1.00 98.75 357 LEU A O 1
ATOM 2932 N N . TYR A 1 358 ? -1.531 -3.127 -24.264 1.00 98.81 358 TYR A N 1
ATOM 2933 C CA . TYR A 1 358 ? -0.346 -3.143 -25.107 1.00 98.81 358 TYR A CA 1
ATOM 2934 C C . TYR A 1 358 ? 0.705 -4.117 -24.577 1.00 98.81 358 TYR A C 1
ATOM 2936 O O . TYR A 1 358 ? 0.849 -4.318 -23.370 1.00 98.81 358 TYR A O 1
ATOM 2944 N N . LYS A 1 359 ? 1.498 -4.677 -25.490 1.00 98.56 359 LYS A N 1
ATOM 2945 C CA . LYS A 1 359 ? 2.740 -5.398 -25.201 1.00 98.56 359 LYS A CA 1
ATOM 2946 C C . LYS A 1 359 ? 3.927 -4.572 -25.677 1.00 98.56 359 LYS A C 1
ATOM 2948 O O . LYS A 1 359 ? 3.946 -4.161 -26.833 1.00 98.56 359 LYS A O 1
ATOM 2953 N N . ILE A 1 360 ? 4.905 -4.358 -24.805 1.00 98.44 360 ILE A N 1
ATOM 2954 C CA . ILE A 1 360 ? 6.151 -3.664 -25.143 1.00 98.44 360 ILE A CA 1
ATOM 2955 C C . ILE A 1 360 ? 6.991 -4.552 -26.069 1.00 98.44 360 ILE A C 1
ATOM 2957 O O . ILE A 1 360 ? 7.043 -5.775 -25.880 1.00 98.44 360 ILE A O 1
ATOM 2961 N N . SER A 1 361 ? 7.612 -3.946 -27.086 1.00 98.00 361 SER A N 1
ATOM 2962 C CA . SER A 1 361 ? 8.525 -4.648 -27.988 1.00 98.00 361 SER A CA 1
ATOM 2963 C C . SER A 1 361 ? 9.660 -5.314 -27.191 1.00 98.00 361 SER A C 1
ATOM 2965 O O . SER A 1 361 ? 10.182 -4.704 -26.251 1.00 98.00 361 SER A O 1
ATOM 2967 N N . PRO A 1 362 ? 10.062 -6.555 -27.534 1.00 96.31 362 PRO A N 1
ATOM 2968 C CA . PRO A 1 362 ? 11.165 -7.243 -26.866 1.00 96.31 362 PRO A CA 1
ATOM 2969 C C . PRO A 1 362 ? 12.460 -6.426 -26.797 1.00 96.31 362 PRO A C 1
ATOM 2971 O O . PRO A 1 362 ? 13.177 -6.559 -25.813 1.00 96.31 362 PRO A O 1
ATOM 2974 N N . ASP A 1 363 ? 12.704 -5.546 -27.772 1.00 96.62 363 ASP A N 1
ATOM 2975 C CA . ASP A 1 363 ? 13.911 -4.710 -27.852 1.00 96.62 363 ASP A CA 1
ATOM 2976 C C . ASP A 1 363 ? 14.031 -3.699 -26.704 1.00 96.62 363 ASP A C 1
ATOM 2978 O O . ASP A 1 363 ? 15.121 -3.212 -26.426 1.00 96.62 363 ASP A O 1
ATOM 2982 N N . TYR A 1 364 ? 12.925 -3.395 -26.018 1.00 96.19 364 TYR A N 1
ATOM 2983 C CA . TYR A 1 364 ? 12.901 -2.482 -24.874 1.00 96.19 364 TYR A CA 1
ATOM 2984 C C . TYR A 1 364 ? 12.705 -3.208 -23.540 1.00 96.19 364 TYR A C 1
ATOM 2986 O O . TYR A 1 364 ? 12.882 -2.618 -22.475 1.00 96.19 364 TYR A O 1
ATOM 2994 N N . PHE A 1 365 ? 12.314 -4.484 -23.561 1.00 95.44 365 PHE A N 1
ATOM 2995 C CA . PHE A 1 365 ? 12.001 -5.232 -22.349 1.00 95.44 365 PHE A CA 1
ATOM 2996 C C . PHE A 1 365 ? 13.274 -5.675 -21.625 1.00 95.44 365 PHE A C 1
ATOM 2998 O O . PHE A 1 365 ? 14.114 -6.368 -22.193 1.00 95.44 365 PHE A O 1
ATOM 3005 N N . MET A 1 366 ? 13.372 -5.360 -20.331 1.00 95.88 366 MET A N 1
ATOM 3006 C CA . MET A 1 366 ? 14.446 -5.870 -19.481 1.00 95.88 366 MET A CA 1
ATOM 3007 C C . MET A 1 366 ? 13.957 -6.973 -18.537 1.00 95.88 366 MET A C 1
ATOM 3009 O O . MET A 1 366 ? 12.848 -6.877 -17.996 1.00 95.88 366 MET A O 1
ATOM 3013 N N . PRO A 1 367 ? 14.790 -7.992 -18.265 1.00 96.06 367 PRO A N 1
ATOM 3014 C CA . PRO A 1 367 ? 14.449 -9.058 -17.334 1.00 96.06 367 PRO A CA 1
ATOM 3015 C C . PRO A 1 367 ? 14.376 -8.543 -15.889 1.00 96.06 367 PRO A C 1
ATOM 3017 O O . PRO A 1 367 ? 14.899 -7.479 -15.545 1.00 96.06 367 PRO A O 1
ATOM 3020 N N . TYR A 1 368 ? 13.687 -9.299 -15.032 1.00 97.31 368 TYR A N 1
ATOM 3021 C CA . TYR A 1 368 ? 13.418 -8.902 -13.645 1.00 97.31 368 TYR A CA 1
ATOM 3022 C C . TYR A 1 368 ? 14.679 -8.889 -12.776 1.00 97.31 368 TYR A C 1
ATOM 3024 O O . TYR A 1 368 ? 14.823 -8.027 -11.906 1.00 97.31 368 TYR A O 1
ATOM 3032 N N . ILE A 1 369 ? 15.591 -9.828 -13.035 1.00 97.56 369 ILE A N 1
ATOM 3033 C CA . ILE A 1 369 ? 16.953 -9.819 -12.510 1.00 97.56 369 ILE A CA 1
ATOM 3034 C C . ILE A 1 369 ? 17.906 -9.836 -13.697 1.00 97.56 369 ILE A C 1
ATOM 3036 O O . ILE A 1 369 ? 17.746 -10.636 -14.619 1.00 97.56 369 ILE A O 1
ATOM 3040 N N . SER A 1 370 ? 18.886 -8.941 -13.681 1.00 96.06 370 SER A N 1
ATOM 3041 C CA . SER A 1 370 ? 19.834 -8.801 -14.783 1.00 96.06 370 SER A CA 1
ATOM 3042 C C . SER A 1 370 ? 21.240 -8.498 -14.297 1.00 96.06 370 SER A C 1
ATOM 3044 O O . SER A 1 370 ? 21.416 -7.720 -13.356 1.00 96.06 370 SER A O 1
ATOM 3046 N N . TRP A 1 371 ? 22.216 -9.012 -15.025 1.00 95.12 371 TRP A N 1
ATOM 3047 C CA . TRP A 1 371 ? 23.612 -8.617 -14.958 1.00 95.12 371 TRP A CA 1
ATOM 3048 C C . TRP A 1 371 ? 23.851 -7.321 -15.724 1.00 95.12 371 TRP A C 1
ATOM 3050 O O . TRP A 1 371 ? 23.255 -7.110 -16.779 1.00 95.12 371 TRP A O 1
ATOM 3060 N N . GLN A 1 372 ? 24.709 -6.453 -15.188 1.00 92.00 372 GLN A N 1
ATOM 3061 C CA . GLN A 1 372 ? 25.125 -5.204 -15.817 1.00 92.00 372 GLN A CA 1
ATOM 3062 C C . GLN A 1 372 ? 26.617 -4.954 -15.625 1.00 92.00 372 GLN A C 1
ATOM 3064 O O . GLN A 1 372 ? 27.135 -4.969 -14.503 1.00 92.00 372 GLN A O 1
ATOM 3069 N N . LYS A 1 373 ? 27.291 -4.613 -16.726 1.00 86.88 373 LYS A N 1
ATOM 3070 C CA . LYS A 1 373 ? 28.717 -4.272 -16.715 1.00 86.88 373 LYS A CA 1
ATOM 3071 C C . LYS A 1 373 ? 29.000 -3.004 -15.906 1.00 86.88 373 LYS A C 1
ATOM 3073 O O . LYS A 1 373 ? 29.948 -2.957 -15.128 1.00 86.88 373 LYS A O 1
ATOM 3078 N N . GLU A 1 374 ? 28.159 -1.985 -16.049 1.00 86.88 374 GLU A N 1
ATOM 3079 C CA . GLU A 1 374 ? 28.332 -0.679 -15.409 1.00 86.88 374 GLU A CA 1
ATOM 3080 C C . GLU A 1 374 ? 27.008 -0.184 -14.828 1.00 86.88 374 GLU A C 1
ATOM 3082 O O . GLU A 1 374 ? 25.942 -0.415 -15.398 1.00 86.88 374 GLU A O 1
ATOM 3087 N N . ASN A 1 375 ? 27.080 0.515 -13.694 1.00 88.56 375 ASN A N 1
ATOM 3088 C CA . ASN A 1 375 ? 25.922 1.208 -13.146 1.00 88.56 375 ASN A CA 1
ATOM 3089 C C . ASN A 1 375 ? 25.730 2.530 -13.896 1.00 88.56 375 ASN A C 1
ATOM 3091 O O . ASN A 1 375 ? 26.471 3.488 -13.674 1.00 88.56 375 ASN A O 1
ATOM 3095 N N . VAL A 1 376 ? 24.729 2.581 -14.771 1.00 90.75 376 VAL A N 1
ATOM 3096 C CA . VAL A 1 376 ? 24.316 3.817 -15.440 1.00 90.75 376 VAL A CA 1
ATOM 3097 C C . VAL A 1 376 ? 23.172 4.439 -14.643 1.00 90.75 376 VAL A C 1
ATOM 3099 O O . VAL A 1 376 ? 22.077 3.881 -14.542 1.00 90.75 376 VAL A O 1
ATOM 3102 N N . GLU A 1 377 ? 23.430 5.607 -14.063 1.00 86.69 377 GLU A N 1
ATOM 3103 C CA . GLU A 1 377 ? 22.441 6.326 -13.267 1.00 86.69 377 GLU A CA 1
ATOM 3104 C C . GLU A 1 377 ? 21.355 6.962 -14.156 1.00 86.69 377 GLU A C 1
ATOM 3106 O O . GLU A 1 377 ? 21.636 7.539 -15.213 1.00 86.69 377 GLU A O 1
ATOM 3111 N N . ILE A 1 378 ? 20.102 6.874 -13.701 1.00 91.62 378 ILE A N 1
ATOM 3112 C CA . ILE A 1 378 ? 18.973 7.633 -14.246 1.00 91.62 378 ILE A CA 1
ATOM 3113 C C . ILE A 1 378 ? 18.567 8.669 -13.204 1.00 91.62 378 ILE A C 1
ATOM 3115 O O . ILE A 1 378 ? 18.086 8.319 -12.127 1.00 91.62 378 ILE A O 1
ATOM 3119 N N . GLN A 1 379 ? 18.739 9.943 -13.538 1.00 87.50 379 GLN A N 1
ATOM 3120 C CA . GLN A 1 379 ? 18.217 11.054 -12.750 1.00 87.50 379 GLN A CA 1
ATOM 3121 C C . GLN A 1 379 ? 16.760 11.233 -13.160 1.00 87.50 379 GLN A C 1
ATOM 3123 O O . GLN A 1 379 ? 16.527 11.570 -14.316 1.00 87.50 379 GLN A O 1
ATOM 3128 N N . GLY A 1 380 ? 15.801 10.957 -12.267 1.00 88.69 380 GLY A N 1
ATOM 3129 C CA . GLY A 1 380 ? 14.364 10.886 -12.575 1.00 88.69 380 GLY A CA 1
ATOM 3130 C C . GLY A 1 380 ? 13.827 12.082 -13.375 1.00 88.69 380 GLY A C 1
ATOM 3131 O O . GLY A 1 380 ? 13.405 13.077 -12.800 1.00 88.69 380 GLY A O 1
ATOM 3132 N N . SER A 1 381 ? 13.909 11.987 -14.702 1.00 94.44 381 SER A N 1
ATOM 3133 C CA . SER A 1 381 ? 13.624 13.032 -15.683 1.00 94.44 381 SER A CA 1
ATOM 3134 C C . SER A 1 381 ? 13.610 12.412 -17.082 1.00 94.44 381 SER A C 1
ATOM 3136 O O . SER A 1 381 ? 14.340 11.451 -17.352 1.00 94.44 381 SER A O 1
ATOM 3138 N N . ILE A 1 382 ? 12.838 13.003 -17.995 1.00 95.44 382 ILE A N 1
ATOM 3139 C CA . ILE A 1 382 ? 12.729 12.540 -19.387 1.00 95.44 382 ILE A CA 1
ATOM 3140 C C . ILE A 1 382 ? 14.108 12.491 -20.067 1.00 95.44 382 ILE A C 1
ATOM 3142 O O . ILE A 1 382 ? 14.511 11.458 -20.596 1.00 95.44 382 ILE A O 1
ATOM 3146 N N . THR A 1 383 ? 14.885 13.574 -19.978 1.00 94.88 383 THR A N 1
ATOM 3147 C CA . THR A 1 383 ? 16.178 13.703 -20.672 1.00 94.88 383 THR A CA 1
ATOM 3148 C C . THR A 1 383 ? 17.211 12.675 -20.211 1.00 94.88 383 THR A C 1
ATOM 3150 O O . THR A 1 383 ? 18.028 12.209 -21.009 1.00 94.88 383 THR A O 1
ATOM 3153 N N . SER A 1 384 ? 17.207 12.307 -18.925 1.00 95.19 384 SER A N 1
ATOM 3154 C CA . SER A 1 384 ? 18.107 11.259 -18.436 1.00 95.19 384 SER A CA 1
ATOM 3155 C C . SER A 1 384 ? 17.734 9.897 -19.017 1.00 95.19 384 SER A C 1
ATOM 3157 O O . SER A 1 384 ? 18.626 9.149 -19.414 1.00 95.19 384 SER A O 1
ATOM 3159 N N . VAL A 1 385 ? 16.437 9.598 -19.122 1.00 95.75 385 VAL A N 1
ATOM 3160 C CA . VAL A 1 385 ? 15.942 8.354 -19.722 1.00 95.75 385 VAL A CA 1
ATOM 3161 C C . VAL A 1 385 ? 16.256 8.286 -21.213 1.00 95.75 385 VAL A C 1
ATOM 3163 O O . VAL A 1 385 ? 16.799 7.276 -21.660 1.00 95.75 385 VAL A O 1
ATOM 3166 N N . GLU A 1 386 ? 15.986 9.347 -21.973 1.00 94.81 386 GLU A N 1
ATOM 3167 C CA . GLU A 1 386 ? 16.292 9.415 -23.411 1.00 94.81 386 GLU A CA 1
ATOM 3168 C C . GLU A 1 386 ? 17.773 9.138 -23.688 1.00 94.81 386 GLU A C 1
ATOM 3170 O O . GLU A 1 386 ? 18.123 8.393 -24.599 1.00 94.81 386 GLU A O 1
ATOM 3175 N N . ARG A 1 387 ? 18.666 9.691 -22.859 1.00 94.81 387 ARG A N 1
ATOM 3176 C CA . ARG A 1 387 ? 20.115 9.544 -23.037 1.00 94.81 387 ARG A CA 1
ATOM 3177 C C . ARG A 1 387 ? 20.639 8.143 -22.711 1.00 94.81 387 ARG A C 1
ATOM 3179 O O . ARG A 1 387 ? 21.642 7.720 -23.292 1.00 94.81 387 ARG A O 1
ATOM 3186 N N . ASN A 1 388 ? 20.029 7.470 -21.735 1.00 95.88 388 ASN A N 1
ATOM 3187 C CA . ASN A 1 388 ? 20.647 6.325 -21.062 1.00 95.88 388 ASN A CA 1
ATOM 3188 C C . ASN A 1 388 ? 19.871 5.008 -21.204 1.00 95.88 388 ASN A C 1
ATOM 3190 O O . ASN A 1 388 ? 20.483 3.958 -21.032 1.00 95.88 388 ASN A O 1
ATOM 3194 N N . SER A 1 389 ? 18.572 5.025 -21.518 1.00 94.81 389 SER A N 1
ATOM 3195 C CA . SER A 1 389 ? 17.734 3.812 -21.536 1.00 94.81 389 SER A CA 1
ATOM 3196 C C . SER A 1 389 ? 18.249 2.742 -22.497 1.00 94.81 389 SER A C 1
ATOM 3198 O O . SER A 1 389 ? 18.470 1.611 -22.073 1.00 94.81 389 SER A O 1
ATOM 3200 N N . GLN A 1 390 ? 18.543 3.109 -23.745 1.00 92.69 390 GLN A N 1
ATOM 3201 C CA . GLN A 1 390 ? 19.063 2.167 -24.738 1.00 92.69 390 GLN A CA 1
ATOM 3202 C C . GLN A 1 390 ? 20.412 1.568 -24.317 1.00 92.69 390 GLN A C 1
ATOM 3204 O O . GLN A 1 390 ? 20.595 0.356 -24.361 1.00 92.69 390 GLN A O 1
ATOM 3209 N N . LYS A 1 391 ? 21.326 2.402 -23.798 1.00 93.69 391 LYS A N 1
ATOM 3210 C CA . LYS A 1 391 ? 22.622 1.941 -23.271 1.00 93.69 391 LYS A CA 1
ATOM 3211 C C . LYS A 1 391 ? 22.446 0.949 -22.126 1.00 93.69 391 LYS A C 1
ATOM 3213 O O . LYS A 1 391 ? 23.186 -0.021 -22.033 1.00 93.69 391 LYS A O 1
ATOM 3218 N N . ILE A 1 392 ? 21.480 1.200 -21.242 1.00 94.19 392 ILE A N 1
ATOM 3219 C CA . ILE A 1 392 ? 21.159 0.312 -20.123 1.00 94.19 392 ILE A CA 1
ATOM 3220 C C . ILE A 1 392 ? 20.617 -1.019 -20.634 1.00 94.19 392 ILE A C 1
ATOM 3222 O O . ILE A 1 392 ? 21.041 -2.061 -20.137 1.00 94.19 392 ILE A O 1
ATOM 3226 N N . ILE A 1 393 ? 19.701 -0.991 -21.600 1.00 92.69 393 ILE A N 1
ATOM 3227 C CA . ILE A 1 393 ? 19.102 -2.192 -22.188 1.00 92.69 393 ILE A CA 1
ATOM 3228 C C . ILE A 1 393 ? 20.186 -3.045 -22.859 1.00 92.69 393 ILE A C 1
ATOM 3230 O O . ILE A 1 393 ? 20.337 -4.212 -22.510 1.00 92.69 393 ILE A O 1
ATOM 3234 N N . GLU A 1 394 ? 21.005 -2.445 -23.724 1.00 91.88 394 GLU A N 1
ATOM 3235 C CA . GLU A 1 394 ? 22.096 -3.122 -24.442 1.00 91.88 394 GLU A CA 1
ATOM 3236 C C . GLU A 1 394 ? 23.194 -3.655 -23.510 1.00 91.88 394 GLU A C 1
ATOM 3238 O O . GLU A 1 394 ? 23.805 -4.685 -23.788 1.00 91.88 394 GLU A O 1
ATOM 3243 N N . ALA A 1 395 ? 23.445 -2.978 -22.386 1.00 91.25 395 ALA A N 1
ATOM 3244 C CA . ALA A 1 395 ? 24.444 -3.386 -21.398 1.00 91.25 395 ALA A CA 1
ATOM 3245 C C . ALA A 1 395 ? 23.916 -4.389 -20.355 1.00 91.25 395 ALA A C 1
ATOM 3247 O O . ALA A 1 395 ? 24.587 -4.615 -19.341 1.00 91.25 395 ALA A O 1
ATOM 3248 N N . SER A 1 396 ? 22.725 -4.960 -20.563 1.00 92.25 396 SER A N 1
ATOM 3249 C CA . SER A 1 396 ? 22.090 -5.868 -19.609 1.00 92.25 396 SER A CA 1
ATOM 3250 C C . SER A 1 396 ? 21.849 -7.254 -20.173 1.00 92.25 396 SER A C 1
ATOM 3252 O O . SER A 1 396 ? 21.394 -7.416 -21.299 1.00 92.25 396 SER A O 1
ATOM 3254 N N . ILE A 1 397 ? 22.081 -8.259 -19.335 1.00 93.69 397 ILE A N 1
ATOM 3255 C CA . ILE A 1 397 ? 21.853 -9.666 -19.669 1.00 93.69 397 ILE A CA 1
ATOM 3256 C C . ILE A 1 397 ? 20.973 -10.283 -18.584 1.00 93.69 397 ILE A C 1
ATOM 3258 O O . ILE A 1 397 ? 21.113 -9.953 -17.407 1.00 93.69 397 ILE A O 1
ATOM 3262 N N . GLU A 1 398 ? 20.037 -11.149 -18.964 1.00 94.88 398 GLU A N 1
ATOM 3263 C CA . GLU A 1 398 ? 19.208 -11.883 -18.004 1.00 94.88 398 GLU A CA 1
ATOM 3264 C C . GLU A 1 398 ? 20.070 -12.746 -17.079 1.00 94.88 398 GLU A C 1
ATOM 3266 O O . GLU A 1 398 ? 20.989 -13.431 -17.522 1.00 94.88 398 GLU A O 1
ATOM 3271 N N . ALA A 1 399 ? 19.778 -12.706 -15.779 1.00 95.06 399 ALA A N 1
ATOM 3272 C CA . ALA A 1 399 ? 20.406 -13.608 -14.828 1.00 95.06 399 ALA A CA 1
ATOM 3273 C C . ALA A 1 399 ? 19.602 -14.912 -14.736 1.00 95.06 399 ALA A C 1
ATOM 3275 O O . ALA A 1 399 ? 18.381 -14.868 -14.564 1.00 95.06 399 ALA A O 1
ATOM 3276 N N . SER A 1 400 ? 20.281 -16.065 -14.779 1.00 94.88 400 SER A N 1
ATOM 3277 C CA . SER A 1 400 ? 19.654 -17.350 -14.449 1.00 94.88 400 SER A CA 1
ATOM 3278 C C . SER A 1 400 ? 19.207 -17.319 -12.989 1.00 94.88 400 SER A C 1
ATOM 3280 O O . SER A 1 400 ? 20.038 -17.249 -12.081 1.00 94.88 400 SER A O 1
ATOM 3282 N N . MET A 1 401 ? 17.892 -17.311 -12.760 1.00 95.06 401 MET A N 1
ATOM 3283 C CA . MET A 1 401 ? 17.318 -17.217 -11.421 1.00 95.06 401 MET A CA 1
ATOM 3284 C C . MET A 1 401 ? 16.290 -18.313 -11.147 1.00 95.06 401 MET A C 1
ATOM 3286 O O . MET A 1 401 ? 15.444 -18.640 -11.979 1.00 95.06 401 MET A O 1
ATOM 3290 N N . GLN A 1 402 ? 16.303 -18.795 -9.911 1.00 95.75 402 GLN A N 1
ATOM 3291 C CA . GLN A 1 402 ? 15.262 -19.608 -9.315 1.00 95.75 402 GLN A CA 1
ATOM 3292 C C . GLN A 1 402 ? 14.540 -18.799 -8.233 1.00 95.75 402 GLN A C 1
ATOM 3294 O O . GLN A 1 402 ? 15.121 -18.347 -7.242 1.00 95.75 402 GLN A O 1
ATOM 3299 N N . GLU A 1 403 ? 13.230 -18.637 -8.393 1.00 94.88 403 GLU A N 1
ATOM 3300 C CA . GLU A 1 403 ? 12.394 -18.050 -7.354 1.00 94.88 403 GLU A CA 1
ATOM 3301 C C . GLU A 1 403 ? 12.122 -19.078 -6.248 1.00 94.88 403 GLU A C 1
ATOM 3303 O O . GLU A 1 403 ? 11.410 -20.058 -6.455 1.00 94.88 403 GLU A O 1
ATOM 3308 N N . ILE A 1 404 ? 12.667 -18.839 -5.052 1.00 93.69 404 ILE A N 1
ATOM 3309 C CA . ILE A 1 404 ? 12.381 -19.653 -3.861 1.00 93.69 404 ILE A CA 1
ATOM 3310 C C . ILE A 1 404 ? 11.051 -19.215 -3.238 1.00 93.69 404 ILE A C 1
ATOM 3312 O O . ILE A 1 404 ? 10.268 -20.033 -2.759 1.00 93.69 404 ILE A O 1
ATOM 3316 N N . ASN A 1 405 ? 10.803 -17.903 -3.217 1.00 89.44 405 ASN A N 1
ATOM 3317 C CA . ASN A 1 405 ? 9.518 -17.293 -2.880 1.00 89.44 405 ASN A CA 1
ATOM 3318 C C . ASN A 1 405 ? 9.445 -15.866 -3.473 1.00 89.44 405 ASN A C 1
ATOM 3320 O O . ASN A 1 405 ? 10.471 -15.351 -3.921 1.00 89.44 405 ASN A O 1
ATOM 3324 N N . PRO A 1 406 ? 8.294 -15.160 -3.403 1.00 87.94 406 PRO A N 1
ATOM 3325 C CA . PRO A 1 406 ? 8.114 -13.839 -4.023 1.00 87.94 406 PRO A CA 1
ATOM 3326 C C . P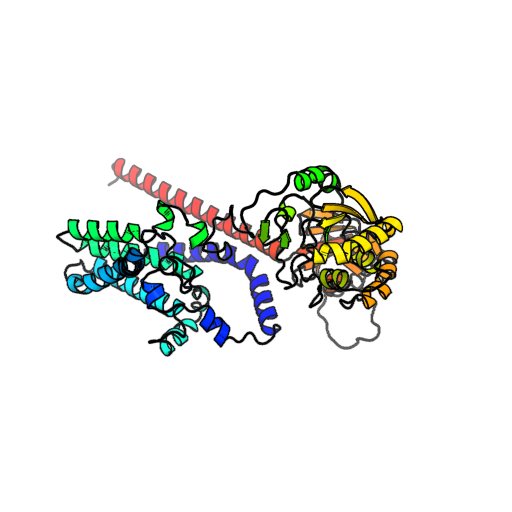RO A 1 406 ? 9.142 -12.760 -3.669 1.00 87.94 406 PRO A C 1
ATOM 3328 O O . PRO A 1 406 ? 9.219 -11.740 -4.363 1.00 87.94 406 PRO A O 1
ATOM 3331 N N . LYS A 1 407 ? 9.899 -12.954 -2.585 1.00 92.69 407 LYS A N 1
ATOM 3332 C CA . LYS A 1 407 ? 10.903 -12.028 -2.064 1.00 92.69 407 LYS A CA 1
ATOM 3333 C C . LYS A 1 407 ? 12.229 -12.724 -1.711 1.00 92.69 407 LYS A C 1
ATOM 3335 O O . LYS A 1 407 ? 12.981 -12.202 -0.889 1.00 92.69 407 LYS A O 1
ATOM 3340 N N . LYS A 1 408 ? 12.507 -13.884 -2.317 1.00 94.56 408 LYS A N 1
ATOM 3341 C CA . LYS A 1 408 ? 13.785 -14.597 -2.225 1.00 94.56 408 LYS A CA 1
ATOM 3342 C C . LYS A 1 408 ? 14.109 -15.289 -3.542 1.00 94.56 408 LYS A C 1
ATOM 3344 O O . LYS A 1 408 ? 13.348 -16.140 -4.004 1.00 94.56 408 LYS A O 1
ATOM 3349 N N . PHE A 1 409 ? 15.272 -14.963 -4.075 1.00 96.94 409 PHE A N 1
ATOM 3350 C CA . PHE A 1 409 ? 15.776 -15.453 -5.346 1.00 96.94 409 PHE A CA 1
ATOM 3351 C C . PHE A 1 409 ? 17.137 -16.087 -5.126 1.00 96.94 409 PHE A C 1
ATOM 3353 O O . PHE A 1 409 ? 17.969 -15.536 -4.406 1.00 96.94 409 PHE A O 1
ATOM 3360 N N . GLU A 1 410 ? 17.331 -17.243 -5.735 1.00 97.50 410 GLU A N 1
ATOM 3361 C CA . GLU A 1 410 ? 18.630 -17.873 -5.903 1.00 97.50 410 GLU A CA 1
ATOM 3362 C C . GLU A 1 410 ? 19.061 -17.655 -7.348 1.00 97.50 410 GLU A C 1
ATOM 3364 O O . GLU A 1 410 ? 18.240 -17.736 -8.256 1.00 97.50 410 GLU A O 1
ATOM 3369 N N . ILE A 1 411 ? 20.316 -17.286 -7.550 1.00 96.56 411 ILE A N 1
ATOM 3370 C CA . ILE A 1 411 ? 20.825 -16.822 -8.835 1.00 96.56 411 ILE A CA 1
ATOM 3371 C C . ILE A 1 411 ? 22.123 -17.567 -9.081 1.00 96.56 411 ILE A C 1
ATOM 3373 O O . ILE A 1 411 ? 23.028 -17.522 -8.240 1.00 96.56 411 ILE A O 1
ATOM 3377 N N . ASP A 1 412 ? 22.205 -18.249 -10.215 1.00 93.38 412 ASP A N 1
ATOM 3378 C CA . ASP A 1 412 ? 23.431 -18.928 -10.606 1.00 93.38 412 ASP A CA 1
ATOM 3379 C C . ASP A 1 412 ? 24.467 -17.878 -11.014 1.00 93.38 412 ASP A C 1
ATOM 3381 O O . ASP A 1 412 ? 24.179 -16.950 -11.778 1.00 93.38 412 ASP A O 1
ATOM 3385 N N . PHE A 1 413 ? 25.669 -17.991 -10.450 1.00 89.25 413 PHE A N 1
ATOM 3386 C CA . PHE A 1 413 ? 26.757 -17.080 -10.767 1.00 89.25 413 PHE A CA 1
ATOM 3387 C C . PHE A 1 413 ? 27.649 -17.697 -11.838 1.00 89.25 413 PHE A C 1
ATOM 3389 O O . PHE A 1 413 ? 28.361 -18.668 -11.588 1.00 89.25 413 PHE A O 1
ATOM 3396 N N . GLU A 1 414 ? 27.637 -17.098 -13.023 1.00 83.38 414 GLU A N 1
ATOM 3397 C CA . GLU A 1 414 ? 28.597 -17.393 -14.080 1.00 83.38 414 GLU A CA 1
ATOM 3398 C C . GLU A 1 414 ? 29.571 -16.218 -14.177 1.00 83.38 414 GLU A C 1
ATOM 3400 O O . GLU A 1 414 ? 29.164 -15.077 -14.417 1.00 83.38 414 GLU A O 1
ATOM 3405 N N . SER A 1 415 ? 30.860 -16.476 -13.938 1.00 72.69 415 SER A N 1
ATOM 3406 C CA . SER A 1 415 ? 31.898 -15.446 -14.043 1.00 72.69 415 SER A CA 1
ATOM 3407 C C . SER A 1 415 ? 31.991 -14.979 -15.497 1.00 72.69 415 SER A C 1
ATOM 3409 O O . SER A 1 415 ? 32.356 -15.747 -16.387 1.00 72.69 415 SER A O 1
ATOM 3411 N N . SER A 1 416 ? 31.606 -13.728 -15.745 1.00 74.00 416 SER A N 1
ATOM 3412 C CA . SER A 1 416 ? 31.664 -13.080 -17.054 1.00 74.00 416 SER A CA 1
ATOM 3413 C C . SER A 1 416 ? 31.981 -11.596 -16.880 1.00 74.00 416 SER A C 1
ATOM 3415 O O . SER A 1 416 ? 31.719 -11.026 -15.818 1.00 74.00 416 SER A O 1
ATOM 3417 N N . ASP A 1 417 ? 32.460 -10.939 -17.938 1.00 68.19 417 ASP A N 1
ATOM 3418 C CA . ASP A 1 417 ? 32.689 -9.485 -17.941 1.00 68.19 417 ASP A CA 1
ATOM 3419 C C . ASP A 1 417 ? 31.411 -8.669 -17.639 1.00 68.19 417 ASP A C 1
ATOM 3421 O O . ASP A 1 417 ? 31.491 -7.504 -17.246 1.00 68.19 417 ASP A O 1
ATOM 3425 N N . PHE A 1 418 ? 30.224 -9.265 -17.806 1.00 68.94 418 PHE A N 1
ATOM 3426 C CA . PHE A 1 418 ? 28.932 -8.651 -17.485 1.00 68.94 418 PHE A CA 1
ATOM 3427 C C . PHE A 1 418 ? 28.499 -8.862 -16.028 1.00 68.94 418 PHE A C 1
ATOM 3429 O O . PHE A 1 418 ? 27.633 -8.133 -15.540 1.00 68.94 418 PHE A O 1
ATOM 3436 N N . SER A 1 419 ? 29.124 -9.789 -15.299 1.00 74.44 419 SER A N 1
ATOM 3437 C CA . SER A 1 419 ? 28.723 -10.205 -13.947 1.00 74.44 419 SER A CA 1
ATOM 3438 C C . SER A 1 419 ? 29.240 -9.273 -12.840 1.00 74.44 419 SER A C 1
ATOM 3440 O O . SER A 1 419 ? 29.427 -9.692 -11.697 1.00 74.44 419 SER A O 1
ATOM 3442 N N . LYS A 1 420 ? 29.483 -7.992 -13.157 1.00 85.50 420 LYS A N 1
ATOM 3443 C CA . LYS A 1 420 ? 29.979 -7.005 -12.187 1.00 85.50 420 LYS A CA 1
ATOM 3444 C C . LYS A 1 420 ? 28.879 -6.540 -11.242 1.00 85.50 420 LYS A C 1
ATOM 3446 O O . LYS A 1 420 ? 29.074 -6.532 -10.027 1.00 85.50 420 LYS A O 1
ATOM 3451 N N . ASN A 1 421 ? 27.735 -6.151 -11.799 1.00 93.19 421 ASN A N 1
ATOM 3452 C CA . ASN A 1 421 ? 26.597 -5.671 -11.029 1.00 93.19 421 ASN A CA 1
ATOM 3453 C C . ASN A 1 421 ? 25.386 -6.554 -11.268 1.00 93.19 421 ASN A C 1
ATOM 3455 O O . ASN A 1 421 ? 25.063 -6.862 -12.414 1.00 93.19 421 ASN A O 1
ATOM 3459 N N . ILE A 1 422 ? 24.675 -6.889 -10.198 1.00 96.25 422 ILE A N 1
ATOM 3460 C CA . ILE A 1 422 ? 23.374 -7.541 -10.297 1.00 96.25 422 ILE A CA 1
ATOM 3461 C C . ILE A 1 422 ? 22.270 -6.562 -9.937 1.00 96.25 422 ILE A C 1
ATOM 3463 O O . ILE A 1 422 ? 22.344 -5.882 -8.914 1.00 96.25 422 ILE A O 1
ATOM 3467 N N . ILE A 1 423 ? 21.248 -6.484 -10.783 1.00 97.31 423 ILE A N 1
ATOM 3468 C CA . ILE A 1 423 ? 20.122 -5.570 -10.616 1.00 97.31 423 ILE A CA 1
ATOM 3469 C C . ILE A 1 423 ? 18.845 -6.369 -10.401 1.00 97.31 423 ILE A C 1
ATOM 3471 O O . ILE A 1 423 ? 18.525 -7.252 -11.191 1.00 97.31 423 ILE A O 1
ATOM 3475 N N . LEU A 1 424 ? 18.093 -6.012 -9.364 1.00 97.81 424 LEU A N 1
ATOM 3476 C CA . LEU A 1 424 ? 16.733 -6.467 -9.109 1.00 97.81 424 LEU A CA 1
ATOM 3477 C C . LEU A 1 424 ? 15.766 -5.326 -9.435 1.00 97.81 424 LEU A C 1
ATOM 3479 O O . LEU A 1 424 ? 15.776 -4.290 -8.765 1.00 97.81 424 LEU A O 1
ATOM 3483 N N . ALA A 1 425 ? 14.885 -5.549 -10.411 1.00 97.06 425 ALA A N 1
ATOM 3484 C CA . ALA A 1 425 ? 13.860 -4.610 -10.862 1.00 97.06 425 ALA A CA 1
ATOM 3485 C C . ALA A 1 425 ? 12.708 -4.440 -9.845 1.00 97.06 425 ALA A C 1
ATOM 3487 O O . ALA A 1 425 ? 11.533 -4.528 -10.182 1.00 97.06 425 ALA A O 1
ATOM 3488 N N . GLU A 1 426 ? 13.012 -4.190 -8.575 1.00 95.44 426 GLU A N 1
ATOM 3489 C CA . GLU A 1 426 ? 12.080 -3.795 -7.512 1.00 95.44 426 GLU A CA 1
ATOM 3490 C C . GLU A 1 426 ? 12.435 -2.388 -7.046 1.00 95.44 426 GLU A C 1
ATOM 3492 O O . GLU A 1 426 ? 13.609 -2.030 -7.074 1.00 95.44 426 GLU A O 1
ATOM 3497 N N . LYS A 1 427 ? 11.447 -1.621 -6.563 1.00 93.62 427 LYS A N 1
ATOM 3498 C CA . LYS A 1 427 ? 11.703 -0.307 -5.957 1.00 93.62 427 LYS A CA 1
ATOM 3499 C C . LYS A 1 427 ? 12.801 -0.424 -4.894 1.00 93.62 427 LYS A C 1
ATOM 3501 O O . LYS A 1 427 ? 12.777 -1.356 -4.082 1.00 93.62 427 LYS A O 1
ATOM 3506 N N . TYR A 1 428 ? 13.757 0.496 -4.939 1.00 94.44 428 TYR A N 1
ATOM 3507 C CA . TYR A 1 428 ? 14.907 0.521 -4.055 1.00 94.44 428 TYR A CA 1
ATOM 3508 C C . TYR A 1 428 ? 14.451 0.565 -2.599 1.00 94.44 428 TYR A C 1
ATOM 3510 O O . TYR A 1 428 ? 13.643 1.409 -2.210 1.00 94.44 428 TYR A O 1
ATOM 3518 N N . ASP A 1 429 ? 14.975 -0.364 -1.808 1.00 91.81 429 ASP A N 1
ATOM 3519 C CA . ASP A 1 429 ? 14.749 -0.446 -0.372 1.00 91.81 429 ASP A CA 1
ATOM 3520 C C . ASP A 1 429 ? 15.993 -1.085 0.253 1.00 91.81 429 ASP A C 1
ATOM 3522 O O . ASP A 1 429 ? 16.354 -2.208 -0.098 1.00 91.81 429 ASP A O 1
ATOM 3526 N N . SER A 1 430 ? 16.639 -0.384 1.192 1.00 93.00 430 SER A N 1
ATOM 3527 C CA . SER A 1 430 ? 17.867 -0.818 1.884 1.00 93.00 430 SER A CA 1
ATOM 3528 C C . SER A 1 430 ? 17.711 -2.124 2.679 1.00 93.00 430 SER A C 1
ATOM 3530 O O . SER A 1 430 ? 18.694 -2.704 3.157 1.00 93.00 430 SER A O 1
ATOM 3532 N N . LEU A 1 431 ? 16.470 -2.593 2.834 1.00 91.88 431 LEU A N 1
ATOM 3533 C CA . LEU A 1 431 ? 16.112 -3.863 3.448 1.00 91.88 431 LEU A CA 1
ATOM 3534 C C . LEU A 1 431 ? 16.224 -5.062 2.491 1.00 91.88 431 LEU A C 1
ATOM 3536 O O . LEU A 1 431 ? 16.184 -6.204 2.958 1.00 91.88 431 LEU A O 1
ATOM 3540 N N . TRP A 1 432 ? 16.389 -4.845 1.184 1.00 95.19 432 TRP A N 1
ATOM 3541 C CA . TRP A 1 432 ? 16.859 -5.896 0.283 1.00 95.19 432 TRP A CA 1
ATOM 3542 C C . TRP A 1 432 ? 18.331 -6.193 0.533 1.00 95.19 432 TRP A C 1
ATOM 3544 O O . TRP A 1 432 ? 19.149 -5.283 0.653 1.00 95.19 432 TRP A O 1
ATOM 3554 N N . LYS A 1 433 ? 18.672 -7.479 0.598 1.00 96.31 433 LYS A N 1
ATOM 3555 C CA . LYS A 1 433 ? 20.029 -7.957 0.856 1.00 96.31 433 LYS A CA 1
ATOM 3556 C C . LYS A 1 433 ? 20.433 -8.982 -0.188 1.00 96.31 433 LYS A C 1
ATOM 3558 O O . LYS A 1 433 ? 19.601 -9.783 -0.612 1.00 96.31 433 LYS A O 1
ATOM 3563 N N . ALA A 1 434 ? 21.706 -8.954 -0.563 1.00 97.12 434 ALA A N 1
ATOM 3564 C CA . ALA A 1 434 ? 22.319 -9.941 -1.434 1.00 97.12 434 ALA A CA 1
ATOM 3565 C C . ALA A 1 434 ? 23.433 -10.668 -0.676 1.00 97.12 434 ALA A C 1
ATOM 3567 O O . ALA A 1 434 ? 24.200 -10.051 0.065 1.00 97.12 434 ALA A O 1
ATOM 3568 N N . TYR A 1 435 ? 23.522 -11.978 -0.869 1.00 95.88 435 TYR A N 1
ATOM 3569 C CA . TYR A 1 435 ? 24.514 -12.834 -0.238 1.00 95.88 435 TYR A CA 1
ATOM 3570 C C . TYR A 1 435 ? 25.211 -13.686 -1.294 1.00 95.88 435 TYR A C 1
ATOM 3572 O O . TYR A 1 435 ? 24.542 -14.359 -2.072 1.00 95.88 435 TYR A O 1
ATOM 3580 N N . ALA A 1 436 ? 26.539 -13.684 -1.306 1.00 95.00 436 ALA A N 1
ATOM 3581 C CA . ALA A 1 436 ? 27.340 -14.607 -2.095 1.00 95.00 436 ALA A CA 1
ATOM 3582 C C . ALA A 1 436 ? 27.509 -15.926 -1.327 1.00 95.00 436 ALA A C 1
ATOM 3584 O O . ALA A 1 436 ? 27.852 -15.921 -0.140 1.00 95.00 436 ALA A O 1
ATOM 3585 N N . ILE A 1 437 ? 27.272 -17.046 -2.007 1.00 95.31 437 ILE A N 1
ATOM 3586 C CA . ILE A 1 437 ? 27.495 -18.398 -1.497 1.00 95.31 437 ILE A CA 1
ATOM 3587 C C . ILE A 1 437 ? 28.727 -18.965 -2.193 1.00 95.31 437 ILE A C 1
ATOM 3589 O O . ILE A 1 437 ? 28.729 -19.136 -3.415 1.00 95.31 437 ILE A O 1
ATOM 3593 N N . ASP A 1 438 ? 29.779 -19.256 -1.430 1.00 92.50 438 ASP A N 1
ATOM 3594 C CA . ASP A 1 438 ? 30.977 -19.878 -1.995 1.00 92.50 438 ASP A CA 1
ATOM 3595 C C . ASP A 1 438 ? 30.772 -21.372 -2.307 1.00 92.50 438 ASP A C 1
ATOM 3597 O O . ASP A 1 438 ? 29.768 -21.976 -1.922 1.00 92.50 438 ASP A O 1
ATOM 3601 N N . LYS A 1 439 ? 31.729 -21.995 -3.003 1.00 91.12 439 LYS A N 1
ATOM 3602 C CA . LYS A 1 439 ? 31.693 -23.435 -3.340 1.00 91.12 439 LYS A CA 1
ATOM 3603 C C . LYS A 1 439 ? 31.596 -24.365 -2.116 1.00 91.12 439 LYS A C 1
ATOM 3605 O O . LYS A 1 439 ? 31.208 -25.519 -2.270 1.00 91.12 439 LYS A O 1
ATOM 3610 N N . ASN A 1 440 ? 31.915 -23.878 -0.913 1.00 93.69 440 ASN A N 1
ATOM 3611 C CA . ASN A 1 440 ? 31.793 -24.621 0.346 1.00 93.69 440 ASN A CA 1
ATOM 3612 C C . ASN A 1 440 ? 30.453 -24.364 1.062 1.00 93.69 440 ASN A C 1
ATOM 3614 O O . ASN A 1 440 ? 30.239 -24.864 2.167 1.00 93.69 440 ASN A O 1
ATOM 3618 N N . GLY A 1 441 ? 29.556 -23.571 0.467 1.00 93.62 441 GLY A N 1
ATOM 3619 C CA . GLY A 1 441 ? 28.261 -23.214 1.039 1.00 93.62 441 GLY A CA 1
ATOM 3620 C C . GLY A 1 441 ? 28.317 -22.099 2.086 1.00 93.62 441 GLY A C 1
ATOM 3621 O O . GLY A 1 441 ? 27.330 -21.883 2.792 1.00 93.62 441 GLY A O 1
ATOM 3622 N N . LYS A 1 442 ? 29.440 -21.384 2.233 1.00 93.69 442 LYS A N 1
ATOM 3623 C CA . LYS A 1 442 ? 29.539 -20.278 3.192 1.00 93.69 442 LYS A CA 1
ATOM 3624 C C . LYS A 1 442 ? 28.871 -19.027 2.622 1.00 93.69 442 LYS A C 1
ATOM 3626 O O . LYS A 1 442 ? 29.258 -18.526 1.570 1.00 93.69 442 LYS A O 1
ATOM 3631 N N . GLU A 1 443 ? 27.908 -18.496 3.372 1.00 94.56 443 GLU A N 1
ATOM 3632 C CA . GLU A 1 443 ? 27.183 -17.257 3.062 1.00 94.56 443 GLU A CA 1
ATOM 3633 C C . GLU A 1 443 ? 27.994 -16.019 3.484 1.00 94.56 443 GLU A C 1
ATOM 3635 O O . GLU A 1 443 ? 28.492 -15.948 4.613 1.00 94.56 443 GLU A O 1
ATOM 3640 N N . ARG A 1 444 ? 28.118 -15.027 2.592 1.00 92.75 444 ARG A N 1
ATOM 3641 C CA . ARG A 1 444 ? 28.695 -13.699 2.880 1.00 92.75 444 ARG A CA 1
ATOM 3642 C C . ARG A 1 444 ? 27.820 -12.600 2.282 1.00 92.75 444 ARG A C 1
ATOM 3644 O O . ARG A 1 444 ? 27.464 -12.671 1.114 1.00 92.75 444 ARG A O 1
ATOM 3651 N N . GLU A 1 445 ? 27.475 -11.581 3.064 1.00 93.88 445 GLU A N 1
ATOM 3652 C CA . GLU A 1 445 ? 26.668 -10.447 2.583 1.00 93.88 445 GLU A CA 1
ATOM 3653 C C . GLU A 1 445 ? 27.475 -9.538 1.646 1.00 93.88 445 GLU A C 1
ATOM 3655 O O . GLU A 1 445 ? 28.592 -9.133 1.974 1.00 93.88 445 GLU A O 1
ATOM 3660 N N . ILE A 1 446 ? 26.879 -9.173 0.512 1.00 93.62 446 ILE A N 1
ATOM 3661 C CA . ILE A 1 446 ? 27.428 -8.211 -0.444 1.00 93.62 446 ILE A CA 1
ATOM 3662 C C . ILE A 1 446 ? 27.044 -6.803 0.021 1.00 93.62 446 ILE A C 1
ATOM 3664 O O . ILE A 1 446 ? 25.879 -6.411 -0.024 1.00 93.62 446 ILE A O 1
ATOM 3668 N N . GLN A 1 447 ? 28.034 -6.042 0.490 1.00 90.19 447 GLN A N 1
ATOM 3669 C CA . GLN A 1 447 ? 27.807 -4.762 1.173 1.00 90.19 447 GLN A CA 1
ATOM 3670 C C . GLN A 1 447 ? 27.515 -3.590 0.227 1.00 90.19 447 GLN A C 1
ATOM 3672 O O . GLN A 1 447 ? 26.853 -2.637 0.636 1.00 90.19 447 GLN A O 1
ATOM 3677 N N . ASN A 1 448 ? 28.009 -3.625 -1.016 1.00 92.00 448 ASN A N 1
ATOM 3678 C CA . ASN A 1 448 ? 27.851 -2.502 -1.940 1.00 92.00 448 ASN A CA 1
ATOM 3679 C C . ASN A 1 448 ? 26.471 -2.526 -2.616 1.00 92.00 448 ASN A C 1
ATOM 3681 O O . ASN A 1 448 ? 26.345 -2.946 -3.763 1.00 92.00 448 ASN A O 1
ATOM 3685 N N . HIS A 1 449 ? 25.443 -2.121 -1.868 1.00 94.81 449 HIS A N 1
ATOM 3686 C CA . HIS A 1 449 ? 24.065 -1.944 -2.333 1.00 94.81 449 HIS A CA 1
ATOM 3687 C C . HIS A 1 449 ? 23.842 -0.497 -2.790 1.00 94.81 449 HIS A C 1
ATOM 3689 O O . HIS A 1 449 ? 24.114 0.440 -2.041 1.00 94.81 449 HIS A O 1
ATOM 3695 N N . PHE A 1 450 ? 23.335 -0.311 -4.006 1.00 94.81 450 PHE A N 1
ATOM 3696 C CA . PHE A 1 450 ? 23.127 0.999 -4.618 1.00 94.81 450 PHE A CA 1
ATOM 3697 C C . PHE A 1 450 ? 21.785 1.095 -5.356 1.00 94.81 450 PHE A C 1
ATOM 3699 O O . PHE A 1 450 ? 21.117 0.094 -5.633 1.00 94.81 450 PHE A O 1
ATOM 3706 N N . VAL A 1 451 ? 21.386 2.329 -5.680 1.00 94.69 451 VAL A N 1
ATOM 3707 C CA . VAL A 1 451 ? 20.197 2.614 -6.494 1.00 94.69 451 VAL A CA 1
ATOM 3708 C C . VAL A 1 451 ? 20.558 2.434 -7.965 1.00 94.69 451 VAL A C 1
ATOM 3710 O O . VAL A 1 451 ? 21.248 3.264 -8.554 1.00 94.69 451 VAL A O 1
ATOM 3713 N N . ALA A 1 452 ? 20.102 1.344 -8.568 1.00 95.50 452 ALA A N 1
ATOM 3714 C CA . ALA A 1 452 ? 20.321 1.073 -9.983 1.00 95.50 452 ALA A CA 1
ATOM 3715 C C . ALA A 1 452 ? 19.218 1.715 -10.827 1.00 95.50 452 ALA A C 1
ATOM 3717 O O . ALA A 1 452 ? 18.049 1.707 -10.439 1.00 95.50 452 ALA A O 1
ATOM 3718 N N . ARG A 1 453 ? 19.556 2.255 -12.005 1.00 94.12 453 ARG A N 1
ATOM 3719 C CA . ARG A 1 453 ? 18.571 2.832 -12.947 1.00 94.12 453 ARG A CA 1
ATOM 3720 C C . ARG A 1 453 ? 17.649 3.889 -12.311 1.00 94.12 453 ARG A C 1
ATOM 3722 O O . ARG A 1 453 ? 16.507 4.036 -12.733 1.00 94.12 453 ARG A O 1
ATOM 3729 N N . GLY A 1 454 ? 18.096 4.563 -11.249 1.00 92.62 454 GLY A N 1
ATOM 3730 C CA . GLY A 1 454 ? 17.330 5.580 -10.512 1.00 92.62 454 GLY A CA 1
ATOM 3731 C C . GLY A 1 454 ? 16.158 5.079 -9.648 1.00 92.62 454 GLY A C 1
ATOM 3732 O O . GLY A 1 454 ? 15.608 5.870 -8.884 1.00 92.62 454 GLY A O 1
ATOM 3733 N N . TYR A 1 455 ? 15.778 3.795 -9.721 1.00 94.25 455 TYR A N 1
ATOM 3734 C CA . TYR A 1 455 ? 14.652 3.248 -8.943 1.00 94.25 455 TYR A CA 1
ATOM 3735 C C . TYR A 1 455 ? 14.880 1.838 -8.383 1.00 94.25 455 TYR A C 1
ATOM 3737 O O . TYR A 1 455 ? 14.182 1.455 -7.448 1.00 94.25 455 TYR A O 1
ATOM 3745 N N . ALA A 1 456 ? 15.780 1.048 -8.970 1.00 96.50 456 ALA A N 1
ATOM 3746 C CA . ALA A 1 456 ? 15.937 -0.380 -8.720 1.00 96.50 456 ALA A CA 1
ATOM 3747 C C . ALA A 1 456 ? 16.980 -0.677 -7.631 1.00 96.50 456 ALA A C 1
ATOM 3749 O O . ALA A 1 456 ? 17.772 0.185 -7.249 1.00 96.50 456 ALA A O 1
ATOM 3750 N N . ASN A 1 457 ? 17.016 -1.921 -7.151 1.00 97.56 457 ASN A N 1
ATOM 3751 C CA . ASN A 1 457 ? 18.067 -2.387 -6.244 1.00 97.56 457 ASN A CA 1
ATOM 3752 C C . ASN A 1 457 ? 19.243 -2.941 -7.059 1.00 97.56 457 ASN A C 1
ATOM 3754 O O . ASN A 1 457 ? 19.017 -3.765 -7.943 1.00 97.56 457 ASN A O 1
ATOM 3758 N N . GLY A 1 458 ? 20.474 -2.520 -6.765 1.00 97.31 458 GLY A N 1
ATOM 3759 C CA . GLY A 1 458 ? 21.684 -3.028 -7.416 1.00 97.31 458 GLY A CA 1
ATOM 3760 C C . GLY A 1 458 ? 22.783 -3.394 -6.427 1.00 97.31 458 GLY A C 1
ATOM 3761 O O . GLY A 1 458 ? 22.917 -2.737 -5.399 1.00 97.31 458 GLY A O 1
ATOM 3762 N N . TRP A 1 459 ? 23.576 -4.421 -6.731 1.00 96.38 459 TRP A N 1
ATOM 3763 C CA . TRP A 1 459 ? 24.750 -4.789 -5.936 1.00 96.38 459 TRP A CA 1
ATOM 3764 C C . TRP A 1 459 ? 25.979 -4.981 -6.811 1.00 96.38 459 TRP A C 1
ATOM 3766 O O . TRP A 1 459 ? 25.897 -5.647 -7.843 1.00 96.38 459 TRP A O 1
ATOM 3776 N N . GLU A 1 460 ? 27.118 -4.441 -6.378 1.00 93.88 460 GLU A N 1
ATOM 3777 C CA . GLU A 1 460 ? 28.416 -4.724 -6.998 1.00 93.88 460 GLU A CA 1
ATOM 3778 C C . GLU A 1 460 ? 28.971 -6.019 -6.393 1.00 93.88 460 GLU A C 1
ATOM 3780 O O . GLU A 1 460 ? 29.259 -6.084 -5.196 1.00 93.88 460 GLU A O 1
ATOM 3785 N N . ILE A 1 461 ? 29.075 -7.065 -7.214 1.00 90.00 461 ILE A N 1
ATOM 3786 C CA . ILE A 1 461 ? 29.480 -8.410 -6.783 1.00 90.00 461 ILE A CA 1
ATOM 3787 C C . ILE A 1 461 ? 30.997 -8.503 -6.664 1.00 90.00 461 ILE A C 1
ATOM 3789 O O . ILE A 1 461 ? 31.529 -8.987 -5.665 1.00 90.00 461 ILE A O 1
ATOM 3793 N N . CYS A 1 462 ? 31.678 -7.988 -7.683 1.00 77.56 462 CYS A N 1
ATOM 3794 C CA . CYS A 1 462 ? 33.123 -8.003 -7.817 1.00 77.56 462 CYS A CA 1
ATOM 3795 C C . CYS A 1 462 ? 33.606 -6.563 -7.790 1.00 77.56 462 CYS A C 1
ATOM 3797 O O . CYS A 1 462 ? 33.542 -5.861 -8.800 1.00 77.56 462 CYS A O 1
ATOM 3799 N N . GLY A 1 463 ? 34.053 -6.106 -6.620 1.00 65.00 463 GLY A N 1
ATOM 3800 C CA . GLY A 1 463 ? 34.715 -4.814 -6.532 1.00 65.00 463 GLY A CA 1
ATOM 3801 C C . GLY A 1 463 ? 35.954 -4.855 -7.417 1.00 65.00 463 GLY A C 1
ATOM 3802 O O . GLY A 1 463 ? 36.836 -5.681 -7.192 1.00 65.00 463 GLY A O 1
ATOM 3803 N N . VAL A 1 464 ? 36.028 -3.976 -8.416 1.00 54.25 464 VAL A N 1
ATOM 3804 C CA . VAL A 1 464 ? 37.305 -3.714 -9.092 1.00 54.25 464 VAL A CA 1
ATOM 3805 C C . VAL A 1 464 ? 38.277 -3.316 -7.991 1.00 54.25 464 VAL A C 1
ATOM 3807 O O . VAL A 1 464 ? 37.921 -2.472 -7.162 1.00 54.25 464 VAL A O 1
ATOM 3810 N N . GLU A 1 465 ? 39.455 -3.941 -7.932 1.00 50.38 465 GLU A N 1
ATOM 3811 C CA . GLU A 1 465 ? 40.532 -3.513 -7.043 1.00 50.38 465 GLU A CA 1
ATOM 3812 C C . GLU A 1 465 ? 40.751 -2.015 -7.256 1.00 50.38 465 GLU A C 1
ATOM 3814 O O . GLU A 1 465 ? 41.395 -1.568 -8.201 1.00 50.38 465 GLU A O 1
ATOM 3819 N N . SER A 1 466 ? 40.142 -1.196 -6.402 1.00 45.25 466 SER A N 1
ATOM 3820 C CA . SER A 1 466 ? 40.392 0.226 -6.398 1.00 45.25 466 SER A CA 1
ATOM 3821 C C . SER A 1 466 ? 41.792 0.374 -5.815 1.00 45.25 466 SER A C 1
ATOM 3823 O O . SER A 1 466 ? 41.944 0.492 -4.597 1.00 45.25 466 SER A O 1
ATOM 3825 N N . GLU A 1 467 ? 42.813 0.358 -6.671 1.00 46.78 467 GLU A N 1
ATOM 3826 C CA . GLU A 1 467 ? 44.236 0.539 -6.339 1.00 46.78 467 GLU A CA 1
ATOM 3827 C C . GLU A 1 467 ? 44.533 1.819 -5.523 1.00 46.78 467 GLU A C 1
ATOM 3829 O O . GLU A 1 467 ? 45.670 2.058 -5.128 1.00 46.78 467 GLU A O 1
ATOM 3834 N N . LYS A 1 468 ? 43.537 2.669 -5.227 1.00 42.41 468 LYS A N 1
ATOM 3835 C CA . LYS A 1 468 ? 43.717 3.980 -4.585 1.00 42.41 468 LYS A CA 1
ATOM 3836 C C . LYS A 1 468 ? 42.942 4.237 -3.287 1.00 42.41 468 LYS A C 1
ATOM 3838 O O . LYS A 1 468 ? 42.851 5.389 -2.877 1.00 42.41 468 LYS A O 1
ATOM 3843 N N . LEU A 1 469 ? 42.445 3.218 -2.581 1.00 44.38 469 LEU A N 1
ATOM 3844 C CA . LEU A 1 469 ? 41.962 3.392 -1.194 1.00 44.38 469 LEU A CA 1
ATOM 3845 C C . LEU A 1 469 ? 42.806 2.609 -0.175 1.00 44.38 469 LEU A C 1
ATOM 3847 O O . LEU A 1 469 ? 42.324 1.762 0.575 1.00 44.38 469 LEU A O 1
ATOM 3851 N N . SER A 1 470 ? 44.098 2.933 -0.115 1.00 45.25 470 SER A N 1
ATOM 3852 C CA . SER A 1 470 ? 44.969 2.585 1.007 1.00 45.25 470 SER A CA 1
ATOM 3853 C C . SER A 1 470 ? 44.694 3.520 2.194 1.00 45.25 470 SER A C 1
ATOM 3855 O O . SER A 1 470 ? 45.127 4.670 2.173 1.00 45.25 470 SER A O 1
ATOM 3857 N N . SER A 1 471 ? 43.955 3.055 3.211 1.00 40.31 471 SER A N 1
ATOM 3858 C CA . SER A 1 471 ? 44.216 3.338 4.649 1.00 40.31 471 SER A CA 1
ATOM 3859 C C . SER A 1 471 ? 43.044 3.047 5.597 1.00 40.31 471 SER A C 1
ATOM 3861 O O . SER A 1 471 ? 43.259 3.020 6.808 1.00 40.31 471 SER A O 1
ATOM 3863 N N . TYR A 1 472 ? 41.833 2.750 5.119 1.00 38.66 472 TYR A N 1
ATOM 3864 C CA . TYR A 1 472 ? 40.766 2.306 6.024 1.00 38.66 472 TYR A CA 1
ATOM 3865 C C . TYR A 1 472 ? 40.842 0.794 6.256 1.00 38.66 472 TYR A C 1
ATOM 3867 O O . TYR A 1 472 ? 40.636 0.003 5.337 1.00 38.66 472 TYR A O 1
ATOM 3875 N N . LYS A 1 473 ? 41.123 0.388 7.502 1.00 42.25 473 LYS A N 1
ATOM 3876 C CA . LYS A 1 473 ? 40.939 -0.990 7.982 1.00 42.25 473 LYS A CA 1
ATOM 3877 C C . LYS A 1 473 ? 39.444 -1.327 7.947 1.00 42.25 473 LYS A C 1
ATOM 3879 O O . LYS A 1 473 ? 38.727 -1.119 8.921 1.00 42.25 473 LYS A O 1
ATOM 3884 N N . VAL A 1 474 ? 38.977 -1.794 6.794 1.00 41.38 474 VAL A N 1
ATOM 3885 C CA . VAL A 1 474 ? 37.654 -2.394 6.605 1.00 41.38 474 VAL A CA 1
ATOM 3886 C C . VAL A 1 474 ? 37.731 -3.824 7.132 1.00 41.38 474 VAL A C 1
ATOM 3888 O O . VAL A 1 474 ? 38.600 -4.580 6.709 1.00 41.38 474 VAL A O 1
ATOM 3891 N N . GLY A 1 475 ? 36.856 -4.182 8.072 1.00 45.03 475 GLY A N 1
ATOM 3892 C CA . GLY A 1 475 ? 36.777 -5.543 8.597 1.00 45.03 475 GLY A CA 1
ATOM 3893 C C . GLY A 1 475 ? 36.484 -6.558 7.488 1.00 45.03 475 GLY A C 1
ATOM 3894 O O . GLY A 1 475 ? 35.499 -6.403 6.775 1.00 45.03 475 GLY A O 1
ATOM 3895 N N . ASP A 1 476 ? 37.382 -7.534 7.344 1.00 45.25 476 ASP A N 1
ATOM 3896 C CA . ASP A 1 476 ? 37.319 -8.934 6.872 1.00 45.25 476 ASP A CA 1
ATOM 3897 C C . ASP A 1 476 ? 36.272 -9.406 5.827 1.00 45.25 476 ASP A C 1
ATOM 3899 O O . ASP A 1 476 ? 36.088 -10.609 5.644 1.00 45.25 476 ASP A O 1
ATOM 3903 N N . GLY A 1 477 ? 35.590 -8.514 5.105 1.00 53.19 477 GLY A N 1
ATOM 3904 C CA . GLY A 1 477 ? 34.423 -8.858 4.281 1.00 53.19 477 GLY A CA 1
ATOM 3905 C C . GLY A 1 477 ? 34.545 -8.652 2.770 1.00 53.19 477 GLY A C 1
ATOM 3906 O O . GLY A 1 477 ? 33.593 -8.970 2.062 1.00 53.19 477 GLY A O 1
ATOM 3907 N N . LYS A 1 478 ? 35.656 -8.123 2.237 1.00 53.53 478 LYS A N 1
ATOM 3908 C CA . LYS A 1 478 ? 35.805 -7.992 0.775 1.00 53.53 478 LYS A CA 1
ATOM 3909 C C . LYS A 1 478 ? 36.030 -9.374 0.156 1.00 53.53 478 LYS A C 1
ATOM 3911 O O . LYS A 1 478 ? 36.985 -10.059 0.519 1.00 53.53 478 LYS A O 1
ATOM 3916 N N . LEU A 1 479 ? 35.161 -9.782 -0.773 1.00 58.75 479 LEU A N 1
ATOM 3917 C CA . LEU A 1 479 ? 35.454 -10.906 -1.660 1.00 58.75 479 LEU A CA 1
ATOM 3918 C C . LEU A 1 479 ? 36.622 -10.489 -2.556 1.00 58.75 479 LEU A C 1
ATOM 3920 O O . LEU A 1 479 ? 36.449 -9.707 -3.482 1.00 58.75 479 LEU A O 1
ATOM 3924 N N . SER A 1 480 ? 37.821 -10.964 -2.227 1.00 59.12 480 SER A N 1
ATOM 3925 C CA . SER A 1 480 ? 39.034 -10.715 -3.008 1.00 59.12 480 SER A CA 1
ATOM 3926 C C . SER A 1 480 ? 39.088 -11.548 -4.287 1.00 59.12 480 SER A C 1
ATOM 3928 O O . SER A 1 480 ? 39.901 -11.259 -5.153 1.00 59.12 480 SER A O 1
ATOM 3930 N N . ASN A 1 481 ? 38.245 -12.579 -4.411 1.00 70.19 481 ASN A N 1
ATOM 3931 C CA . ASN A 1 481 ? 38.128 -13.358 -5.632 1.00 70.19 481 ASN A CA 1
ATOM 3932 C C . ASN A 1 481 ? 36.666 -13.738 -5.909 1.00 70.19 481 ASN A C 1
ATOM 3934 O O . ASN A 1 481 ? 35.998 -14.320 -5.051 1.00 70.19 481 ASN A O 1
ATOM 3938 N N . CYS A 1 482 ? 36.178 -13.402 -7.102 1.00 79.44 482 CYS A N 1
ATOM 3939 C CA . CYS A 1 482 ? 34.845 -13.781 -7.561 1.00 79.44 482 CYS A CA 1
ATOM 3940 C C . CYS A 1 482 ? 34.771 -15.207 -8.100 1.00 79.44 482 CYS A C 1
ATOM 3942 O O . CYS A 1 482 ? 33.679 -15.767 -8.164 1.00 79.44 482 CYS A O 1
ATOM 3944 N N . ASP A 1 483 ? 35.915 -15.830 -8.392 1.00 81.38 483 ASP A N 1
ATOM 3945 C CA . ASP A 1 483 ? 35.980 -17.204 -8.904 1.00 81.38 483 ASP A CA 1
ATOM 3946 C C . ASP A 1 483 ? 35.460 -18.253 -7.904 1.00 81.38 483 ASP A C 1
ATOM 3948 O O . ASP A 1 483 ? 35.185 -19.403 -8.269 1.00 81.38 483 ASP A O 1
ATOM 3952 N N . ASP A 1 484 ? 35.324 -17.869 -6.633 1.00 86.62 484 ASP A N 1
ATOM 3953 C CA . ASP A 1 484 ? 34.832 -18.729 -5.558 1.00 86.62 484 ASP A CA 1
ATOM 3954 C C . ASP A 1 484 ? 33.316 -18.648 -5.352 1.00 86.62 484 ASP A C 1
ATOM 3956 O O . ASP A 1 484 ? 32.764 -19.482 -4.628 1.00 86.62 484 ASP A O 1
ATOM 3960 N N . ILE A 1 485 ? 32.629 -17.687 -5.981 1.00 91.44 485 ILE A N 1
ATOM 3961 C CA . ILE A 1 485 ? 31.175 -17.541 -5.877 1.00 91.44 485 ILE A CA 1
ATOM 3962 C C . ILE A 1 485 ? 30.514 -18.632 -6.719 1.00 91.44 485 ILE A C 1
ATOM 3964 O O . ILE A 1 485 ? 30.768 -18.758 -7.911 1.00 91.44 485 ILE A O 1
ATOM 3968 N N . SER A 1 486 ? 29.649 -19.423 -6.091 1.00 93.00 486 SER A N 1
ATOM 3969 C CA . SER A 1 486 ? 28.819 -20.411 -6.788 1.00 93.00 486 SER A CA 1
ATOM 3970 C C . SER A 1 486 ? 27.439 -19.851 -7.121 1.00 93.00 486 SER A C 1
ATOM 3972 O O . SER A 1 486 ? 26.923 -20.060 -8.215 1.00 93.00 486 SER A O 1
ATOM 3974 N N . LYS A 1 487 ? 26.836 -19.135 -6.166 1.00 95.69 487 LYS A N 1
ATOM 3975 C CA . LYS A 1 487 ? 25.467 -18.624 -6.251 1.00 95.69 487 LYS A CA 1
ATOM 3976 C C . LYS A 1 487 ? 25.328 -17.309 -5.510 1.00 95.69 487 LYS A C 1
ATOM 3978 O O . LYS A 1 487 ? 26.082 -17.023 -4.576 1.00 95.69 487 LYS A O 1
ATOM 3983 N N . ILE A 1 488 ? 24.307 -16.547 -5.879 1.00 96.81 488 ILE A N 1
ATOM 3984 C CA . ILE A 1 488 ? 23.880 -15.349 -5.162 1.00 96.81 488 ILE A CA 1
ATOM 3985 C C . ILE A 1 488 ? 22.451 -15.540 -4.675 1.00 96.81 488 ILE A C 1
ATOM 3987 O O . ILE A 1 488 ? 21.574 -15.969 -5.418 1.00 96.81 488 ILE A O 1
ATOM 3991 N N . ILE A 1 489 ? 22.206 -15.188 -3.418 1.00 97.56 489 ILE A N 1
ATOM 3992 C CA . ILE A 1 489 ? 20.869 -15.143 -2.838 1.00 97.56 489 ILE A CA 1
ATOM 3993 C C . ILE A 1 489 ? 20.476 -13.683 -2.664 1.00 97.56 489 ILE A C 1
ATOM 3995 O O . ILE A 1 489 ? 21.115 -12.970 -1.894 1.00 97.56 489 ILE A O 1
ATOM 3999 N N . ILE A 1 490 ? 19.402 -13.249 -3.320 1.00 97.62 490 ILE A N 1
ATOM 4000 C CA . ILE A 1 490 ? 18.782 -11.943 -3.069 1.00 97.62 490 ILE A CA 1
ATOM 4001 C C . ILE A 1 490 ? 17.493 -12.164 -2.285 1.00 97.62 490 ILE A C 1
ATOM 4003 O O . ILE A 1 490 ? 16.582 -12.840 -2.758 1.00 97.62 490 ILE A O 1
ATOM 4007 N N . GLU A 1 491 ? 17.382 -11.589 -1.090 1.00 96.06 491 GLU A N 1
ATOM 4008 C CA . GLU A 1 491 ? 16.186 -11.717 -0.254 1.00 96.06 491 GLU A CA 1
ATOM 4009 C C . GLU A 1 491 ? 15.802 -10.416 0.456 1.00 96.06 491 GLU A C 1
ATOM 4011 O O . GLU A 1 491 ? 16.636 -9.565 0.767 1.00 96.06 491 GLU A O 1
ATOM 4016 N N . TYR A 1 492 ? 14.506 -10.262 0.731 1.00 93.75 492 TYR A N 1
ATOM 4017 C CA . TYR A 1 492 ? 13.994 -9.141 1.513 1.00 93.75 492 TYR A CA 1
ATOM 4018 C C . TYR A 1 492 ? 14.117 -9.453 3.009 1.00 93.75 492 TYR A C 1
ATOM 4020 O O . TYR A 1 492 ? 13.384 -10.288 3.551 1.00 93.75 492 TYR A O 1
ATOM 4028 N N . TYR A 1 493 ? 15.041 -8.780 3.696 1.00 89.50 493 TYR A N 1
ATOM 4029 C CA . TYR A 1 493 ? 15.436 -9.099 5.071 1.00 89.50 493 TYR A CA 1
ATOM 4030 C C . TYR A 1 493 ? 14.277 -9.147 6.093 1.00 89.50 493 TYR A C 1
ATOM 4032 O O . TYR A 1 493 ? 14.262 -10.058 6.929 1.00 89.50 493 TYR A O 1
ATOM 4040 N N . PRO A 1 494 ? 13.250 -8.271 6.028 1.00 85.25 494 PRO A N 1
ATOM 4041 C CA . PRO A 1 494 ? 12.089 -8.352 6.914 1.00 85.25 494 PRO A CA 1
ATOM 4042 C C . PRO A 1 494 ? 11.355 -9.692 6.840 1.00 85.25 494 PRO A C 1
ATOM 4044 O O . PRO A 1 494 ? 10.872 -10.179 7.859 1.00 85.25 494 PRO A O 1
ATOM 4047 N N . ILE A 1 495 ? 11.324 -10.340 5.671 1.00 79.69 495 ILE A N 1
ATOM 4048 C CA . ILE A 1 495 ? 10.705 -11.663 5.521 1.00 79.69 495 ILE A CA 1
ATOM 4049 C C . ILE A 1 495 ? 11.557 -12.739 6.199 1.00 79.69 495 ILE A C 1
ATOM 4051 O O . ILE A 1 495 ? 11.003 -13.611 6.869 1.00 79.69 495 ILE A O 1
ATOM 4055 N N . ARG A 1 496 ? 12.894 -12.650 6.136 1.00 84.19 496 ARG A N 1
ATOM 4056 C CA . ARG A 1 496 ? 13.792 -13.541 6.900 1.00 84.19 496 ARG A CA 1
ATOM 4057 C C . ARG A 1 496 ? 13.519 -13.436 8.404 1.00 84.19 496 ARG A C 1
ATOM 4059 O O . ARG A 1 496 ? 13.447 -14.452 9.098 1.00 84.19 496 ARG A O 1
ATOM 4066 N N . LEU A 1 497 ? 13.332 -12.216 8.910 1.00 80.25 497 LEU A N 1
ATOM 4067 C CA . LEU A 1 497 ? 12.987 -11.974 10.314 1.00 80.25 497 LEU A CA 1
ATOM 4068 C C . LEU A 1 497 ? 11.573 -12.441 10.665 1.00 80.25 497 LEU A C 1
ATOM 4070 O O . LEU A 1 497 ? 11.387 -13.007 11.739 1.00 80.25 497 LEU A O 1
ATOM 4074 N N . MET A 1 498 ? 10.605 -12.269 9.761 1.00 76.56 498 MET A N 1
ATOM 4075 C CA . MET A 1 498 ? 9.245 -12.786 9.915 1.00 76.56 498 MET A CA 1
ATOM 4076 C C . MET A 1 498 ? 9.240 -14.291 10.139 1.00 76.56 498 MET A C 1
ATOM 4078 O O . MET A 1 498 ? 8.654 -14.755 11.113 1.00 76.56 498 MET A O 1
ATOM 4082 N N . TRP A 1 499 ? 9.955 -15.049 9.307 1.00 76.44 499 TRP A N 1
ATOM 4083 C CA . TRP A 1 499 ? 10.050 -16.497 9.468 1.00 76.44 499 TRP A CA 1
ATOM 4084 C C . TRP A 1 499 ? 10.691 -16.893 10.800 1.00 76.44 499 TRP A C 1
ATOM 4086 O O . TRP A 1 499 ? 10.171 -17.768 11.489 1.00 76.44 499 TRP A O 1
ATOM 4096 N N . ARG A 1 500 ? 11.771 -16.217 11.219 1.00 81.69 500 ARG A N 1
ATOM 4097 C CA . ARG A 1 500 ? 12.378 -16.442 12.546 1.00 81.69 500 ARG A CA 1
ATOM 4098 C C . ARG A 1 500 ? 11.397 -16.134 13.679 1.00 81.69 500 ARG A C 1
ATOM 4100 O O . ARG A 1 500 ? 11.287 -16.919 14.616 1.00 81.69 500 ARG A O 1
ATOM 4107 N N . GLY A 1 501 ? 10.661 -15.029 13.569 1.00 71.50 501 GLY A N 1
ATOM 4108 C CA . GLY A 1 501 ? 9.607 -14.646 14.504 1.00 71.50 501 GLY A CA 1
ATOM 4109 C C . GLY A 1 501 ? 8.519 -15.713 14.601 1.00 71.50 501 GLY A C 1
ATOM 4110 O O . GLY A 1 501 ? 8.235 -16.178 15.699 1.00 71.50 501 GLY A O 1
ATOM 4111 N N . MET A 1 502 ? 7.988 -16.171 13.463 1.00 72.12 502 MET A N 1
ATOM 4112 C CA . MET A 1 502 ? 6.974 -17.230 13.395 1.00 72.12 502 MET A CA 1
ATOM 4113 C C . MET A 1 502 ? 7.443 -18.535 14.042 1.00 72.12 502 MET A C 1
ATOM 4115 O O . MET A 1 502 ? 6.676 -19.153 14.777 1.00 72.12 502 MET A O 1
ATOM 4119 N N . TRP A 1 503 ? 8.697 -18.943 13.821 1.00 78.75 503 TRP A N 1
ATOM 4120 C CA . TRP A 1 503 ? 9.276 -20.118 14.481 1.00 78.75 503 TRP A CA 1
ATOM 4121 C C . TRP A 1 503 ? 9.321 -19.956 16.002 1.00 78.75 503 TRP A C 1
ATOM 4123 O O . TRP A 1 503 ? 8.885 -20.850 16.729 1.00 78.75 503 TRP A O 1
ATOM 4133 N N . ILE A 1 504 ? 9.784 -18.804 16.494 1.00 76.50 504 ILE A N 1
ATOM 4134 C CA . ILE A 1 504 ? 9.827 -18.503 17.931 1.00 76.50 504 ILE A CA 1
ATOM 4135 C C . ILE A 1 504 ? 8.411 -18.517 18.530 1.00 76.50 504 ILE A C 1
ATOM 4137 O O . ILE A 1 504 ? 8.202 -19.121 19.587 1.00 76.50 504 ILE A O 1
ATOM 4141 N N . SER A 1 505 ? 7.419 -17.921 17.858 1.00 66.69 505 SER A N 1
ATOM 4142 C CA . SER A 1 505 ? 6.015 -17.958 18.302 1.00 66.69 505 SER A CA 1
ATOM 4143 C C . SER A 1 505 ? 5.461 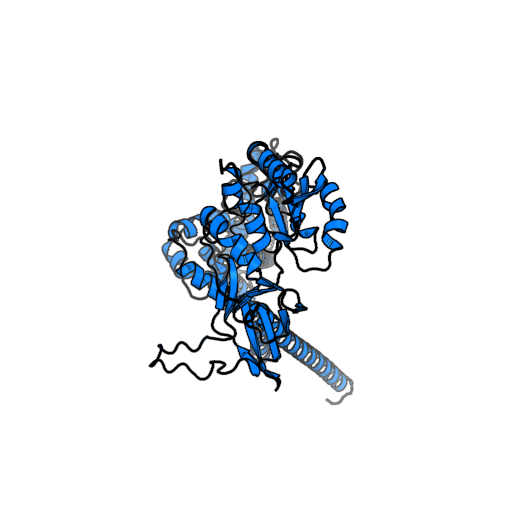-19.363 18.311 1.00 66.69 505 SER A C 1
ATOM 4145 O O . SER A 1 505 ? 4.822 -19.751 19.283 1.00 66.69 505 SER A O 1
ATOM 4147 N N . GLY A 1 506 ? 5.699 -20.125 17.242 1.00 72.81 506 GLY A N 1
ATOM 4148 C CA . GLY A 1 506 ? 5.221 -21.494 17.101 1.00 72.81 506 GLY A CA 1
ATOM 4149 C C . GLY A 1 506 ? 5.737 -22.369 18.236 1.00 72.81 506 GLY A C 1
ATOM 4150 O O . GLY A 1 506 ? 4.946 -23.028 18.909 1.00 72.81 506 GLY A O 1
ATOM 4151 N N . ILE A 1 507 ? 7.039 -22.285 18.531 1.00 82.06 507 ILE A N 1
ATOM 4152 C CA . ILE A 1 507 ? 7.659 -22.977 19.669 1.00 82.06 507 ILE A CA 1
ATOM 4153 C C . ILE A 1 507 ? 7.044 -22.502 20.990 1.00 82.06 507 ILE A C 1
ATOM 4155 O O . ILE A 1 507 ? 6.692 -23.320 21.837 1.00 82.06 507 ILE A O 1
ATOM 4159 N N . THR A 1 508 ? 6.855 -21.194 21.166 1.00 74.00 508 THR A N 1
ATOM 4160 C CA . THR A 1 508 ? 6.271 -20.630 22.394 1.00 74.00 508 THR A CA 1
ATOM 4161 C C . THR A 1 508 ? 4.840 -21.124 22.626 1.00 74.00 508 THR A C 1
ATOM 4163 O O . THR A 1 508 ? 4.511 -21.566 23.726 1.00 74.00 508 THR A O 1
ATOM 4166 N N . VAL A 1 509 ? 3.990 -21.092 21.595 1.00 68.94 509 VAL A N 1
ATOM 4167 C CA . VAL A 1 509 ? 2.601 -21.578 21.642 1.00 68.94 509 VAL A CA 1
ATOM 4168 C C . VAL A 1 509 ? 2.565 -23.085 21.882 1.00 68.94 509 VAL A C 1
ATOM 4170 O O . VAL A 1 509 ? 1.766 -23.560 22.686 1.00 68.94 509 VAL A O 1
ATOM 4173 N N . PHE A 1 510 ? 3.459 -23.842 21.248 1.00 79.00 510 PHE A N 1
ATOM 4174 C CA . PHE A 1 510 ? 3.575 -25.278 21.473 1.00 79.00 510 PHE A CA 1
ATOM 4175 C C . PHE A 1 510 ? 3.940 -25.602 22.929 1.00 79.00 510 PHE A C 1
ATOM 4177 O O . PHE A 1 510 ? 3.242 -26.381 23.578 1.00 79.00 510 PHE A O 1
ATOM 4184 N N . LEU A 1 511 ? 4.966 -24.950 23.487 1.00 79.69 511 LEU A N 1
ATOM 4185 C CA . LEU A 1 511 ? 5.353 -25.110 24.895 1.00 79.69 511 LEU A CA 1
ATOM 4186 C C . LEU A 1 511 ? 4.213 -24.728 25.850 1.00 79.69 511 LEU A C 1
ATOM 4188 O O . LEU A 1 511 ? 4.013 -25.370 26.882 1.00 79.69 511 LEU A O 1
ATOM 4192 N N . LEU A 1 512 ? 3.425 -23.721 25.478 1.00 69.50 512 LEU A N 1
ATOM 4193 C CA . LEU A 1 512 ? 2.214 -23.316 26.182 1.00 69.50 512 LEU A CA 1
ATOM 4194 C C . LEU A 1 512 ? 1.147 -24.408 26.208 1.00 69.50 512 LEU A C 1
ATOM 4196 O O . LEU A 1 512 ? 0.589 -24.708 27.265 1.00 69.50 512 LEU A O 1
ATOM 4200 N N . LEU A 1 513 ? 0.864 -25.006 25.052 1.00 67.75 513 LEU A N 1
ATOM 4201 C CA . LEU A 1 513 ? -0.093 -26.100 24.934 1.00 67.75 513 LEU A CA 1
ATOM 4202 C C . LEU A 1 513 ? 0.368 -27.304 25.753 1.00 67.75 513 LEU A C 1
ATOM 4204 O O . LEU A 1 513 ? -0.419 -27.844 26.528 1.00 67.75 513 LEU A O 1
ATOM 4208 N N . VAL A 1 514 ? 1.652 -27.662 25.672 1.00 81.88 514 VAL A N 1
ATOM 4209 C CA . VAL A 1 514 ? 2.253 -28.724 26.491 1.00 81.88 514 VAL A CA 1
ATOM 4210 C C . VAL A 1 514 ? 2.086 -28.422 27.983 1.00 81.88 514 VAL A C 1
ATOM 4212 O O . VAL A 1 514 ? 1.642 -29.284 28.742 1.00 81.88 514 VAL A O 1
ATOM 4215 N N . TYR A 1 515 ? 2.363 -27.188 28.414 1.00 80.94 515 TYR A N 1
ATOM 4216 C CA . TYR A 1 515 ? 2.185 -26.771 29.805 1.00 80.94 515 TYR A CA 1
ATOM 4217 C C . TYR A 1 515 ? 0.722 -26.858 30.268 1.00 80.94 515 TYR A C 1
ATOM 4219 O O . TYR A 1 515 ? 0.449 -27.325 31.381 1.00 80.94 515 TYR A O 1
ATOM 4227 N N . LEU A 1 516 ? -0.229 -26.426 29.435 1.00 69.38 516 LEU A N 1
ATOM 4228 C CA . LEU A 1 516 ? -1.659 -26.493 29.737 1.00 69.38 516 LEU A CA 1
ATOM 4229 C C . LEU A 1 516 ? -2.143 -27.944 29.820 1.00 69.38 516 LEU A C 1
ATOM 4231 O O . LEU A 1 516 ? -2.795 -28.301 30.802 1.00 69.38 516 LEU A O 1
ATOM 4235 N N . ILE A 1 517 ? -1.761 -28.791 28.860 1.00 80.25 517 ILE A N 1
ATOM 4236 C CA . ILE A 1 517 ? -2.066 -30.229 28.855 1.00 80.25 517 ILE A CA 1
ATOM 4237 C C . ILE A 1 517 ? -1.511 -30.885 30.120 1.00 80.25 517 ILE A C 1
ATOM 4239 O O . ILE A 1 517 ? -2.246 -31.569 30.834 1.00 80.25 517 ILE A O 1
ATOM 4243 N N . PHE A 1 518 ? -0.248 -30.620 30.464 1.00 86.69 518 PHE A N 1
ATOM 4244 C CA . PHE A 1 518 ? 0.379 -31.153 31.672 1.00 86.69 518 PHE A CA 1
ATOM 4245 C C . PHE A 1 518 ? -0.320 -30.672 32.954 1.00 86.69 518 PHE A C 1
ATOM 4247 O O . PHE A 1 518 ? -0.550 -31.451 33.883 1.00 86.69 518 PHE A O 1
ATOM 4254 N N . SER A 1 519 ? -0.713 -29.398 33.004 1.00 77.00 519 SER A N 1
ATOM 4255 C CA . SER A 1 519 ? -1.432 -28.814 34.141 1.00 77.00 519 SER A CA 1
ATOM 4256 C C . SER A 1 519 ? -2.815 -29.440 34.330 1.00 77.00 519 SER A C 1
ATOM 4258 O O . SER A 1 519 ? -3.197 -29.769 35.456 1.00 77.00 519 SER A O 1
ATOM 4260 N N . VAL A 1 520 ? -3.548 -29.655 33.237 1.00 77.88 520 VAL A N 1
ATOM 4261 C CA . VAL A 1 520 ? -4.856 -30.324 33.226 1.00 77.88 520 VAL A CA 1
ATOM 4262 C C . VAL A 1 520 ? -4.717 -31.796 33.618 1.00 77.88 520 VAL A C 1
ATOM 4264 O O . VAL A 1 520 ? -5.439 -32.269 34.496 1.00 77.88 520 VAL A O 1
ATOM 4267 N N . TRP A 1 521 ? -3.737 -32.508 33.058 1.00 89.25 521 TRP A N 1
ATOM 4268 C CA . TRP A 1 521 ? -3.438 -33.893 33.420 1.00 89.25 521 TRP A CA 1
ATOM 4269 C C . TRP A 1 521 ? -3.116 -34.038 34.914 1.00 89.25 521 TRP A C 1
ATOM 4271 O O . TRP A 1 521 ? -3.660 -34.914 35.590 1.00 89.25 521 TRP A O 1
ATOM 4281 N N . ARG A 1 522 ? -2.314 -33.126 35.480 1.00 87.31 522 ARG A N 1
ATOM 4282 C CA . ARG A 1 522 ? -2.002 -33.105 36.917 1.00 87.31 522 ARG A CA 1
ATOM 4283 C C . ARG A 1 522 ? -3.247 -32.873 37.778 1.00 87.31 522 ARG A C 1
ATOM 4285 O O . ARG A 1 522 ? -3.362 -33.478 38.845 1.00 87.31 522 ARG A O 1
ATOM 4292 N N . LEU A 1 523 ? -4.184 -32.032 37.332 1.00 82.38 523 LEU A N 1
ATOM 4293 C CA . LEU A 1 523 ? -5.473 -31.835 38.008 1.00 82.38 523 LEU A CA 1
ATOM 4294 C C . LEU A 1 523 ? -6.329 -33.107 37.979 1.00 82.38 523 LEU A C 1
ATOM 4296 O O . LEU A 1 523 ? -6.882 -33.487 39.013 1.00 82.38 523 LEU A O 1
ATOM 4300 N N . PHE A 1 524 ? -6.397 -33.800 36.839 1.00 86.50 524 PHE A N 1
ATOM 4301 C CA . PHE A 1 524 ? -7.096 -35.083 36.731 1.00 86.50 524 PHE A CA 1
ATOM 4302 C C . PHE A 1 524 ? -6.462 -36.163 37.612 1.00 86.50 524 PHE A C 1
ATOM 4304 O O . PHE A 1 524 ? -7.182 -36.855 38.331 1.00 86.50 524 PHE A O 1
ATOM 4311 N N . LYS A 1 525 ? -5.126 -36.260 37.638 1.00 87.88 525 LYS A N 1
ATOM 4312 C CA . LYS A 1 525 ? -4.403 -37.208 38.499 1.00 87.88 525 LYS A CA 1
ATOM 4313 C C . LYS A 1 525 ? -4.684 -36.948 39.982 1.00 87.88 525 LYS A C 1
ATOM 4315 O O . LYS A 1 525 ? -4.996 -37.888 40.706 1.00 87.88 525 LYS A O 1
ATOM 4320 N N . LYS A 1 526 ? -4.665 -35.680 40.423 1.00 85.81 526 LYS A N 1
ATOM 4321 C CA . LYS A 1 526 ? -5.045 -35.306 41.799 1.00 85.81 526 LYS A CA 1
ATOM 4322 C C . LYS A 1 526 ? -6.486 -35.702 42.123 1.00 85.81 526 LYS A C 1
ATOM 4324 O O . LYS A 1 526 ? -6.721 -36.301 43.163 1.00 85.81 526 LYS A O 1
ATOM 4329 N N . ARG A 1 527 ? -7.446 -35.424 41.232 1.00 82.38 527 ARG A N 1
ATOM 4330 C CA . ARG A 1 527 ? -8.852 -35.833 41.425 1.00 82.38 527 ARG A CA 1
ATOM 4331 C C . ARG A 1 527 ? -9.014 -37.351 41.513 1.00 82.38 527 ARG A C 1
ATOM 4333 O O . ARG A 1 527 ? -9.843 -37.814 42.287 1.00 82.38 527 ARG A O 1
ATOM 4340 N N . LYS A 1 528 ? -8.237 -38.114 40.737 1.00 85.31 528 LYS A N 1
ATOM 4341 C CA . LYS A 1 528 ? -8.245 -39.580 40.788 1.00 85.31 528 LYS A CA 1
ATOM 4342 C C . LYS A 1 528 ? -7.715 -40.103 42.130 1.00 85.31 528 LYS A C 1
ATOM 4344 O O . LYS A 1 528 ? -8.353 -40.985 42.683 1.00 85.31 528 LYS A O 1
ATOM 4349 N N . MET A 1 529 ? -6.640 -39.520 42.677 1.00 82.25 529 MET A N 1
ATOM 4350 C CA . MET A 1 529 ? -6.132 -39.871 44.018 1.00 82.25 529 MET A CA 1
ATOM 4351 C C . MET A 1 529 ? -7.153 -39.561 45.122 1.00 82.25 529 MET A C 1
ATOM 4353 O O . MET A 1 529 ? -7.462 -40.436 45.918 1.00 82.25 529 MET A O 1
ATOM 4357 N N . TYR A 1 530 ? -7.768 -38.370 45.104 1.00 81.44 530 TYR A N 1
ATOM 4358 C CA . TYR A 1 530 ? -8.824 -38.011 46.066 1.00 81.44 530 TYR A CA 1
ATOM 4359 C C . TYR A 1 530 ? -10.034 -38.959 46.021 1.00 81.44 530 TYR A C 1
ATOM 4361 O O . TYR A 1 530 ? -10.653 -39.206 47.047 1.00 81.44 530 TYR A O 1
ATOM 4369 N N . LYS A 1 531 ? -10.389 -39.489 44.842 1.00 79.56 531 LYS A N 1
ATOM 4370 C CA . LYS A 1 531 ? -11.471 -40.480 44.702 1.00 79.56 531 LYS A CA 1
ATOM 4371 C C . LYS A 1 531 ? -11.064 -41.899 45.113 1.00 79.56 531 LYS A C 1
ATOM 4373 O O . LYS A 1 531 ? -11.951 -42.702 45.371 1.00 79.56 531 LYS A O 1
ATOM 4378 N N . ALA A 1 532 ? -9.771 -42.217 45.123 1.00 80.25 532 ALA A N 1
ATOM 4379 C CA . ALA A 1 532 ? -9.259 -43.561 45.387 1.00 80.25 532 ALA A CA 1
ATOM 4380 C C . ALA A 1 532 ? -9.030 -43.861 46.881 1.00 80.25 532 ALA A C 1
ATOM 4382 O O . ALA A 1 532 ? -8.624 -44.970 47.202 1.00 80.25 532 ALA A O 1
ATOM 4383 N N . GLY A 1 533 ? -9.316 -42.920 47.787 1.00 59.59 533 GLY A N 1
ATOM 4384 C CA . GLY A 1 533 ? -9.290 -43.192 49.228 1.00 59.59 533 GLY A CA 1
ATOM 4385 C C . GLY A 1 533 ? -7.899 -43.231 49.866 1.00 59.59 533 GLY A C 1
ATOM 4386 O O . GLY A 1 533 ? -7.753 -43.807 50.934 1.00 59.59 533 GLY A O 1
ATOM 4387 N N . GLU A 1 534 ? -6.888 -42.604 49.260 1.00 54.03 534 GLU A N 1
ATOM 4388 C CA . GLU A 1 534 ? -5.657 -42.231 49.973 1.00 54.03 534 GLU A CA 1
ATOM 4389 C C . GLU A 1 534 ? -5.783 -40.792 50.489 1.00 54.03 534 GLU A C 1
ATOM 4391 O O . GLU A 1 534 ? -5.258 -39.842 49.899 1.00 54.03 534 GLU A O 1
ATOM 4396 N N . LEU A 1 535 ? -6.559 -40.641 51.562 1.00 49.78 535 LEU A N 1
ATOM 4397 C CA . LEU A 1 535 ? -6.416 -39.591 52.570 1.00 49.78 535 LEU A CA 1
ATOM 4398 C C . LEU A 1 535 ? -7.091 -40.040 53.862 1.00 49.78 535 LEU A C 1
ATOM 4400 O O . LEU A 1 535 ? -8.304 -40.344 53.796 1.00 49.78 535 LEU A O 1
#

Radius of gyration: 30.77 Å; chains: 1; bounding box: 82×66×88 Å